Protein AF-A0A8G2BML1-F1 (afdb_monomer_lite)

Structure (mmCIF, N/CA/C/O backbone):
data_AF-A0A8G2BML1-F1
#
_entry.id   AF-A0A8G2BML1-F1
#
loop_
_atom_site.group_PDB
_atom_site.id
_atom_site.type_symbol
_atom_site.label_atom_id
_atom_site.label_alt_id
_atom_site.label_comp_id
_atom_site.label_asym_id
_atom_site.label_entity_id
_atom_site.label_seq_id
_atom_site.pdbx_PDB_ins_code
_atom_site.Cartn_x
_atom_site.Cartn_y
_atom_site.Cartn_z
_atom_site.occupancy
_atom_site.B_iso_or_equiv
_atom_site.auth_seq_id
_atom_site.auth_comp_id
_atom_site.auth_asym_id
_atom_site.auth_atom_id
_atom_site.pdbx_PDB_model_num
ATOM 1 N N . MET A 1 1 ? 53.121 -55.461 18.370 1.00 37.75 1 MET A N 1
ATOM 2 C CA . MET A 1 1 ? 52.045 -56.366 18.825 1.00 37.75 1 MET A CA 1
ATOM 3 C C . MET A 1 1 ? 50.730 -55.828 18.287 1.00 37.75 1 MET A C 1
ATOM 5 O O . MET A 1 1 ? 50.460 -54.661 18.508 1.00 37.75 1 MET A O 1
ATOM 9 N N . SER A 1 2 ? 50.037 -56.670 17.513 1.00 30.72 2 SER A N 1
ATOM 10 C CA . SER A 1 2 ? 48.600 -56.685 17.170 1.00 30.72 2 SER A CA 1
ATOM 11 C C . SER A 1 2 ? 47.821 -55.375 16.940 1.00 30.72 2 SER A C 1
ATOM 13 O O . SER A 1 2 ? 47.505 -54.651 17.879 1.00 30.72 2 SER A O 1
ATOM 15 N N . LEU A 1 3 ? 47.354 -55.217 15.695 1.00 29.55 3 LEU A N 1
ATOM 16 C CA . LEU A 1 3 ? 46.034 -54.650 15.362 1.00 29.55 3 LEU A CA 1
ATOM 17 C C . LEU A 1 3 ? 44.901 -55.492 16.000 1.00 29.55 3 LEU A C 1
ATOM 19 O O . LEU A 1 3 ? 45.125 -56.669 16.297 1.00 29.55 3 LEU A O 1
ATOM 23 N N . PRO A 1 4 ? 43.697 -54.917 16.184 1.00 31.94 4 PRO A N 1
ATOM 24 C CA . PRO A 1 4 ? 42.610 -55.125 15.204 1.00 31.94 4 PRO A CA 1
ATOM 25 C C . PRO A 1 4 ? 41.888 -53.798 14.866 1.00 31.94 4 PRO A C 1
ATOM 27 O O . PRO A 1 4 ? 41.634 -52.986 15.746 1.00 31.94 4 PRO A O 1
ATOM 30 N N . GLN A 1 5 ? 41.745 -53.399 13.597 1.00 29.62 5 GLN A N 1
ATOM 31 C CA . GLN A 1 5 ? 40.676 -53.750 12.637 1.00 29.62 5 GLN A CA 1
ATOM 32 C C . GLN A 1 5 ? 39.236 -53.616 13.165 1.00 29.62 5 GLN A C 1
ATOM 34 O O . GLN A 1 5 ? 38.764 -54.508 13.857 1.00 29.62 5 GLN A O 1
ATOM 39 N N . TYR A 1 6 ? 38.533 -52.566 12.713 1.00 26.17 6 TYR A N 1
ATOM 40 C CA . TYR A 1 6 ? 37.239 -52.675 12.024 1.00 26.17 6 TYR A CA 1
ATOM 41 C C . TYR A 1 6 ? 37.121 -51.588 10.939 1.00 26.17 6 TYR A C 1
ATOM 43 O O . TYR A 1 6 ? 37.730 -50.525 11.013 1.00 26.17 6 TYR A O 1
ATOM 51 N N . THR A 1 7 ? 36.410 -51.960 9.885 1.00 27.31 7 THR A N 1
ATOM 52 C CA . THR A 1 7 ? 36.429 -51.484 8.497 1.00 27.31 7 THR A CA 1
ATOM 53 C C . THR A 1 7 ? 35.367 -50.426 8.165 1.00 27.31 7 THR A C 1
ATOM 55 O O . THR A 1 7 ? 34.246 -50.539 8.641 1.00 27.31 7 THR A O 1
ATOM 58 N N . THR A 1 8 ? 35.756 -49.467 7.305 1.00 29.14 8 THR A N 1
ATOM 59 C CA . THR A 1 8 ? 35.038 -48.750 6.205 1.00 29.14 8 THR A CA 1
ATOM 60 C C . THR A 1 8 ? 33.507 -48.553 6.284 1.00 29.14 8 THR A C 1
ATOM 62 O O . THR A 1 8 ? 32.776 -49.520 6.445 1.00 29.14 8 THR A O 1
ATOM 65 N N . PHE A 1 9 ? 32.959 -47.352 6.047 1.00 24.81 9 PHE A N 1
ATOM 66 C CA . PHE A 1 9 ? 32.742 -46.789 4.696 1.00 24.81 9 PHE A CA 1
ATOM 67 C C . PHE A 1 9 ? 32.837 -45.248 4.625 1.00 24.81 9 PHE A C 1
ATOM 69 O O . PHE A 1 9 ? 32.754 -44.537 5.618 1.00 24.81 9 PHE A O 1
ATOM 76 N N . THR A 1 10 ? 33.070 -44.784 3.400 1.00 28.61 10 THR A N 1
ATOM 77 C CA . THR A 1 10 ? 33.497 -43.461 2.927 1.00 28.61 10 THR A CA 1
ATOM 78 C C . THR A 1 10 ? 32.413 -42.373 2.868 1.00 28.61 10 THR A C 1
ATOM 80 O O . THR A 1 10 ? 31.238 -42.656 2.675 1.00 28.61 10 THR A O 1
ATOM 83 N N . HIS A 1 11 ? 32.898 -41.132 2.989 1.00 27.12 11 HIS A N 1
ATOM 84 C CA . HIS A 1 11 ? 32.255 -39.810 3.040 1.00 27.12 11 HIS A CA 1
ATOM 85 C C . HIS A 1 11 ? 31.444 -39.373 1.796 1.00 27.12 11 HIS A C 1
ATOM 87 O O . HIS A 1 11 ? 31.646 -39.916 0.709 1.00 27.12 11 HIS A O 1
ATOM 93 N N . PRO A 1 12 ? 30.646 -38.290 1.930 1.00 27.23 12 PRO A N 1
ATOM 94 C CA . PRO A 1 12 ? 31.147 -36.993 1.452 1.00 27.23 12 PRO A CA 1
ATOM 95 C C . PRO A 1 12 ? 31.195 -35.921 2.559 1.00 27.23 12 PRO A C 1
ATOM 97 O O . PRO A 1 12 ? 30.253 -35.742 3.326 1.00 27.23 12 PRO A O 1
ATOM 100 N N . VAL A 1 13 ? 32.339 -35.229 2.638 1.00 30.14 13 VAL A N 1
ATOM 101 C CA . VAL A 1 13 ? 32.605 -34.108 3.549 1.00 30.14 13 VAL A CA 1
ATOM 102 C C . VAL A 1 13 ? 32.270 -32.805 2.842 1.00 30.14 13 VAL A C 1
ATOM 104 O O . VAL A 1 13 ? 32.858 -32.448 1.827 1.00 30.14 13 VAL A O 1
ATOM 107 N N . MET A 1 14 ? 31.328 -32.125 3.468 1.00 28.30 14 MET A N 1
ATOM 108 C CA . MET A 1 14 ? 31.072 -30.696 3.494 1.00 28.30 14 MET A CA 1
ATOM 109 C C . MET A 1 14 ? 32.292 -29.932 4.049 1.00 28.30 14 MET A C 1
ATOM 111 O O . MET A 1 14 ? 32.727 -30.247 5.153 1.00 28.30 14 MET A O 1
ATOM 115 N N . CYS A 1 15 ? 32.826 -28.938 3.322 1.00 26.39 15 CYS A N 1
ATOM 116 C CA . CYS A 1 15 ? 33.324 -27.682 3.912 1.00 26.39 15 CYS A CA 1
ATOM 117 C C . CYS A 1 15 ? 33.719 -26.617 2.865 1.00 26.39 15 CYS A C 1
ATOM 119 O O . CYS A 1 15 ? 34.609 -26.844 2.051 1.00 26.39 15 CYS A O 1
ATOM 121 N N . CYS A 1 16 ? 33.054 -25.463 2.994 1.00 27.92 16 CYS A N 1
ATOM 122 C CA . CYS A 1 16 ? 33.485 -24.064 2.856 1.00 27.92 16 CYS A CA 1
ATOM 123 C C . CYS A 1 16 ? 34.455 -23.608 1.752 1.00 27.92 16 CYS A C 1
ATOM 125 O O . CYS A 1 16 ? 35.622 -23.991 1.733 1.00 27.92 16 CYS A O 1
ATOM 127 N N . CYS A 1 17 ? 34.044 -22.537 1.056 1.00 25.19 17 CYS A N 1
ATOM 128 C CA . CYS A 1 17 ? 34.901 -21.359 0.929 1.00 25.19 17 CYS A CA 1
ATOM 129 C C . CYS A 1 17 ? 34.103 -20.040 1.038 1.00 25.19 17 CYS A C 1
ATOM 131 O O . CYS A 1 17 ? 33.250 -19.718 0.223 1.00 25.19 17 CYS A O 1
ATOM 133 N N . THR A 1 18 ? 34.431 -19.347 2.120 1.00 28.30 18 THR A N 1
ATOM 134 C CA . THR A 1 18 ? 34.309 -17.954 2.563 1.00 28.30 18 THR A CA 1
ATOM 135 C C . THR A 1 18 ? 34.268 -16.861 1.479 1.00 28.30 18 THR A C 1
ATOM 137 O O . THR A 1 18 ? 35.248 -16.699 0.756 1.00 28.30 18 THR A O 1
ATOM 140 N N . ALA A 1 19 ? 33.210 -16.036 1.483 1.00 27.97 19 ALA A N 1
ATOM 141 C CA . ALA A 1 19 ? 33.232 -14.607 1.125 1.00 27.97 19 ALA A CA 1
ATOM 142 C C . ALA A 1 19 ? 31.918 -13.910 1.556 1.00 27.97 19 ALA A C 1
ATOM 144 O O . ALA A 1 19 ? 31.061 -13.624 0.731 1.00 27.97 19 ALA A O 1
ATOM 145 N N . CYS A 1 20 ? 31.755 -13.628 2.852 1.00 28.16 20 CYS A N 1
ATOM 146 C CA . CYS A 1 20 ? 30.822 -12.595 3.315 1.00 28.16 20 CYS A CA 1
ATOM 147 C C . CYS A 1 20 ? 31.648 -11.577 4.101 1.00 28.16 20 CYS A C 1
ATOM 149 O O . CYS A 1 20 ? 32.191 -11.900 5.158 1.00 28.16 20 CYS A O 1
ATOM 151 N N . GLY A 1 21 ? 31.815 -10.394 3.515 1.00 28.50 21 GLY A N 1
ATOM 152 C CA . GLY A 1 21 ? 32.271 -9.189 4.191 1.00 28.50 21 GLY A CA 1
ATOM 153 C C . GLY A 1 21 ? 31.051 -8.338 4.532 1.00 28.50 21 GLY A C 1
ATOM 154 O O . GLY A 1 21 ? 30.159 -8.189 3.706 1.00 28.50 21 GLY A O 1
ATOM 155 N N . ASP A 1 22 ? 31.042 -7.868 5.772 1.00 37.81 22 ASP A N 1
ATOM 156 C CA . ASP A 1 22 ? 30.085 -7.007 6.466 1.00 37.81 22 ASP A CA 1
ATOM 157 C C . ASP A 1 22 ? 29.188 -6.083 5.614 1.00 37.81 22 ASP A C 1
ATOM 159 O O . ASP A 1 22 ? 29.648 -5.145 4.966 1.00 37.81 22 ASP A O 1
ATOM 163 N N . GLY A 1 23 ? 27.880 -6.303 5.761 1.00 30.20 23 GLY A N 1
ATOM 164 C CA . GLY A 1 23 ? 26.774 -5.416 5.397 1.00 30.20 23 GLY A CA 1
ATOM 165 C C . GLY A 1 23 ? 25.484 -6.061 5.907 1.00 30.20 23 GLY A C 1
ATOM 166 O O . GLY A 1 23 ? 25.019 -7.039 5.335 1.00 30.20 23 GLY A O 1
ATOM 167 N N . GLY A 1 24 ? 25.009 -5.631 7.077 1.00 27.58 24 GLY A N 1
ATOM 168 C CA . GLY A 1 24 ? 24.019 -6.358 7.875 1.00 27.58 24 GLY A CA 1
ATOM 169 C C . GLY A 1 24 ? 22.643 -6.468 7.221 1.00 27.58 24 GLY A C 1
ATOM 170 O O . GLY A 1 24 ? 21.993 -5.457 6.983 1.00 27.58 24 GLY A O 1
ATOM 171 N N . LEU A 1 25 ? 22.182 -7.703 7.033 1.00 29.34 25 LEU A N 1
ATOM 172 C CA . LEU A 1 25 ? 20.759 -8.014 6.927 1.00 29.34 25 LEU A CA 1
ATOM 173 C C . LEU A 1 25 ? 20.182 -8.051 8.343 1.00 29.34 25 LEU A C 1
ATOM 175 O O . LEU A 1 25 ? 20.788 -8.625 9.256 1.00 29.34 25 LEU A O 1
ATOM 179 N N . THR A 1 26 ? 19.043 -7.398 8.546 1.00 37.25 26 THR A N 1
ATOM 180 C CA . THR A 1 26 ? 18.381 -7.371 9.856 1.00 37.25 26 THR A CA 1
ATOM 181 C C . THR A 1 26 ? 17.433 -8.561 9.978 1.00 37.25 26 THR A C 1
ATOM 183 O O . THR A 1 26 ? 17.043 -9.177 8.990 1.00 37.25 26 THR A O 1
ATOM 186 N N . GLN A 1 27 ? 17.027 -8.896 11.203 1.00 36.38 27 GLN A N 1
ATOM 187 C CA . GLN A 1 27 ? 16.071 -9.974 11.501 1.00 36.38 27 GLN A CA 1
ATOM 188 C C . GLN A 1 27 ? 14.715 -9.822 10.758 1.00 36.38 27 GLN A C 1
ATOM 190 O O . GLN A 1 27 ? 13.932 -10.768 10.730 1.00 36.38 27 GLN A O 1
ATOM 195 N N . LEU A 1 28 ? 14.462 -8.667 10.126 1.00 36.69 28 LEU A N 1
ATOM 196 C CA . LEU A 1 28 ? 13.303 -8.368 9.281 1.00 36.69 28 LEU A CA 1
ATOM 197 C C . LEU A 1 28 ? 13.301 -9.144 7.943 1.00 36.69 28 LEU A C 1
ATOM 199 O O . LEU A 1 28 ? 12.233 -9.441 7.412 1.00 36.69 28 LEU A O 1
ATOM 203 N N . ASP A 1 29 ? 14.472 -9.536 7.427 1.00 37.41 29 ASP A N 1
ATOM 204 C CA . ASP A 1 29 ? 14.605 -10.151 6.094 1.00 37.41 29 ASP A CA 1
ATOM 205 C C . ASP A 1 29 ? 14.256 -11.652 6.070 1.00 37.41 29 ASP A C 1
ATOM 207 O O . ASP A 1 29 ? 13.947 -12.219 5.022 1.00 37.41 29 ASP A O 1
ATOM 211 N N . LEU A 1 30 ? 14.239 -12.316 7.231 1.00 35.53 30 LEU A N 1
ATOM 212 C CA . LEU A 1 30 ? 14.006 -13.765 7.323 1.00 35.53 30 LEU A CA 1
ATOM 213 C C . LEU A 1 30 ? 12.522 -14.172 7.292 1.00 35.53 30 LEU A C 1
ATOM 215 O O . LEU A 1 30 ? 12.233 -15.356 7.131 1.00 35.53 30 LEU A O 1
ATOM 219 N N . ASN A 1 31 ? 11.586 -13.220 7.370 1.00 39.03 31 ASN A N 1
ATOM 220 C CA . ASN A 1 31 ? 10.145 -13.493 7.269 1.00 39.03 31 ASN A CA 1
ATOM 221 C C . ASN A 1 31 ? 9.571 -13.303 5.848 1.00 39.03 31 ASN A C 1
ATOM 223 O O . ASN A 1 31 ? 8.375 -13.493 5.650 1.00 39.03 31 ASN A O 1
ATOM 227 N N . ARG A 1 32 ? 10.391 -12.969 4.839 1.00 41.69 32 ARG A N 1
ATOM 228 C CA . ARG A 1 32 ? 9.936 -12.746 3.448 1.00 41.69 32 ARG A CA 1
ATOM 229 C C . ARG A 1 32 ? 9.926 -13.991 2.542 1.00 41.69 32 ARG A C 1
ATOM 231 O O . ARG A 1 32 ? 9.750 -13.854 1.337 1.00 41.69 32 ARG A O 1
ATOM 238 N N . LEU A 1 33 ? 10.082 -15.206 3.081 1.00 32.41 33 LEU A N 1
ATOM 239 C CA . LEU A 1 33 ? 10.218 -16.437 2.275 1.00 32.41 33 LEU A CA 1
ATOM 240 C C . LEU A 1 33 ? 9.100 -17.484 2.420 1.00 32.41 33 LEU A C 1
ATOM 242 O O . LEU A 1 33 ? 9.248 -18.596 1.919 1.00 32.41 33 LEU A O 1
ATOM 246 N N . GLU A 1 34 ? 7.949 -17.139 2.998 1.00 38.28 34 GLU A N 1
ATOM 247 C CA . GLU A 1 34 ? 6.758 -17.998 2.930 1.00 38.28 34 GLU A CA 1
ATOM 248 C C . GLU A 1 34 ? 5.521 -17.209 2.493 1.00 38.28 34 GLU A C 1
ATOM 250 O O . GLU A 1 34 ? 4.716 -16.804 3.320 1.00 38.28 34 GLU A O 1
ATOM 255 N N . LEU A 1 35 ? 5.342 -17.017 1.182 1.00 37.44 35 LEU A N 1
ATOM 256 C CA . LEU A 1 35 ? 4.017 -16.745 0.610 1.00 37.44 35 LEU A CA 1
ATOM 257 C C . LEU A 1 35 ? 3.945 -17.204 -0.859 1.00 37.44 35 LEU A C 1
ATOM 259 O O . LEU A 1 35 ? 3.807 -16.419 -1.791 1.00 37.44 35 LEU A O 1
ATOM 263 N N . ILE A 1 36 ? 4.053 -18.517 -1.077 1.00 31.00 36 ILE A N 1
ATOM 264 C CA . ILE A 1 36 ? 3.609 -19.148 -2.328 1.00 31.00 36 ILE A CA 1
ATOM 265 C C . ILE A 1 36 ? 2.238 -19.753 -2.030 1.00 31.00 36 ILE A C 1
ATOM 267 O O . ILE A 1 36 ? 2.125 -20.600 -1.148 1.00 31.00 36 ILE A O 1
ATOM 271 N N . GLY A 1 37 ? 1.209 -19.282 -2.738 1.00 34.00 37 GLY A N 1
ATOM 272 C CA . GLY A 1 37 ? -0.210 -19.566 -2.507 1.00 34.00 37 GLY A CA 1
ATOM 273 C C . GLY A 1 37 ? -0.571 -21.032 -2.251 1.00 34.00 37 GLY A C 1
ATOM 274 O O . GLY A 1 37 ? -0.914 -21.782 -3.166 1.00 34.00 37 GLY A O 1
ATOM 275 N N . VAL A 1 38 ? -0.601 -21.407 -0.975 1.00 26.30 38 VAL A N 1
ATOM 276 C CA . VAL A 1 38 ? -1.205 -22.639 -0.471 1.00 26.30 38 VAL A CA 1
ATOM 277 C C . VAL A 1 38 ? -2.184 -22.243 0.629 1.00 26.30 38 VAL A C 1
ATOM 279 O O . VAL A 1 38 ? -1.843 -21.470 1.520 1.00 26.30 38 VAL A O 1
ATOM 282 N N . ALA A 1 39 ? -3.415 -22.756 0.548 1.00 28.12 39 ALA A N 1
ATOM 283 C CA . ALA A 1 39 ? -4.439 -22.584 1.577 1.00 28.12 39 ALA A CA 1
ATOM 284 C C . ALA A 1 39 ? -3.867 -22.879 2.981 1.00 28.12 39 ALA A C 1
ATOM 286 O O . ALA A 1 39 ? -3.092 -23.834 3.116 1.00 28.12 39 ALA A O 1
ATOM 287 N N . PRO A 1 40 ? -4.236 -22.107 4.021 1.00 34.06 40 PRO A N 1
ATOM 288 C CA . PRO A 1 40 ? -3.538 -22.155 5.297 1.00 34.06 40 PRO A CA 1
ATOM 289 C C . PRO A 1 40 ? -3.631 -23.549 5.924 1.00 34.06 40 PRO A C 1
ATOM 291 O O . PRO A 1 40 ? -4.712 -24.105 6.143 1.00 34.06 40 PRO A O 1
ATOM 294 N N . ALA A 1 41 ? -2.462 -24.133 6.186 1.00 30.22 41 ALA A N 1
ATOM 295 C CA . ALA A 1 41 ? -2.332 -25.399 6.881 1.00 30.22 41 ALA A CA 1
ATOM 296 C C . ALA A 1 41 ? -2.713 -25.242 8.363 1.00 30.22 41 ALA A C 1
ATOM 298 O O . ALA A 1 41 ? -2.423 -24.245 9.018 1.00 30.22 41 ALA A O 1
ATOM 299 N N . LYS A 1 42 ? -3.349 -26.285 8.897 1.00 34.25 42 LYS A N 1
ATOM 300 C CA . LYS A 1 42 ? -4.094 -26.343 10.164 1.00 34.25 42 LYS A CA 1
ATOM 301 C C . LYS A 1 42 ? -3.253 -26.295 11.459 1.00 34.25 42 LYS A C 1
ATOM 303 O O . LYS A 1 42 ? -3.677 -26.889 12.438 1.00 34.25 42 LYS A O 1
ATOM 308 N N . ASN A 1 43 ? -2.066 -25.684 11.470 1.00 34.22 43 ASN A N 1
ATOM 309 C CA . ASN A 1 43 ? -1.201 -25.541 12.658 1.00 34.22 43 ASN A CA 1
ATOM 310 C C . ASN A 1 43 ? -0.102 -24.482 12.412 1.00 34.22 43 ASN A C 1
ATOM 312 O O . ASN A 1 43 ? 1.075 -24.829 12.317 1.00 34.22 43 ASN A O 1
ATOM 316 N N . MET A 1 44 ? -0.459 -23.200 12.295 1.00 37.69 44 MET A N 1
ATOM 317 C CA . MET A 1 44 ? 0.526 -22.117 12.421 1.00 37.69 44 MET A CA 1
ATOM 318 C C . MET A 1 44 ? 0.460 -21.561 13.841 1.00 37.69 44 MET A C 1
ATOM 320 O O . MET A 1 44 ? -0.608 -21.183 14.315 1.00 37.69 44 MET A O 1
ATOM 324 N N . THR A 1 45 ? 1.599 -21.519 14.529 1.00 56.91 45 THR A N 1
ATOM 325 C CA . THR A 1 45 ? 1.776 -20.599 15.656 1.00 56.91 45 THR A CA 1
ATOM 326 C C . THR A 1 45 ? 1.525 -19.188 15.136 1.00 56.91 45 THR A C 1
ATOM 328 O O . THR A 1 45 ? 2.083 -18.830 14.098 1.00 56.91 45 THR A O 1
ATOM 331 N N . ALA A 1 46 ? 0.680 -18.413 15.816 1.00 69.38 46 ALA A N 1
ATOM 332 C CA . ALA A 1 46 ? 0.428 -17.028 15.442 1.00 69.38 46 ALA A CA 1
ATOM 333 C C . ALA A 1 46 ? 1.751 -16.250 15.312 1.00 69.38 46 ALA A C 1
ATOM 335 O O . ALA A 1 46 ? 2.702 -16.501 16.059 1.00 69.38 46 ALA A O 1
ATOM 336 N N . ALA A 1 47 ? 1.820 -15.310 14.364 1.00 87.75 47 ALA A N 1
ATOM 337 C CA . ALA A 1 47 ? 2.965 -14.409 14.247 1.00 87.75 47 ALA A CA 1
ATOM 338 C C . ALA A 1 47 ? 3.217 -13.680 15.583 1.00 87.75 47 ALA A C 1
ATOM 340 O O . ALA A 1 47 ? 2.297 -13.529 16.393 1.00 87.75 47 ALA A O 1
ATOM 341 N N . TYR A 1 48 ? 4.451 -13.228 15.840 1.00 93.19 48 TYR A N 1
ATOM 342 C CA . TYR A 1 48 ? 4.788 -12.624 17.139 1.00 93.19 48 TYR A CA 1
ATOM 343 C C . TYR A 1 48 ? 3.923 -11.392 17.441 1.00 93.19 48 TYR A C 1
ATOM 345 O O . TYR A 1 48 ? 3.461 -11.255 18.568 1.00 93.19 48 TYR A O 1
ATOM 353 N N . TYR A 1 49 ? 3.652 -10.553 16.434 1.00 93.69 49 TYR A N 1
ATOM 354 C CA . TYR A 1 49 ? 2.827 -9.355 16.584 1.00 93.69 49 TYR A CA 1
ATOM 355 C C . TYR A 1 49 ? 1.363 -9.699 16.860 1.00 93.69 49 TYR A C 1
ATOM 357 O O . TYR A 1 49 ? 0.743 -9.055 17.689 1.00 93.69 49 TYR A O 1
ATOM 365 N N . VAL A 1 50 ? 0.828 -10.775 16.270 1.00 96.56 50 VAL A N 1
ATOM 366 C CA . VAL A 1 50 ? -0.505 -11.283 16.635 1.00 96.56 50 VAL A CA 1
ATOM 367 C C . VAL A 1 50 ? -0.493 -11.765 18.080 1.00 96.56 50 VAL A C 1
ATOM 369 O O . VAL A 1 50 ? -1.323 -11.355 18.877 1.00 96.56 50 VAL A O 1
ATOM 372 N N . SER A 1 51 ? 0.482 -12.600 18.442 1.00 94.69 51 SER A N 1
ATOM 373 C CA . SER A 1 51 ? 0.590 -13.158 19.794 1.00 94.69 51 SER A CA 1
ATOM 374 C C . SER A 1 51 ? 0.747 -12.072 20.862 1.00 94.69 51 SER A C 1
ATOM 376 O O . SER A 1 51 ? 0.260 -12.240 21.974 1.00 94.69 51 SER A O 1
ATOM 378 N N . ALA A 1 52 ? 1.404 -10.956 20.533 1.00 96.31 52 ALA A N 1
ATOM 379 C CA . ALA A 1 52 ? 1.587 -9.829 21.440 1.00 96.31 52 ALA A CA 1
ATOM 380 C C . ALA A 1 52 ? 0.279 -9.090 21.765 1.00 96.31 52 ALA A C 1
ATOM 382 O O . ALA A 1 52 ? 0.208 -8.443 22.804 1.00 96.31 52 ALA A O 1
ATOM 383 N N . LEU A 1 53 ? -0.757 -9.228 20.934 1.00 96.75 53 LEU A N 1
ATOM 384 C CA . LEU A 1 53 ? -2.077 -8.636 21.159 1.00 96.75 53 LEU A CA 1
ATOM 385 C C . LEU A 1 53 ? -3.115 -9.633 21.695 1.00 96.75 53 LEU A C 1
ATOM 387 O O . LEU A 1 53 ? -4.256 -9.243 21.914 1.00 96.75 53 LEU A O 1
ATOM 391 N N . LEU A 1 54 ? -2.775 -10.905 21.927 1.00 95.06 54 LEU A N 1
ATOM 392 C CA . LEU A 1 54 ? -3.736 -11.910 22.403 1.00 95.06 54 LEU A CA 1
ATOM 393 C C . LEU A 1 54 ? -3.484 -12.303 23.861 1.00 95.06 54 LEU A C 1
ATOM 395 O O . LEU A 1 54 ? -2.344 -12.539 24.256 1.00 95.06 54 LEU A O 1
ATOM 399 N N . PHE A 1 55 ? -4.558 -12.428 24.642 1.00 91.81 55 PHE A N 1
ATOM 400 C CA . PHE A 1 55 ? -4.513 -13.020 25.985 1.00 91.81 55 PHE A CA 1
ATOM 401 C C . PHE A 1 55 ? -4.133 -14.506 25.951 1.00 91.81 55 PHE A C 1
ATOM 403 O O . PHE A 1 55 ? -4.365 -15.211 24.955 1.00 91.81 55 PHE A O 1
ATOM 410 N N . GLU A 1 56 ? -3.632 -15.012 27.081 1.00 86.75 56 GLU A N 1
ATOM 411 C CA . GLU A 1 56 ? -3.464 -16.447 27.288 1.00 86.75 56 GLU A CA 1
ATOM 412 C C . GLU A 1 56 ? -4.802 -17.180 27.062 1.00 86.75 56 GLU A C 1
ATOM 414 O O . GLU A 1 56 ? -5.873 -16.735 27.476 1.00 86.75 56 GLU A O 1
ATOM 419 N N . ASN A 1 57 ? -4.757 -18.326 26.377 1.00 87.44 57 ASN A N 1
ATOM 420 C CA . ASN A 1 57 ? -5.924 -19.114 25.943 1.00 87.44 57 ASN A CA 1
ATOM 421 C C . ASN A 1 57 ? -6.839 -18.450 24.899 1.00 87.44 57 ASN A C 1
ATOM 423 O O . ASN A 1 57 ? -7.781 -19.104 24.453 1.00 87.44 57 ASN A O 1
ATOM 427 N N . THR A 1 58 ? -6.546 -17.220 24.464 1.00 91.19 58 THR A N 1
ATOM 428 C CA . THR A 1 58 ? -7.163 -16.585 23.287 1.00 91.19 58 THR A CA 1
ATOM 429 C C . THR A 1 58 ? -8.705 -16.581 23.338 1.00 91.19 58 THR A C 1
ATOM 431 O O . THR A 1 58 ? -9.366 -17.167 22.474 1.00 91.19 58 THR A O 1
ATOM 434 N N . PRO A 1 59 ? -9.312 -15.968 24.370 1.00 92.69 59 PRO A N 1
ATOM 435 C CA . PRO A 1 59 ? -10.761 -15.903 24.492 1.00 92.69 59 PRO A CA 1
ATOM 436 C C . PRO A 1 59 ? -11.364 -15.068 23.353 1.00 92.69 59 PRO A C 1
ATOM 438 O O . PRO A 1 59 ? -10.819 -14.037 22.963 1.00 92.69 59 PRO A O 1
ATOM 441 N N . LYS A 1 60 ? -12.511 -15.511 22.829 1.00 94.56 60 LYS A N 1
ATOM 442 C CA . LYS A 1 60 ? -13.276 -14.813 21.788 1.00 94.56 60 LYS A CA 1
ATOM 443 C C . LYS A 1 60 ? -14.769 -15.058 21.947 1.00 94.56 60 LYS A C 1
ATOM 445 O O . LYS A 1 60 ? -15.178 -16.073 22.514 1.00 94.56 60 LYS A O 1
ATOM 450 N N . TRP A 1 61 ? -15.577 -14.182 21.362 1.00 96.19 61 TRP A N 1
ATOM 451 C CA . TRP A 1 61 ? -17.009 -14.424 21.203 1.00 96.19 61 TRP A CA 1
ATOM 452 C C . TRP A 1 61 ? -17.305 -15.482 20.129 1.00 96.19 61 TRP A C 1
ATOM 454 O O . TRP A 1 61 ? -16.515 -15.725 19.208 1.00 96.19 61 TRP A O 1
ATOM 464 N N . GLY A 1 62 ? -18.484 -16.098 20.217 1.00 94.62 62 GLY A N 1
ATOM 465 C CA . GLY A 1 62 ? -18.948 -17.098 19.255 1.00 94.62 62 GLY A CA 1
ATOM 466 C C . GLY A 1 62 ? -18.271 -18.463 19.419 1.00 94.62 62 GLY A C 1
ATOM 467 O O . GLY A 1 62 ? -18.055 -18.943 20.531 1.00 94.62 62 GLY A O 1
ATOM 468 N N . ALA A 1 63 ? -17.986 -19.139 18.303 1.00 93.88 63 ALA A N 1
ATOM 469 C CA . ALA A 1 63 ? -17.331 -20.444 18.341 1.00 93.88 63 ALA A CA 1
ATOM 470 C C . ALA A 1 63 ? -15.884 -20.324 18.853 1.00 93.88 63 ALA A C 1
ATOM 472 O O . ALA A 1 63 ? -15.161 -19.410 18.469 1.00 93.88 63 ALA A O 1
ATOM 473 N N . ALA A 1 64 ? -15.446 -21.279 19.678 1.00 90.75 64 ALA A N 1
ATOM 474 C CA . ALA A 1 64 ? -14.110 -21.268 20.285 1.00 90.75 64 ALA A CA 1
ATOM 475 C C . ALA A 1 64 ? -12.955 -21.448 19.276 1.00 90.75 64 ALA A C 1
ATOM 477 O O . ALA A 1 64 ? -11.796 -21.247 19.622 1.00 90.75 64 ALA A O 1
ATOM 478 N N . GLU A 1 65 ? -13.248 -21.865 18.043 1.00 93.56 65 GLU A N 1
ATOM 479 C CA . GLU A 1 65 ? -12.245 -22.011 16.987 1.00 93.56 65 GLU A CA 1
ATOM 480 C C . GLU A 1 65 ? -11.834 -20.629 16.455 1.00 93.56 65 GLU A C 1
ATOM 482 O O . GLU A 1 65 ? -12.677 -19.836 16.032 1.00 93.56 65 GLU A O 1
ATOM 487 N N . VAL A 1 66 ? -10.534 -20.335 16.475 1.00 94.50 66 VAL A N 1
ATOM 488 C CA . VAL A 1 66 ? -9.974 -19.114 15.875 1.00 94.50 66 VAL A CA 1
ATOM 489 C C . VAL A 1 66 ? -10.195 -19.099 14.358 1.00 94.50 66 VAL A C 1
ATOM 491 O O . VAL A 1 66 ? -10.321 -20.146 13.723 1.00 94.50 66 VAL A O 1
ATOM 494 N N . GLY A 1 67 ? -10.281 -17.912 13.768 1.00 94.44 67 GLY A N 1
ATOM 495 C CA . GLY A 1 67 ? -10.605 -17.713 12.356 1.00 94.44 67 GLY A CA 1
ATOM 496 C C . GLY A 1 67 ? -12.090 -17.896 12.023 1.00 94.44 67 GLY A C 1
ATOM 497 O O . GLY A 1 67 ? -12.466 -17.793 10.855 1.00 94.44 67 GLY A O 1
ATOM 498 N N . THR A 1 68 ? -12.941 -18.170 13.021 1.00 96.19 68 THR A N 1
ATOM 499 C CA . THR A 1 68 ? -14.394 -18.280 12.838 1.00 96.19 68 THR A CA 1
ATOM 500 C C . THR A 1 68 ? -15.106 -17.016 13.304 1.00 96.19 68 THR A C 1
ATOM 502 O O . THR A 1 68 ? -14.880 -16.529 14.417 1.00 96.19 68 THR A O 1
ATOM 505 N N . GLY A 1 69 ? -15.991 -16.505 12.447 1.00 96.50 69 GLY A N 1
ATOM 506 C CA . GLY A 1 69 ? -16.735 -15.276 12.707 1.00 96.50 69 GLY A CA 1
ATOM 507 C C . GLY A 1 69 ? -17.661 -15.361 13.920 1.00 96.50 69 GLY A C 1
ATOM 508 O O . GLY A 1 69 ? -17.948 -16.443 14.442 1.00 96.50 69 GLY A O 1
ATOM 509 N N . ALA A 1 70 ? -18.138 -14.200 14.362 1.00 97.88 70 ALA A N 1
ATOM 510 C CA . ALA A 1 70 ? -19.039 -14.080 15.503 1.00 97.88 70 ALA A CA 1
ATOM 511 C C . ALA A 1 70 ? -20.173 -13.082 15.231 1.00 97.88 70 ALA A C 1
ATOM 513 O O . ALA A 1 70 ? -19.967 -12.024 14.639 1.00 97.88 70 ALA A O 1
ATOM 514 N N . GLU A 1 71 ? -21.368 -13.419 15.712 1.00 98.12 71 GLU A N 1
ATOM 515 C CA . GLU A 1 71 ? -22.456 -12.462 15.911 1.00 98.12 71 GLU A CA 1
ATOM 516 C C . GLU A 1 71 ? -22.379 -11.993 17.365 1.00 98.12 71 GLU A C 1
ATOM 518 O O . GLU A 1 71 ? -22.430 -12.820 18.276 1.00 98.12 71 GLU A O 1
ATOM 523 N N . ILE A 1 72 ? -22.208 -10.690 17.572 1.00 98.12 72 ILE A N 1
ATOM 524 C CA . ILE A 1 72 ? -22.025 -10.078 18.889 1.00 98.12 72 ILE A CA 1
ATOM 525 C C . ILE A 1 72 ? -23.160 -9.083 19.102 1.00 98.12 72 ILE A C 1
ATOM 527 O O . ILE A 1 72 ? -23.322 -8.124 18.341 1.00 98.12 72 ILE A O 1
ATOM 531 N N . ASN A 1 73 ? -23.963 -9.305 20.136 1.00 98.12 73 ASN A N 1
ATOM 532 C CA . ASN A 1 73 ? -24.995 -8.358 20.520 1.00 98.12 73 ASN A CA 1
ATOM 533 C C . ASN A 1 73 ? -24.394 -7.289 21.424 1.00 98.12 73 ASN A C 1
ATOM 535 O O . ASN A 1 73 ? -23.679 -7.608 22.373 1.00 98.12 73 ASN A O 1
ATOM 539 N N . PHE A 1 74 ? -24.739 -6.029 21.174 1.00 98.44 74 PHE A N 1
ATOM 540 C CA . PHE A 1 74 ? -24.358 -4.936 22.056 1.00 98.44 74 PHE A CA 1
ATOM 541 C C . PHE A 1 74 ? -25.559 -4.121 22.525 1.00 98.44 74 PHE A C 1
ATOM 543 O O . PHE A 1 74 ? -26.596 -4.061 21.859 1.00 98.44 74 PHE A O 1
ATOM 550 N N . SER A 1 75 ? -25.423 -3.467 23.674 1.00 98.31 75 SER A N 1
ATOM 551 C CA . SER A 1 75 ? -26.441 -2.565 24.213 1.00 98.31 75 SER A CA 1
ATOM 552 C C . SER A 1 75 ? -25.832 -1.355 24.910 1.00 98.31 75 SER A C 1
ATOM 554 O O . SER A 1 75 ? -24.683 -1.354 25.346 1.00 98.31 75 SER A O 1
ATOM 556 N N . PHE A 1 76 ? -26.634 -0.299 25.034 1.00 98.50 76 PHE A N 1
ATOM 557 C CA . PHE A 1 76 ? -26.288 0.879 25.823 1.00 98.50 76 PHE A CA 1
ATOM 558 C C . PHE A 1 76 ? -26.966 0.795 27.185 1.00 98.50 76 PHE A C 1
ATOM 560 O O . PHE A 1 76 ? -28.193 0.705 27.265 1.00 98.50 76 PHE A O 1
ATOM 567 N N . MET A 1 77 ? -26.171 0.841 28.250 1.00 97.31 77 MET A N 1
ATOM 568 C CA . MET A 1 77 ? -26.668 0.786 29.615 1.00 97.31 77 MET A CA 1
ATOM 569 C C . MET A 1 77 ? -27.476 2.050 29.935 1.00 97.31 77 MET A C 1
ATOM 571 O O . MET A 1 77 ? -26.975 3.170 29.837 1.00 97.31 77 MET A O 1
ATOM 575 N N . GLU A 1 78 ? -28.723 1.875 30.375 1.00 95.88 78 GLU A N 1
ATOM 576 C CA . GLU A 1 78 ? -29.552 2.974 30.904 1.00 95.88 78 GLU A CA 1
ATOM 577 C C . GLU A 1 78 ? -29.447 3.085 32.442 1.00 95.88 78 GLU A C 1
ATOM 579 O O . GLU A 1 78 ? -29.846 4.083 33.044 1.00 95.88 78 GLU A O 1
ATOM 584 N N . SER A 1 79 ? -28.881 2.064 33.089 1.00 94.56 79 SER A N 1
ATOM 585 C CA . SER A 1 79 ? -28.570 2.007 34.520 1.00 94.56 79 SER A CA 1
ATOM 586 C C . SER A 1 79 ? -27.408 1.036 34.770 1.00 94.56 79 SER A C 1
ATOM 588 O O . SER A 1 79 ? -27.250 0.107 33.974 1.00 94.56 79 SER A O 1
ATOM 590 N N . PRO A 1 80 ? -26.645 1.169 35.873 1.00 92.25 80 PRO A N 1
ATOM 591 C CA . PRO A 1 80 ? -25.550 0.245 36.161 1.00 92.25 80 PRO A CA 1
ATOM 592 C C . PRO A 1 80 ? -26.043 -1.208 36.312 1.00 92.25 80 PRO A C 1
ATOM 594 O O . PRO A 1 80 ? -27.100 -1.407 36.924 1.00 92.25 80 PRO A O 1
ATOM 597 N N . PRO A 1 81 ? -25.279 -2.216 35.842 1.00 87.69 81 PRO A N 1
ATOM 598 C CA . PRO A 1 81 ? -25.575 -3.630 36.067 1.00 87.69 81 PRO A CA 1
ATOM 599 C C . PRO A 1 81 ? -25.756 -3.985 37.547 1.00 87.69 81 PRO A C 1
ATOM 601 O O . PRO A 1 81 ? -25.221 -3.322 38.437 1.00 87.69 81 PRO A O 1
ATOM 604 N N . ASP A 1 82 ? -26.427 -5.100 37.839 1.00 87.94 82 ASP A N 1
ATOM 605 C CA . ASP A 1 82 ? -26.546 -5.596 39.220 1.00 87.94 82 ASP A CA 1
ATOM 606 C C . ASP A 1 82 ? -25.182 -5.998 39.807 1.00 87.94 82 ASP A C 1
ATOM 608 O O . ASP A 1 82 ? -24.916 -5.756 40.985 1.00 87.94 82 ASP A O 1
ATOM 612 N N . TYR A 1 83 ? -24.300 -6.554 38.974 1.00 90.62 83 TYR A N 1
ATOM 613 C CA . TYR A 1 83 ? -22.943 -6.970 39.342 1.00 90.62 83 TYR A CA 1
ATOM 614 C C . TYR A 1 83 ? -21.919 -5.823 39.324 1.00 90.62 83 TYR A C 1
ATOM 616 O O . TYR A 1 83 ? -20.770 -6.043 39.698 1.00 90.62 83 TYR A O 1
ATOM 624 N N . ALA A 1 84 ? -22.324 -4.613 38.918 1.00 91.44 84 ALA A N 1
ATOM 625 C CA . ALA A 1 84 ? -21.436 -3.461 38.807 1.00 91.44 84 ALA A CA 1
ATOM 626 C C . ALA A 1 84 ? -20.776 -3.130 40.153 1.00 91.44 84 ALA A C 1
ATOM 628 O O . ALA A 1 84 ? -21.456 -3.033 41.188 1.00 91.44 84 ALA A O 1
ATOM 629 N N . SER A 1 85 ? -19.460 -2.942 40.112 1.00 92.94 85 SER A N 1
ATOM 630 C CA . SER A 1 85 ? -18.626 -2.535 41.235 1.00 92.94 85 SER A CA 1
ATOM 631 C C . SER A 1 85 ? -18.945 -1.106 41.694 1.00 92.94 85 SER A C 1
ATOM 633 O O . SER A 1 85 ? -19.698 -0.369 41.056 1.00 92.94 85 SER A O 1
ATOM 635 N N . GLU A 1 86 ? -18.375 -0.685 42.825 1.00 94.31 86 GLU A N 1
ATOM 636 C CA . GLU A 1 86 ? -18.530 0.702 43.290 1.00 94.31 86 GLU A CA 1
ATOM 637 C C . GLU A 1 86 ? -17.922 1.705 42.296 1.00 94.31 86 GLU A C 1
ATOM 639 O O . GLU A 1 86 ? -18.479 2.784 42.105 1.00 94.31 86 GLU A O 1
ATOM 644 N N . ALA A 1 87 ? -16.824 1.331 41.627 1.00 92.75 87 ALA A N 1
ATOM 645 C CA . ALA A 1 87 ? -16.190 2.155 40.601 1.00 92.75 87 ALA A CA 1
ATOM 646 C C . ALA A 1 87 ? -17.102 2.316 39.373 1.00 92.75 87 ALA A C 1
ATOM 648 O O . ALA A 1 87 ? -17.354 3.437 38.939 1.00 92.75 87 ALA A O 1
ATOM 649 N N . ASP A 1 88 ? -17.704 1.225 38.890 1.00 94.38 88 ASP A N 1
ATOM 650 C CA . ASP A 1 88 ? -18.651 1.255 37.761 1.00 94.38 88 ASP A CA 1
ATOM 651 C C . ASP A 1 88 ? -19.873 2.142 38.047 1.00 94.38 88 ASP A C 1
ATOM 653 O O . ASP A 1 88 ? -20.433 2.788 37.162 1.00 94.38 88 ASP A O 1
ATOM 657 N N . ARG A 1 89 ? -20.312 2.181 39.311 1.00 96.12 89 ARG A N 1
ATOM 658 C CA . ARG A 1 89 ? -21.473 2.969 39.750 1.00 96.12 89 ARG A CA 1
ATOM 659 C C . ARG A 1 89 ? -21.151 4.444 39.969 1.00 96.12 89 ARG A C 1
ATOM 661 O O . ARG A 1 89 ? -22.078 5.262 39.993 1.00 96.12 89 ARG A O 1
ATOM 668 N N . LEU A 1 90 ? -19.882 4.796 40.170 1.00 96.81 90 LEU A N 1
ATOM 669 C CA . LEU A 1 90 ? -19.475 6.139 40.560 1.00 96.81 90 LEU A CA 1
ATOM 670 C C . LEU A 1 90 ? -19.801 7.146 39.457 1.00 96.81 90 LEU A C 1
ATOM 672 O O . LEU A 1 90 ? -19.205 7.143 38.390 1.00 96.81 90 LEU A O 1
ATOM 676 N N . GLY A 1 91 ? -20.763 8.036 39.709 1.00 96.25 91 GLY A N 1
ATOM 677 C CA . GLY A 1 91 ? -21.146 9.050 38.723 1.00 96.25 91 GLY A CA 1
ATOM 678 C C . GLY A 1 91 ? -21.673 8.463 37.409 1.00 96.25 91 GLY A C 1
ATOM 679 O O . GLY A 1 91 ? -21.549 9.119 36.378 1.00 96.25 91 GLY A O 1
ATOM 680 N N . PHE A 1 92 ? -22.233 7.246 37.439 1.00 97.88 92 PHE A N 1
ATOM 681 C CA . PHE A 1 92 ? -22.735 6.579 36.242 1.00 97.88 92 PHE A CA 1
ATOM 682 C C . PHE A 1 92 ? -23.725 7.455 35.465 1.00 97.88 92 PHE A C 1
ATOM 684 O O . PHE A 1 92 ? -24.639 8.058 36.042 1.00 97.88 92 PHE A O 1
ATOM 691 N N . ALA A 1 93 ? -23.587 7.450 34.144 1.00 97.31 93 ALA A N 1
ATOM 692 C CA . ALA A 1 93 ? -24.516 8.058 33.213 1.00 97.31 93 ALA A CA 1
ATOM 693 C C . ALA A 1 93 ? -24.685 7.173 31.964 1.00 97.31 93 ALA A C 1
ATOM 695 O O . ALA A 1 93 ? -23.709 6.588 31.489 1.00 97.31 93 ALA A O 1
ATOM 696 N N . PRO A 1 94 ? -25.894 7.110 31.378 1.00 98.00 94 PRO A N 1
ATOM 697 C CA . PRO A 1 94 ? -26.066 6.555 30.041 1.00 98.00 94 PRO A CA 1
ATOM 698 C C . PRO A 1 94 ? -25.237 7.335 29.017 1.00 98.00 94 PRO A C 1
ATOM 700 O O . PRO A 1 94 ? -25.139 8.563 29.107 1.00 98.00 94 PRO A O 1
ATOM 703 N N . LEU A 1 95 ? -24.714 6.646 27.998 1.00 98.19 95 LEU A N 1
ATOM 704 C CA . LEU A 1 95 ? -24.007 7.312 26.903 1.00 98.19 95 LEU A CA 1
ATOM 705 C C . LEU A 1 95 ? -24.911 8.325 26.193 1.00 98.19 95 LEU A C 1
ATOM 707 O O . LEU A 1 95 ? -26.080 8.045 25.887 1.00 98.19 95 LEU A O 1
ATOM 711 N N . THR A 1 96 ? -24.343 9.493 25.892 1.00 97.69 96 THR A N 1
ATOM 712 C CA . THR A 1 96 ? -25.007 10.547 25.118 1.00 97.69 96 THR A CA 1
ATOM 713 C C . THR A 1 96 ? -25.277 10.092 23.684 1.00 97.69 96 THR A C 1
ATOM 715 O O . THR A 1 96 ? -24.650 9.165 23.176 1.00 97.69 96 THR A O 1
ATOM 718 N N . ALA A 1 97 ? -26.187 10.773 22.981 1.00 98.00 97 ALA A N 1
ATOM 719 C CA . ALA A 1 97 ? -26.482 10.446 21.584 1.00 98.00 97 ALA A CA 1
ATOM 720 C C . ALA A 1 97 ? -25.234 10.496 20.682 1.00 98.00 97 ALA A C 1
ATOM 722 O O . ALA A 1 97 ? -25.090 9.639 19.818 1.00 98.00 97 ALA A O 1
ATOM 723 N N . ALA A 1 98 ? -24.328 11.455 20.906 1.00 97.88 98 ALA A N 1
ATOM 724 C CA . ALA A 1 98 ? -23.082 11.566 20.149 1.00 97.88 98 ALA A CA 1
ATOM 725 C C . ALA A 1 98 ? -22.136 10.387 20.433 1.00 97.88 98 ALA A C 1
ATOM 727 O O . ALA A 1 98 ? -21.634 9.771 19.499 1.00 97.88 98 ALA A O 1
ATOM 728 N N . GLN A 1 99 ? -21.974 10.001 21.703 1.00 98.25 99 GLN A N 1
ATOM 729 C CA . GLN A 1 99 ? -21.162 8.837 22.081 1.00 98.25 99 GLN A CA 1
ATOM 730 C C . GLN A 1 99 ? -21.724 7.535 21.496 1.00 98.25 99 GLN A C 1
ATOM 732 O O . GLN A 1 99 ? -20.971 6.718 20.982 1.00 98.25 99 GLN A O 1
ATOM 737 N N . ARG A 1 100 ? -23.053 7.351 21.494 1.00 98.50 100 ARG A N 1
ATOM 738 C CA . ARG A 1 100 ? -23.687 6.175 20.867 1.00 98.50 100 ARG A CA 1
ATOM 739 C C . ARG A 1 100 ? -23.440 6.104 19.357 1.00 98.50 100 ARG A C 1
ATOM 741 O O . ARG A 1 100 ? -23.399 5.004 18.815 1.00 98.50 100 ARG A O 1
ATOM 748 N N . ILE A 1 101 ? -23.320 7.248 18.677 1.00 98.50 101 ILE A N 1
ATOM 749 C CA . ILE A 1 101 ? -22.963 7.302 17.250 1.00 98.50 101 ILE A CA 1
ATOM 750 C C . ILE A 1 101 ? -21.501 6.883 17.070 1.00 98.50 101 ILE A C 1
ATOM 752 O O . ILE A 1 101 ? -21.250 5.958 16.304 1.00 98.50 101 ILE A O 1
ATOM 756 N N . ALA A 1 102 ? -20.581 7.476 17.834 1.00 98.44 102 ALA A N 1
ATOM 757 C CA . ALA A 1 102 ? -19.154 7.151 17.774 1.00 98.44 102 ALA A CA 1
ATOM 758 C C . ALA A 1 102 ? -18.869 5.668 18.068 1.00 98.44 102 ALA A C 1
ATOM 760 O O . ALA A 1 102 ? -18.103 5.032 17.356 1.00 98.44 102 ALA A O 1
ATOM 761 N N . VAL A 1 103 ? -19.559 5.070 19.047 1.00 98.75 103 VAL A N 1
ATOM 762 C CA . VAL A 1 103 ? -19.473 3.625 19.335 1.00 98.75 103 VAL A CA 1
ATOM 763 C C . VAL A 1 103 ? -19.865 2.775 18.127 1.00 98.75 103 VAL A C 1
ATOM 765 O O . VAL A 1 103 ? -19.193 1.798 17.811 1.00 98.75 103 VAL A O 1
ATOM 768 N N . LYS A 1 104 ? -20.952 3.127 17.432 1.00 98.69 104 LYS A N 1
ATOM 769 C CA . LYS A 1 104 ? -21.405 2.381 16.246 1.00 98.69 104 LYS A CA 1
ATOM 770 C C . LYS A 1 104 ? -20.438 2.521 15.076 1.00 98.69 104 LYS A C 1
ATOM 772 O O . LYS A 1 104 ? -20.278 1.579 14.304 1.00 98.69 104 LYS A O 1
ATOM 777 N N . GLU A 1 105 ? -19.811 3.682 14.947 1.00 98.50 105 GLU A N 1
ATOM 778 C CA . GLU A 1 105 ? -18.760 3.925 13.964 1.00 98.50 105 GLU A CA 1
ATOM 779 C C . GLU A 1 105 ? -17.503 3.104 14.292 1.00 98.50 105 GLU A C 1
ATOM 781 O O . GLU A 1 105 ? -17.048 2.350 13.440 1.00 98.50 105 GLU A O 1
ATOM 786 N N . ALA A 1 106 ? -17.048 3.080 15.548 1.00 98.56 106 ALA A N 1
ATOM 787 C CA . ALA A 1 106 ? -15.938 2.228 15.983 1.00 98.56 106 ALA A CA 1
ATOM 788 C C . ALA A 1 106 ? -16.224 0.720 15.807 1.00 98.56 106 ALA A C 1
ATOM 790 O O . ALA A 1 106 ? -15.357 -0.032 15.364 1.00 98.56 106 ALA A O 1
ATOM 791 N N . PHE A 1 107 ? -17.454 0.255 16.067 1.00 98.81 107 PHE A N 1
ATOM 792 C CA . PHE A 1 107 ? -17.862 -1.114 15.716 1.00 98.81 107 PHE A CA 1
ATOM 793 C C . PHE A 1 107 ? -17.792 -1.379 14.207 1.00 98.81 107 PHE A C 1
ATOM 795 O O . PHE A 1 107 ? -17.461 -2.491 13.795 1.00 98.81 107 PHE A O 1
ATOM 802 N N . SER A 1 108 ? -18.100 -0.374 13.383 1.00 98.31 108 SER A N 1
ATOM 803 C CA . SER A 1 108 ? -18.025 -0.496 11.925 1.00 98.31 108 SER A CA 1
ATOM 804 C C . SER A 1 108 ? -16.579 -0.629 11.448 1.00 98.31 108 SER A C 1
ATOM 806 O O . SER A 1 108 ? -16.331 -1.439 10.562 1.00 98.31 108 SER A O 1
ATOM 808 N N . GLU A 1 109 ? -15.623 0.065 12.073 1.00 98.00 109 GLU A N 1
ATOM 809 C CA . GLU A 1 109 ? -14.189 -0.086 11.780 1.00 98.00 109 GLU A CA 1
ATOM 810 C C . GLU A 1 109 ? -13.679 -1.508 12.088 1.00 98.00 109 GLU A C 1
ATOM 812 O O . GLU A 1 109 ? -12.982 -2.116 11.277 1.00 98.00 109 GLU A O 1
ATOM 817 N N . TRP A 1 110 ? -14.088 -2.107 13.214 1.00 98.69 110 TRP A N 1
ATOM 818 C CA . TRP A 1 110 ? -13.741 -3.503 13.529 1.00 98.69 110 TRP A CA 1
ATOM 819 C C . TRP A 1 110 ? -14.422 -4.518 12.593 1.00 98.69 110 TRP A C 1
ATOM 821 O O . TRP A 1 110 ? -13.791 -5.480 12.149 1.00 98.69 110 TRP A O 1
ATOM 831 N N . ALA A 1 111 ? -15.699 -4.309 12.260 1.00 98.38 111 ALA A N 1
ATOM 832 C CA . ALA A 1 111 ? -16.437 -5.166 11.326 1.00 98.38 111 ALA A CA 1
ATOM 833 C C . ALA A 1 111 ? -15.957 -5.021 9.869 1.00 98.38 111 ALA A C 1
ATOM 835 O O . ALA A 1 111 ? -16.112 -5.941 9.061 1.00 98.38 111 ALA A O 1
ATOM 836 N N . LEU A 1 112 ? -15.347 -3.885 9.516 1.00 97.88 112 LEU A N 1
ATOM 837 C CA . LEU A 1 112 ? -14.725 -3.687 8.210 1.00 97.88 112 LEU A CA 1
ATOM 838 C C . LEU A 1 112 ? -13.588 -4.691 7.996 1.00 97.88 112 LEU A C 1
ATOM 840 O O . LEU A 1 112 ? -13.437 -5.203 6.894 1.00 97.88 112 LEU A O 1
ATOM 844 N N . VAL A 1 113 ? -12.821 -5.012 9.039 1.00 98.38 113 VAL A N 1
ATOM 845 C CA . VAL A 1 113 ? -11.576 -5.784 8.903 1.00 98.38 113 VAL A CA 1
ATOM 846 C C . VAL A 1 113 ? -11.705 -7.266 9.268 1.00 98.38 113 VAL A C 1
ATOM 848 O O . VAL A 1 113 ? -10.872 -8.069 8.845 1.00 98.38 113 VAL A O 1
ATOM 851 N N . ALA A 1 114 ? -12.751 -7.673 9.995 1.00 98.19 114 ALA A N 1
ATOM 852 C CA . ALA A 1 114 ? -12.977 -9.062 10.409 1.00 98.19 114 ALA A CA 1
ATOM 853 C C . ALA A 1 114 ? -14.443 -9.505 10.293 1.00 98.19 114 ALA A C 1
ATOM 855 O O . ALA A 1 114 ? -15.353 -8.685 10.240 1.00 98.19 114 ALA A O 1
ATOM 856 N N . ASN A 1 115 ? -14.685 -10.822 10.284 1.00 97.88 115 ASN A N 1
ATOM 857 C CA . ASN A 1 115 ? -16.028 -11.415 10.210 1.00 97.88 115 ASN A CA 1
ATOM 858 C C . ASN A 1 115 ? -16.777 -11.322 11.548 1.00 97.88 115 ASN A C 1
ATOM 860 O O . ASN A 1 115 ? -17.136 -12.330 12.163 1.00 97.88 115 ASN A O 1
ATOM 864 N N . ILE A 1 116 ? -17.018 -10.098 11.998 1.00 98.38 116 ILE A N 1
ATOM 865 C CA . ILE A 1 116 ? -17.787 -9.791 13.196 1.00 98.38 116 ILE A CA 1
ATOM 866 C C . ILE A 1 116 ? -19.042 -9.038 12.772 1.00 98.38 116 ILE A C 1
ATOM 868 O O . ILE A 1 116 ? -18.976 -8.064 12.028 1.00 98.38 116 ILE A O 1
ATOM 872 N N . THR A 1 117 ? -20.200 -9.485 13.248 1.00 98.38 117 THR A N 1
ATOM 873 C CA . THR A 1 117 ? -21.466 -8.769 13.064 1.00 98.38 117 THR A CA 1
ATOM 874 C C . THR A 1 117 ? -21.930 -8.219 14.402 1.00 98.38 117 THR A C 1
ATOM 876 O O . THR A 1 117 ? -22.324 -8.987 15.278 1.00 98.38 117 THR A O 1
ATOM 879 N N . PHE A 1 118 ? -21.916 -6.895 14.548 1.00 98.69 118 PHE A N 1
ATOM 880 C CA . PHE A 1 118 ? -22.429 -6.214 15.735 1.00 98.69 118 PHE A CA 1
ATOM 881 C C . PHE A 1 118 ? -23.916 -5.886 15.577 1.00 98.69 118 PHE A C 1
ATOM 883 O O . PHE A 1 118 ? -24.314 -5.225 14.617 1.00 98.69 118 PHE A O 1
ATOM 890 N N . THR A 1 119 ? -24.742 -6.321 16.530 1.00 98.50 119 THR A N 1
ATOM 891 C CA . THR A 1 119 ? -26.193 -6.072 16.522 1.00 98.50 119 THR A CA 1
ATOM 892 C C . THR A 1 119 ? -26.626 -5.342 17.787 1.00 98.50 119 THR A C 1
ATOM 894 O O . THR A 1 119 ? -26.474 -5.862 18.888 1.00 98.50 119 THR A O 1
ATOM 897 N N . GLU A 1 120 ? -27.205 -4.147 17.639 1.00 98.50 120 GLU A N 1
ATOM 898 C CA . GLU A 1 120 ? -27.780 -3.423 18.778 1.00 98.50 120 GLU A CA 1
ATOM 899 C C . GLU A 1 120 ? -29.055 -4.124 19.265 1.00 98.50 120 GLU A C 1
ATOM 901 O O . GLU A 1 120 ? -29.993 -4.347 18.492 1.00 98.50 120 GLU A O 1
ATOM 906 N N . VAL A 1 121 ? -29.118 -4.421 20.561 1.00 98.00 121 VAL A N 1
ATOM 907 C CA . VAL A 1 121 ? -30.281 -5.013 21.232 1.00 98.00 121 VAL A CA 1
ATOM 908 C C . VAL A 1 121 ? -30.696 -4.188 22.455 1.00 98.00 121 VAL A C 1
ATOM 910 O O . VAL A 1 121 ? -30.025 -3.245 22.868 1.00 98.00 121 VAL A O 1
ATOM 913 N N . SER A 1 122 ? -31.846 -4.523 23.046 1.00 96.12 122 SER A N 1
ATOM 914 C CA . SER A 1 122 ? -32.265 -3.911 24.315 1.00 96.12 122 SER A CA 1
ATOM 915 C C . SER A 1 122 ? -31.362 -4.362 25.464 1.00 96.12 122 SER A C 1
ATOM 917 O O . SER A 1 122 ? -31.083 -5.553 25.578 1.00 96.12 122 SER A O 1
ATOM 919 N N . ASP A 1 123 ? -30.971 -3.427 26.334 1.00 94.62 123 ASP A N 1
ATOM 920 C CA . ASP A 1 123 ? -30.040 -3.698 27.435 1.00 94.62 123 ASP A CA 1
ATOM 921 C C . ASP A 1 123 ? -30.580 -4.727 28.434 1.00 94.62 123 ASP A C 1
ATOM 923 O O . ASP A 1 123 ? -31.692 -4.596 28.957 1.00 94.62 123 ASP A O 1
ATOM 927 N N . GLN A 1 124 ? -29.773 -5.760 28.679 1.00 89.81 124 GLN A N 1
ATOM 928 C CA . GLN A 1 124 ? -29.971 -6.810 29.676 1.00 89.81 124 GLN A CA 1
ATOM 929 C C . GLN A 1 124 ? -28.592 -7.308 30.132 1.00 89.81 124 GLN A C 1
ATOM 931 O O . GLN A 1 124 ? -27.643 -7.289 29.356 1.00 89.81 124 GLN A O 1
ATOM 936 N N . ASN A 1 125 ? -28.486 -7.842 31.352 1.00 84.88 125 ASN A N 1
ATOM 937 C CA . ASN A 1 125 ? -27.221 -8.368 31.899 1.00 84.88 125 ASN A CA 1
ATOM 938 C C . ASN A 1 125 ? -26.621 -9.563 31.118 1.00 8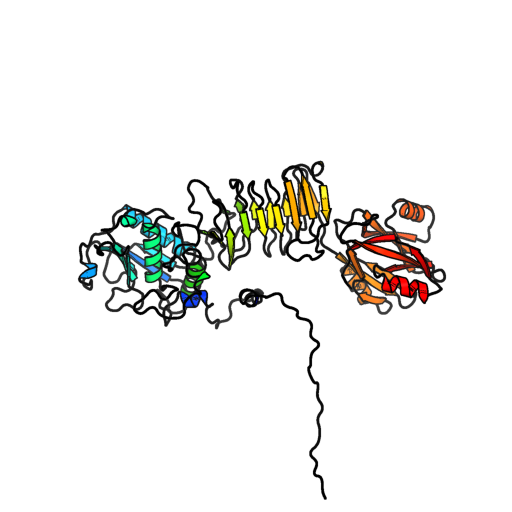4.88 125 ASN A C 1
ATOM 940 O O . ASN A 1 125 ? -25.576 -10.060 31.507 1.00 84.88 125 ASN A O 1
ATOM 944 N N . SER A 1 126 ? -27.299 -10.081 30.089 1.00 86.38 126 SER A N 1
ATOM 945 C CA . SER A 1 126 ? -26.833 -11.200 29.256 1.00 86.38 126 SER A CA 1
ATOM 946 C C . SER A 1 126 ? -26.371 -10.780 27.858 1.00 86.38 126 SER A C 1
ATOM 948 O O . SER A 1 126 ? -26.172 -11.652 27.019 1.00 86.38 126 SER A O 1
ATOM 950 N N . VAL A 1 127 ? -26.341 -9.479 27.562 1.00 93.75 127 VAL A N 1
ATOM 951 C CA . VAL A 1 127 ? -25.834 -8.955 26.286 1.00 93.75 127 VAL A CA 1
ATOM 952 C C . VAL A 1 127 ? -24.308 -9.061 26.279 1.00 93.75 127 VAL A C 1
ATOM 954 O O . VAL A 1 127 ? -23.699 -8.852 27.322 1.00 93.75 127 VAL A O 1
ATOM 957 N N . ASP A 1 128 ? -23.716 -9.397 25.129 1.00 95.00 128 ASP A N 1
ATOM 958 C CA . ASP A 1 128 ? -22.285 -9.714 25.020 1.00 95.00 128 ASP A CA 1
ATOM 959 C C . ASP A 1 128 ? -21.393 -8.496 25.318 1.00 95.00 128 ASP A C 1
ATOM 961 O O . ASP A 1 128 ? -20.427 -8.604 26.060 1.00 95.00 128 ASP A O 1
ATOM 965 N N . ILE A 1 129 ? -21.722 -7.324 24.761 1.00 97.38 129 ILE A N 1
ATOM 966 C CA . ILE A 1 129 ? -21.000 -6.067 25.019 1.00 97.38 129 ILE A CA 1
ATOM 967 C C . ILE A 1 129 ? -21.986 -5.004 25.488 1.00 97.38 129 ILE A C 1
ATOM 969 O O . ILE A 1 129 ? -22.948 -4.677 24.792 1.00 97.38 129 ILE A O 1
ATOM 973 N N . ARG A 1 130 ? -21.742 -4.397 26.646 1.00 97.38 130 ARG A N 1
ATOM 974 C CA . ARG A 1 130 ? -22.604 -3.330 27.164 1.00 97.38 130 ARG A CA 1
ATOM 975 C C . ARG A 1 130 ? -21.792 -2.080 27.420 1.00 97.38 130 ARG A C 1
ATOM 977 O O . ARG A 1 130 ? -20.710 -2.153 27.984 1.00 97.38 130 ARG A O 1
ATOM 984 N N . LEU A 1 131 ? -22.323 -0.924 27.036 1.00 98.06 131 LEU A N 1
ATOM 985 C CA . LEU A 1 131 ? -21.588 0.335 27.135 1.00 98.06 131 LEU A CA 1
ATOM 986 C C . LEU A 1 131 ? -22.293 1.346 28.036 1.00 98.06 131 LEU A C 1
ATOM 988 O O . LEU A 1 131 ? -23.475 1.648 27.845 1.00 98.06 131 LEU A O 1
ATOM 992 N N . GLY A 1 132 ? -21.545 1.906 28.980 1.00 97.62 132 GLY A N 1
ATOM 993 C CA . GLY A 1 132 ? -21.965 2.992 29.858 1.00 97.62 132 GLY A CA 1
ATOM 994 C C . GLY A 1 132 ? -20.877 4.051 30.012 1.00 97.62 132 GLY A C 1
ATOM 995 O O . GLY A 1 132 ? -19.809 3.962 29.409 1.00 97.62 132 GLY A O 1
ATOM 996 N N . ALA A 1 133 ? -21.152 5.066 30.826 1.00 97.56 133 ALA A N 1
ATOM 997 C CA . ALA A 1 133 ? -20.138 6.015 31.259 1.00 97.56 133 ALA A CA 1
ATOM 998 C C . ALA A 1 133 ? -20.157 6.189 32.774 1.00 97.56 133 ALA A C 1
ATOM 1000 O O . ALA A 1 133 ? -21.212 6.091 33.401 1.00 97.56 133 ALA A O 1
ATOM 1001 N N . ASN A 1 134 ? -19.004 6.485 33.358 1.00 97.00 134 ASN A N 1
ATOM 1002 C CA . ASN A 1 134 ? -18.846 6.753 34.784 1.00 97.00 134 ASN A CA 1
ATOM 1003 C C . ASN A 1 134 ? -17.759 7.809 35.022 1.00 97.00 134 ASN A C 1
ATOM 1005 O O . ASN A 1 134 ? -17.064 8.235 34.101 1.00 97.00 134 ASN A O 1
ATOM 1009 N N . ASN A 1 135 ? -17.665 8.275 36.262 1.00 96.06 135 ASN A N 1
ATOM 1010 C CA . ASN A 1 135 ? -16.610 9.182 36.690 1.00 96.06 135 ASN A CA 1
ATOM 1011 C C . ASN A 1 135 ? -15.376 8.357 37.070 1.00 96.06 135 ASN A C 1
ATOM 1013 O O . ASN A 1 135 ? -15.473 7.501 37.951 1.00 96.06 135 ASN A O 1
ATOM 1017 N N . GLN A 1 136 ? -14.240 8.631 36.430 1.00 94.38 136 GLN A N 1
ATOM 1018 C CA . GLN A 1 136 ? -13.013 7.843 36.590 1.00 94.38 136 GLN A CA 1
ATOM 1019 C C . GLN A 1 136 ? -11.862 8.638 37.232 1.00 94.38 136 GLN A C 1
ATOM 1021 O O . GLN A 1 136 ? -10.709 8.210 37.234 1.00 94.38 136 GLN A O 1
ATOM 1026 N N . GLY A 1 137 ? -12.167 9.797 37.823 1.00 89.44 137 GLY A N 1
ATOM 1027 C CA . GLY A 1 137 ? -11.215 10.614 38.575 1.00 89.44 137 GLY A CA 1
ATOM 1028 C C . GLY A 1 137 ? -10.310 11.499 37.715 1.00 89.44 137 GLY A C 1
ATOM 1029 O O . GLY A 1 137 ? -9.404 12.123 38.262 1.00 89.44 137 GLY A O 1
ATOM 1030 N N . GLY A 1 138 ? -10.560 11.584 36.406 1.00 83.75 138 GLY A N 1
ATOM 1031 C CA . GLY A 1 138 ? -9.827 12.433 35.463 1.00 83.75 138 GLY A CA 1
ATOM 1032 C C . GLY A 1 138 ? -8.496 11.877 34.933 1.00 83.75 138 GLY A C 1
ATOM 1033 O O . GLY A 1 138 ? -7.906 12.506 34.059 1.00 83.75 138 GLY A O 1
ATOM 1034 N N . ASP A 1 139 ? -8.037 10.724 35.429 1.00 79.50 139 ASP A N 1
ATOM 1035 C CA . ASP A 1 139 ? -6.737 10.124 35.068 1.00 79.50 139 ASP A CA 1
ATOM 1036 C C . ASP A 1 139 ? -6.848 8.992 34.024 1.00 79.50 139 ASP A C 1
ATOM 1038 O O . ASP A 1 139 ? -5.838 8.498 33.529 1.00 79.50 139 ASP A O 1
ATOM 1042 N N . THR A 1 140 ? -8.068 8.566 33.690 1.00 86.31 140 THR A N 1
ATOM 1043 C CA . THR A 1 140 ? -8.370 7.488 32.733 1.00 86.31 140 THR A CA 1
ATOM 1044 C C . THR A 1 140 ? -9.472 7.945 31.779 1.00 86.31 140 THR A C 1
ATOM 1046 O O . THR A 1 140 ? -10.345 8.728 32.159 1.00 86.31 140 THR A O 1
ATOM 1049 N N . ALA A 1 141 ? -9.392 7.523 30.516 1.00 90.81 141 ALA A N 1
ATOM 1050 C CA . ALA A 1 141 ? -10.351 7.911 29.476 1.00 90.81 141 ALA A CA 1
ATOM 1051 C C . ALA A 1 141 ? -11.459 6.861 29.269 1.00 90.81 141 ALA A C 1
ATOM 1053 O O . ALA A 1 141 ? -12.548 7.186 28.787 1.00 90.81 141 ALA A O 1
ATOM 1054 N N . GLY A 1 142 ? -11.199 5.618 29.665 1.00 94.56 142 GLY A N 1
ATOM 1055 C CA . GLY A 1 142 ? -12.115 4.495 29.578 1.00 94.56 142 GLY A CA 1
ATOM 1056 C C . GLY A 1 142 ? -11.480 3.231 30.148 1.00 94.56 142 GLY A C 1
ATOM 1057 O O . GLY A 1 142 ? -10.296 3.220 30.489 1.00 94.56 142 GLY A O 1
ATOM 1058 N N . TYR A 1 143 ? -12.299 2.194 30.296 1.00 94.69 143 TYR A N 1
ATOM 1059 C CA . TYR A 1 143 ? -11.837 0.827 30.509 1.00 94.69 143 TYR A CA 1
ATOM 1060 C C . TYR A 1 143 ? -12.881 -0.179 30.022 1.00 94.69 143 TYR A C 1
ATOM 1062 O O . TYR A 1 143 ? -14.091 0.088 30.018 1.00 94.69 143 TYR A O 1
ATOM 1070 N N . ALA A 1 144 ? -12.402 -1.370 29.685 1.00 94.75 144 ALA A N 1
ATOM 1071 C CA . ALA A 1 144 ? -13.202 -2.519 29.316 1.00 94.75 144 ALA A CA 1
ATOM 1072 C C . ALA A 1 144 ? -12.873 -3.724 30.194 1.00 94.75 144 ALA A C 1
ATOM 1074 O O . ALA A 1 144 ? -11.727 -3.987 30.568 1.00 94.75 144 ALA A O 1
ATOM 1075 N N . TYR A 1 145 ? -13.897 -4.515 30.472 1.00 93.25 145 TYR A N 1
ATOM 1076 C CA . TYR A 1 145 ? -13.732 -5.830 31.059 1.00 93.25 145 TYR A CA 1
ATOM 1077 C C . TYR A 1 145 ? -13.387 -6.838 29.963 1.00 93.25 145 TYR A C 1
ATOM 1079 O O . TYR A 1 145 ? -14.198 -7.129 29.082 1.00 93.25 145 TYR A O 1
ATOM 1087 N N . SER A 1 146 ? -12.184 -7.408 30.038 1.00 85.19 146 SER A N 1
ATOM 1088 C CA . SER A 1 146 ? -11.743 -8.450 29.110 1.00 85.19 146 SER A CA 1
ATOM 1089 C C . SER A 1 146 ? -12.672 -9.671 29.137 1.00 85.19 146 SER A C 1
ATOM 1091 O O . SER A 1 146 ? -13.418 -9.922 30.093 1.00 85.19 146 SER A O 1
ATOM 1093 N N . LEU A 1 147 ? -12.564 -10.510 28.109 1.00 87.94 147 LEU A N 1
ATOM 1094 C CA . LEU A 1 147 ? -13.311 -11.769 28.006 1.00 87.94 147 LEU A CA 1
ATOM 1095 C C . LEU A 1 147 ? -12.910 -12.831 29.039 1.00 87.94 147 LEU A C 1
ATOM 1097 O O . LEU A 1 147 ? -13.549 -13.877 29.122 1.00 87.94 147 LEU A O 1
ATOM 1101 N N . THR A 1 148 ? -11.867 -12.572 29.827 1.00 76.50 148 THR A N 1
ATOM 1102 C CA . THR A 1 148 ? -11.458 -13.419 30.955 1.00 76.50 148 THR A CA 1
ATOM 1103 C C . THR A 1 148 ? -12.077 -12.983 32.284 1.00 76.50 148 THR A C 1
ATOM 1105 O O . THR A 1 148 ? -11.873 -13.656 33.291 1.00 76.50 148 THR A O 1
ATOM 1108 N N . SER A 1 149 ? -12.822 -11.873 32.315 1.00 74.81 149 SER A N 1
ATOM 1109 C CA . SER A 1 149 ? -13.438 -11.367 33.543 1.00 74.81 149 SER A CA 1
ATOM 1110 C C . SER A 1 149 ? -14.634 -12.214 34.001 1.00 74.81 149 SER A C 1
ATOM 1112 O O . SER A 1 149 ? -15.446 -12.671 33.198 1.00 74.81 149 SER A O 1
ATOM 1114 N N . ASP A 1 150 ? -14.750 -12.406 35.317 1.00 67.12 150 ASP A N 1
ATOM 1115 C CA . ASP A 1 150 ? -15.801 -13.207 35.953 1.00 67.12 150 ASP A CA 1
ATOM 1116 C C . ASP A 1 150 ? -17.033 -12.364 36.346 1.00 67.12 150 ASP A C 1
ATOM 1118 O O . ASP A 1 150 ? -16.958 -11.151 36.513 1.00 67.12 150 ASP A O 1
ATOM 1122 N N . ASN A 1 151 ? -18.160 -13.034 36.628 1.00 68.69 151 ASN A N 1
ATOM 1123 C CA . ASN A 1 151 ? -19.420 -12.469 37.160 1.00 68.69 151 ASN A CA 1
ATOM 1124 C C . ASN A 1 151 ? -20.342 -11.745 36.162 1.00 68.69 151 ASN A C 1
ATOM 1126 O O . ASN A 1 151 ? -21.279 -11.069 36.586 1.00 68.69 151 ASN A O 1
ATOM 1130 N N . GLY A 1 152 ? -20.149 -11.958 34.859 1.00 78.50 152 GLY A N 1
ATOM 1131 C CA . GLY A 1 152 ? -21.046 -11.448 33.816 1.00 78.50 152 GLY A CA 1
ATOM 1132 C C . GLY A 1 152 ? -20.723 -10.039 33.325 1.00 78.50 152 GLY A C 1
ATOM 1133 O O . GLY A 1 152 ? -21.504 -9.508 32.551 1.00 78.50 152 GLY A O 1
ATOM 1134 N N . SER A 1 153 ? -19.595 -9.458 33.746 1.00 88.06 153 SER A N 1
ATOM 1135 C CA . SER A 1 153 ? -19.084 -8.178 33.238 1.00 88.06 153 SER A CA 1
ATOM 1136 C C . SER A 1 153 ? -18.268 -8.311 31.952 1.00 88.06 153 SER A C 1
ATOM 1138 O O . SER A 1 153 ? -17.814 -7.300 31.438 1.00 88.06 153 SER A O 1
ATOM 1140 N N . SER A 1 154 ? -18.006 -9.525 31.458 1.00 90.88 154 SER A N 1
ATOM 1141 C CA . SER A 1 154 ? -17.178 -9.746 30.268 1.00 90.88 154 SER A CA 1
ATOM 1142 C C . SER A 1 154 ? -17.710 -8.946 29.084 1.00 90.88 154 SER A C 1
ATOM 1144 O O . SER A 1 154 ? -18.866 -9.111 28.718 1.00 90.88 154 SER A O 1
ATOM 1146 N N . GLY A 1 155 ? -16.867 -8.097 28.497 1.00 93.25 155 GLY A N 1
ATOM 1147 C CA . GLY A 1 155 ? -17.249 -7.217 27.396 1.00 93.25 155 GLY A CA 1
ATOM 1148 C C . GLY A 1 155 ? -17.907 -5.897 27.811 1.00 93.25 155 GLY A C 1
ATOM 1149 O O . GLY A 1 155 ? -18.162 -5.075 26.936 1.00 93.25 155 GLY A O 1
ATOM 1150 N N . ASP A 1 156 ? -18.169 -5.643 29.098 1.00 96.25 156 ASP A N 1
ATOM 1151 C CA . ASP A 1 156 ? -18.679 -4.342 29.544 1.00 96.25 156 ASP A CA 1
ATOM 1152 C C . ASP A 1 156 ? -17.610 -3.252 29.369 1.00 96.25 156 ASP A C 1
ATOM 1154 O O . ASP A 1 156 ? -16.446 -3.437 29.730 1.00 96.25 156 ASP A O 1
ATOM 1158 N N . ILE A 1 157 ? -18.025 -2.097 28.849 1.00 97.19 157 ILE A N 1
ATOM 1159 C CA . ILE A 1 157 ? -17.179 -0.932 28.576 1.00 97.19 157 ILE A CA 1
ATOM 1160 C C . ILE A 1 157 ? -17.730 0.282 29.325 1.00 97.19 157 ILE A C 1
ATOM 1162 O O . ILE A 1 157 ? -18.918 0.610 29.224 1.00 97.19 157 ILE A O 1
ATOM 1166 N N . PHE A 1 158 ? -16.845 0.996 30.015 1.00 97.19 158 PHE A N 1
ATOM 1167 C CA . PHE A 1 158 ? -17.149 2.259 30.676 1.00 97.19 158 PHE A CA 1
ATOM 1168 C C . PHE A 1 158 ? -16.246 3.369 30.140 1.00 97.19 158 PHE A C 1
ATOM 1170 O O . PHE A 1 158 ? -15.032 3.347 30.327 1.00 97.19 158 PHE A O 1
ATOM 1177 N N . ILE A 1 159 ? -16.852 4.368 29.498 1.00 97.25 159 ILE A N 1
ATOM 1178 C CA . ILE A 1 159 ? -16.154 5.572 29.029 1.00 97.25 159 ILE A CA 1
ATOM 1179 C C . ILE A 1 159 ? -16.177 6.636 30.130 1.00 97.25 159 ILE A C 1
ATOM 1181 O O . ILE A 1 159 ? -17.210 6.848 30.773 1.00 97.25 159 ILE A O 1
ATOM 1185 N N . ALA A 1 160 ? -15.064 7.335 30.341 1.00 96.25 160 ALA A N 1
ATOM 1186 C CA . ALA A 1 160 ? -15.006 8.398 31.335 1.00 96.25 160 ALA A CA 1
ATOM 1187 C C . ALA A 1 160 ? -15.943 9.562 30.959 1.00 96.25 160 ALA A C 1
ATOM 1189 O O . ALA A 1 160 ? -16.047 9.956 29.796 1.00 96.25 160 ALA A O 1
ATOM 1190 N N . ASN A 1 161 ? -16.640 10.133 31.945 1.00 94.69 161 ASN A N 1
ATOM 1191 C CA . ASN A 1 161 ? -17.533 11.287 31.758 1.00 94.69 161 ASN A CA 1
ATOM 1192 C C . ASN A 1 161 ? -17.032 12.583 32.411 1.00 94.69 161 ASN A C 1
ATOM 1194 O O . ASN A 1 161 ? -17.742 13.591 32.425 1.00 94.69 161 ASN A O 1
ATOM 1198 N N . ASP A 1 162 ? -15.811 12.556 32.933 1.00 93.50 162 ASP A N 1
ATOM 1199 C CA . ASP A 1 162 ? -15.167 13.626 33.687 1.00 93.50 162 ASP A CA 1
ATOM 1200 C C . ASP A 1 162 ? -13.843 14.105 33.064 1.00 93.50 162 ASP A C 1
ATOM 1202 O O . ASP A 1 162 ? -13.055 14.782 33.724 1.00 93.50 162 ASP A O 1
ATOM 1206 N N . VAL A 1 163 ? -13.636 13.811 31.776 1.00 92.81 163 VAL A N 1
ATOM 1207 C CA . VAL A 1 163 ? -12.475 14.219 30.964 1.00 92.81 163 VAL A CA 1
ATOM 1208 C C . VAL A 1 163 ? -12.909 14.908 29.667 1.00 92.81 163 VAL A C 1
ATOM 1210 O O . VAL A 1 163 ? -13.992 14.647 29.139 1.00 92.81 163 VAL A O 1
ATOM 1213 N N . ASP A 1 164 ? -12.055 15.776 29.118 1.00 91.25 164 ASP A N 1
ATOM 1214 C CA . ASP A 1 164 ? -12.353 16.511 27.877 1.00 91.25 164 ASP A CA 1
ATOM 1215 C C . ASP A 1 164 ? -12.488 15.578 26.657 1.00 91.25 164 ASP A C 1
ATOM 1217 O O . ASP A 1 164 ? -13.310 15.836 25.771 1.00 91.25 164 ASP A O 1
ATOM 1221 N N . SER A 1 165 ? -11.733 14.471 26.632 1.00 91.56 165 SER A N 1
ATOM 1222 C CA . SER A 1 165 ? -11.772 13.463 25.561 1.00 91.56 165 SER A CA 1
ATOM 1223 C C . SER A 1 165 ? -13.143 12.800 25.413 1.00 91.56 165 SER A C 1
ATOM 1225 O O . SER A 1 165 ? -13.497 12.384 24.316 1.00 91.56 165 SER A O 1
ATOM 1227 N N . ALA A 1 166 ? -13.990 12.813 26.449 1.00 91.38 166 ALA A N 1
ATOM 1228 C CA . ALA A 1 166 ? -15.340 12.243 26.414 1.00 91.38 166 ALA A CA 1
ATOM 1229 C C . ALA A 1 166 ? -16.256 12.849 25.327 1.00 91.38 166 ALA A C 1
ATOM 1231 O O . ALA A 1 166 ? -17.299 12.271 25.005 1.00 91.38 166 ALA A O 1
ATOM 1232 N N . ASN A 1 167 ? -15.884 14.018 24.787 1.00 93.12 167 ASN A N 1
ATOM 1233 C CA . ASN A 1 167 ? -16.601 14.734 23.729 1.00 93.12 167 ASN A CA 1
ATOM 1234 C C . ASN A 1 167 ? -15.809 14.852 22.410 1.00 93.12 167 ASN A C 1
ATOM 1236 O O . ASN A 1 167 ? -16.280 15.513 21.486 1.00 93.12 167 ASN A O 1
ATOM 1240 N N . GLN A 1 168 ? -14.633 14.231 22.323 1.00 94.94 168 GLN A N 1
ATOM 1241 C CA . GLN A 1 168 ? -13.762 14.201 21.147 1.00 94.94 168 GLN A CA 1
ATOM 1242 C C . GLN A 1 168 ? -14.023 12.915 20.354 1.00 94.94 168 GLN A C 1
ATOM 1244 O O . GLN A 1 168 ? -13.365 11.900 20.562 1.00 94.94 168 GLN A O 1
ATOM 1249 N N . LEU A 1 169 ? -15.085 12.923 19.554 1.00 95.62 169 LEU A N 1
ATOM 1250 C CA . LEU A 1 169 ? -15.774 11.720 19.085 1.00 95.62 169 LEU A CA 1
ATOM 1251 C C . LEU A 1 169 ? -15.626 11.447 17.584 1.00 95.62 169 LEU A C 1
ATOM 1253 O O . LEU A 1 169 ? -16.237 10.495 17.104 1.00 95.62 169 LEU A O 1
ATOM 1257 N N . ASN A 1 170 ? -14.869 12.260 16.846 1.00 92.75 170 ASN A N 1
ATOM 1258 C CA . ASN A 1 170 ? -14.600 11.985 15.433 1.00 92.75 170 ASN A CA 1
ATOM 1259 C C . ASN A 1 170 ? -13.395 11.033 15.284 1.00 92.75 170 ASN A C 1
ATOM 1261 O O . ASN A 1 170 ? -12.498 11.072 16.130 1.00 92.75 170 ASN A O 1
ATOM 1265 N N . PRO A 1 171 ? -13.316 10.225 14.209 1.00 91.06 171 PRO A N 1
ATOM 1266 C CA . PRO A 1 171 ? -12.102 9.477 13.883 1.00 91.06 171 PRO A CA 1
ATOM 1267 C C . PRO A 1 171 ? -10.866 10.388 13.852 1.00 91.06 171 PRO A C 1
ATOM 1269 O O . PRO A 1 171 ? -10.908 11.464 13.254 1.00 91.06 171 PRO A O 1
ATOM 1272 N N . GLY A 1 172 ? -9.782 9.964 14.506 1.00 89.75 172 GLY A N 1
ATOM 1273 C CA . GLY A 1 172 ? -8.571 10.778 14.685 1.00 89.75 172 GLY A CA 1
ATOM 1274 C C . GLY A 1 172 ? -8.594 11.680 15.926 1.00 89.75 172 GLY A C 1
ATOM 1275 O O . GLY A 1 172 ? -7.668 12.453 16.158 1.00 89.75 172 GLY A O 1
ATOM 1276 N N . GLU A 1 173 ? -9.641 11.602 16.751 1.00 91.81 173 GLU A N 1
ATOM 1277 C CA . GLU A 1 173 ? -9.707 12.293 18.037 1.00 91.81 173 GLU A CA 1
ATOM 1278 C C . GLU A 1 173 ? -9.630 11.311 19.223 1.00 91.81 173 GLU A C 1
ATOM 1280 O O . GLU A 1 173 ? -10.042 10.152 19.137 1.00 91.81 173 GLU A O 1
ATOM 1285 N N . SER A 1 174 ? -9.128 11.787 20.369 1.00 93.44 174 SER A N 1
ATOM 1286 C CA . SER A 1 174 ? -8.749 10.920 21.501 1.00 93.44 174 SER A CA 1
ATOM 1287 C C . SER A 1 174 ? -9.907 10.122 22.114 1.00 93.44 174 SER A C 1
ATOM 1289 O O . SER A 1 174 ? -9.719 8.986 22.551 1.00 93.44 174 SER A O 1
ATOM 1291 N N . GLY A 1 175 ? -11.124 10.673 22.130 1.00 95.75 175 GLY A N 1
ATOM 1292 C CA . GLY A 1 175 ? -12.302 9.967 22.636 1.00 95.75 175 GLY A CA 1
ATOM 1293 C C . GLY A 1 175 ? -12.754 8.840 21.714 1.00 95.75 175 GLY A C 1
ATOM 1294 O O . GLY A 1 175 ? -13.123 7.771 22.197 1.00 95.75 175 GLY A O 1
ATOM 1295 N N . PHE A 1 176 ? -12.684 9.042 20.395 1.00 96.62 176 PHE A N 1
ATOM 1296 C CA . PHE A 1 176 ? -12.947 7.986 19.419 1.00 96.62 176 PHE A CA 1
ATOM 1297 C C . PHE A 1 176 ? -11.895 6.877 19.505 1.00 96.62 176 PHE A C 1
ATOM 1299 O O . PHE A 1 176 ? -12.261 5.708 19.593 1.00 96.62 176 PHE A O 1
ATOM 1306 N N . SER A 1 177 ? -10.610 7.246 19.560 1.00 96.12 177 SER A N 1
ATOM 1307 C CA . SER A 1 177 ? -9.485 6.318 19.762 1.00 96.12 177 SER A CA 1
ATOM 1308 C C . SER A 1 177 ? -9.661 5.481 21.036 1.00 96.12 177 SER A C 1
ATOM 1310 O O . SER A 1 177 ? -9.555 4.257 20.989 1.00 96.12 177 SER A O 1
ATOM 1312 N N . THR A 1 178 ? -10.088 6.103 22.144 1.00 97.44 178 THR A N 1
ATOM 1313 C CA . THR A 1 178 ? -10.425 5.391 23.391 1.00 97.44 178 THR A CA 1
ATOM 1314 C C . THR A 1 178 ? -11.566 4.392 23.184 1.00 97.44 178 THR A C 1
ATOM 1316 O O . THR A 1 178 ? -11.447 3.231 23.554 1.00 97.44 178 THR A O 1
ATOM 1319 N N . ILE A 1 179 ? -12.677 4.800 22.560 1.00 98.50 179 ILE A N 1
ATOM 1320 C CA . ILE A 1 179 ? -13.803 3.890 22.286 1.00 98.50 179 ILE A CA 1
ATOM 1321 C C . ILE A 1 179 ? -13.347 2.703 21.424 1.00 98.50 179 ILE A C 1
ATOM 1323 O O . ILE A 1 179 ? -13.716 1.560 21.698 1.00 98.50 179 ILE A O 1
ATOM 1327 N N . LEU A 1 180 ? -12.540 2.965 20.395 1.00 98.38 180 LEU A N 1
ATOM 1328 C CA . LEU A 1 180 ? -11.998 1.948 19.502 1.00 98.38 180 LEU A CA 1
ATOM 1329 C C . LEU A 1 180 ? -11.096 0.952 20.254 1.00 98.38 180 LEU A C 1
ATOM 1331 O O . LEU A 1 180 ? -11.242 -0.258 20.057 1.00 98.38 180 LEU A O 1
ATOM 1335 N N . HIS A 1 181 ? -10.233 1.461 21.139 1.00 98.25 181 HIS A N 1
ATOM 1336 C CA . HIS A 1 181 ? -9.355 0.697 22.028 1.00 98.25 181 HIS A CA 1
ATOM 1337 C C . HIS A 1 181 ? -10.146 -0.211 22.979 1.00 98.25 181 HIS A C 1
ATOM 1339 O O . HIS A 1 181 ? -9.914 -1.419 23.028 1.00 98.25 181 HIS A O 1
ATOM 1345 N N . GLU A 1 182 ? -11.138 0.338 23.686 1.00 98.06 182 GLU A N 1
ATOM 1346 C CA . GLU A 1 182 ? -11.942 -0.435 24.638 1.00 98.06 182 GLU A CA 1
ATOM 1347 C C . GLU A 1 182 ? -12.773 -1.525 23.951 1.00 98.06 182 GLU A C 1
ATOM 1349 O O . GLU A 1 182 ? -12.930 -2.629 24.479 1.00 98.06 182 GLU A O 1
ATOM 1354 N N . ILE A 1 183 ? -13.263 -1.263 22.734 1.00 98.69 183 ILE A N 1
ATOM 1355 C CA . ILE A 1 183 ? -13.895 -2.307 21.922 1.00 98.69 183 ILE A CA 1
ATOM 1356 C C . ILE A 1 183 ? -12.883 -3.410 21.591 1.00 98.69 183 ILE A C 1
ATOM 1358 O O . ILE A 1 183 ? -13.249 -4.581 21.670 1.00 98.69 183 ILE A O 1
ATOM 1362 N N . GLY A 1 184 ? -11.623 -3.067 21.294 1.00 98.25 184 GLY A N 1
ATOM 1363 C CA . GLY A 1 184 ? -10.528 -4.022 21.094 1.00 98.25 184 GLY A CA 1
ATOM 1364 C C . GLY A 1 184 ? -10.374 -5.001 22.265 1.00 98.25 184 GLY A C 1
ATOM 1365 O O . GLY A 1 184 ? -10.334 -6.218 22.060 1.00 98.25 184 GLY A O 1
ATOM 1366 N N . HIS A 1 185 ? -10.403 -4.505 23.502 1.00 97.12 185 HIS A N 1
ATOM 1367 C CA . HIS A 1 185 ? -10.437 -5.351 24.700 1.00 97.12 185 HIS A CA 1
ATOM 1368 C C . HIS A 1 185 ? -11.695 -6.219 24.795 1.00 97.12 185 HIS A C 1
ATOM 1370 O O . HIS A 1 185 ? -11.598 -7.429 25.032 1.00 97.12 185 HIS A O 1
ATOM 1376 N N . ALA A 1 186 ? -12.872 -5.631 24.567 1.00 97.12 186 ALA A N 1
ATOM 1377 C CA . ALA A 1 186 ? -14.154 -6.333 24.626 1.00 97.12 186 ALA A CA 1
ATOM 1378 C C . ALA A 1 186 ? -14.312 -7.422 23.549 1.00 97.12 186 ALA A C 1
ATOM 1380 O O . ALA A 1 186 ? -15.179 -8.288 23.672 1.00 97.12 186 ALA A O 1
ATOM 1381 N N . ILE A 1 187 ? -13.475 -7.416 22.507 1.00 97.44 187 ILE A N 1
ATOM 1382 C CA . ILE A 1 187 ? -13.423 -8.462 21.475 1.00 97.44 187 ILE A CA 1
ATOM 1383 C C . ILE A 1 187 ? -12.178 -9.356 21.571 1.00 97.44 187 ILE A C 1
ATOM 1385 O O . ILE A 1 187 ? -12.028 -10.255 20.743 1.00 97.44 187 ILE A O 1
ATOM 1389 N N . GLY A 1 188 ? -11.344 -9.196 22.603 1.00 95.62 188 GLY A N 1
ATOM 1390 C CA . GLY A 1 188 ? -10.311 -10.169 22.977 1.00 95.62 188 GLY A CA 1
ATOM 1391 C C . GLY A 1 188 ? -8.859 -9.748 22.742 1.00 95.62 188 GLY A C 1
ATOM 1392 O O . GLY A 1 188 ? -7.976 -10.602 22.843 1.00 95.62 188 GLY A O 1
ATOM 1393 N N . LEU A 1 189 ? -8.589 -8.473 22.447 1.00 96.88 189 LEU A N 1
ATOM 1394 C CA . LEU A 1 189 ? -7.223 -7.957 22.337 1.00 96.88 189 LEU A CA 1
ATOM 1395 C C . LEU A 1 189 ? -6.698 -7.477 23.694 1.00 96.88 189 LEU A C 1
ATOM 1397 O O . LEU A 1 189 ? -7.443 -6.919 24.495 1.00 96.88 189 LEU A O 1
ATOM 1401 N N . LYS A 1 190 ? -5.408 -7.674 23.958 1.00 95.44 190 LYS A N 1
ATOM 1402 C CA . LYS A 1 190 ? -4.698 -7.117 25.118 1.00 95.44 190 LYS A CA 1
ATOM 1403 C C . LYS A 1 190 ? -3.739 -6.013 24.688 1.00 95.44 190 LYS A C 1
ATOM 1405 O O . LYS A 1 190 ? -3.426 -5.876 23.505 1.00 95.44 190 LYS A O 1
ATOM 1410 N N . HIS A 1 191 ? -3.223 -5.276 25.665 1.00 96.06 191 HIS A N 1
ATOM 1411 C CA . HIS A 1 191 ? -2.123 -4.348 25.437 1.00 96.06 191 HIS A CA 1
ATOM 1412 C C . HIS A 1 191 ? -0.871 -5.075 24.904 1.00 96.06 191 HIS A C 1
ATOM 1414 O O . HIS A 1 191 ? -0.569 -6.204 25.323 1.00 96.06 191 HIS A O 1
ATOM 1420 N N . PRO A 1 192 ? -0.128 -4.449 23.974 1.00 96.31 192 PRO A N 1
ATOM 1421 C CA . PRO A 1 192 ? 1.041 -5.046 23.343 1.00 96.31 192 PRO A CA 1
ATOM 1422 C C . PRO A 1 192 ? 2.326 -4.880 24.161 1.00 96.31 192 PRO A C 1
ATOM 1424 O O . PRO A 1 192 ? 3.319 -5.536 23.850 1.00 96.31 192 PRO A O 1
ATOM 1427 N N . GLY A 1 193 ? 2.335 -4.004 25.167 1.00 94.25 193 GLY A N 1
ATOM 1428 C CA . GLY A 1 193 ? 3.498 -3.665 25.982 1.00 94.25 193 GLY A CA 1
ATOM 1429 C C . GLY A 1 193 ? 3.334 -4.048 27.451 1.00 94.25 193 GLY A C 1
ATOM 1430 O O . GLY A 1 193 ? 2.288 -4.526 27.879 1.00 94.25 193 GLY A O 1
ATOM 1431 N N . ASN A 1 194 ? 4.402 -3.836 28.222 1.00 91.38 194 ASN A N 1
ATOM 1432 C CA . ASN A 1 194 ? 4.375 -3.930 29.680 1.00 91.38 194 ASN A CA 1
ATOM 1433 C C . ASN A 1 194 ? 4.206 -2.523 30.256 1.00 91.38 194 ASN A C 1
ATOM 1435 O O . ASN A 1 194 ? 5.190 -1.785 30.376 1.00 91.38 194 ASN A O 1
ATOM 1439 N N . TYR A 1 195 ? 2.973 -2.157 30.583 1.00 89.94 195 TYR A N 1
ATOM 1440 C CA . TYR A 1 195 ? 2.625 -0.842 31.116 1.00 89.94 195 TYR A CA 1
ATOM 1441 C C . TYR A 1 195 ? 2.316 -0.883 32.610 1.00 89.94 195 TYR A C 1
ATOM 1443 O O . TYR A 1 195 ? 2.340 0.159 33.269 1.00 89.94 195 TYR A O 1
ATOM 1451 N N . GLY A 1 196 ? 2.076 -2.067 33.172 1.00 83.00 196 GLY A N 1
ATOM 1452 C CA . GLY A 1 196 ? 1.862 -2.227 34.600 1.00 83.00 196 GLY A CA 1
ATOM 1453 C C . GLY A 1 196 ? 1.121 -3.503 34.981 1.00 83.00 196 GLY A C 1
ATOM 1454 O O . GLY A 1 196 ? 1.320 -4.568 34.407 1.00 83.00 196 GLY A O 1
ATOM 1455 N N . ASP A 1 197 ? 0.346 -3.400 36.060 1.00 62.12 197 ASP A N 1
ATOM 1456 C CA . ASP A 1 197 ? -0.263 -4.496 36.817 1.00 62.12 197 ASP A CA 1
ATOM 1457 C C . ASP A 1 197 ? -0.896 -5.615 35.966 1.00 62.12 197 ASP A C 1
ATOM 1459 O O . ASP A 1 197 ? -2.017 -5.496 35.485 1.00 62.12 197 ASP A O 1
ATOM 1463 N N . GLY A 1 198 ? -0.233 -6.774 35.908 1.00 68.69 198 GLY A N 1
ATOM 1464 C CA . GLY A 1 198 ? -0.833 -8.007 35.388 1.00 68.69 198 GLY A CA 1
ATOM 1465 C C . GLY A 1 198 ? -0.774 -8.188 33.870 1.00 68.69 198 GLY A C 1
ATOM 1466 O O . GLY A 1 198 ? -1.348 -9.163 33.391 1.00 68.69 198 GLY A O 1
ATOM 1467 N N . ASP A 1 199 ? -0.055 -7.327 33.139 1.00 82.81 199 ASP A N 1
ATOM 1468 C CA . ASP A 1 199 ? 0.118 -7.463 31.689 1.00 82.81 199 ASP A CA 1
ATOM 1469 C C . ASP A 1 199 ? 0.775 -8.803 31.312 1.00 82.81 199 ASP A C 1
ATOM 1471 O O . ASP A 1 199 ? 1.837 -9.191 31.816 1.00 82.81 199 ASP A O 1
ATOM 1475 N N . GLU A 1 200 ? 0.134 -9.524 30.394 1.00 86.19 200 GLU A N 1
ATOM 1476 C CA . GLU A 1 200 ? 0.546 -10.862 29.975 1.00 86.19 200 GLU A CA 1
ATOM 1477 C C . GLU A 1 200 ? 1.548 -10.800 28.813 1.00 86.19 200 GLU A C 1
ATOM 1479 O O . GLU A 1 200 ? 1.329 -10.117 27.814 1.00 86.19 200 GLU A O 1
ATOM 1484 N N . THR A 1 201 ? 2.641 -11.564 28.897 1.00 88.88 201 THR A N 1
ATOM 1485 C CA . THR A 1 201 ? 3.572 -11.773 27.771 1.00 88.88 201 THR A CA 1
ATOM 1486 C C . THR A 1 201 ? 2.947 -12.673 26.691 1.00 88.88 201 THR A C 1
ATOM 1488 O O . THR A 1 201 ? 2.173 -13.560 27.055 1.00 88.88 201 THR A O 1
ATOM 1491 N N . PRO A 1 202 ? 3.361 -12.589 25.408 1.00 93.75 202 PRO A N 1
ATOM 1492 C CA . PRO A 1 202 ? 4.477 -11.800 24.869 1.00 93.75 202 PRO A CA 1
ATOM 1493 C C . PRO A 1 202 ? 4.128 -10.327 24.605 1.00 93.75 202 PRO A C 1
ATOM 1495 O O . PRO A 1 202 ? 2.957 -9.959 24.566 1.00 93.75 202 PRO A O 1
ATOM 1498 N N . PHE A 1 203 ? 5.168 -9.508 24.414 1.00 95.00 203 PHE A N 1
ATOM 1499 C CA . PHE A 1 203 ? 5.072 -8.076 24.107 1.00 95.00 203 PHE A CA 1
ATOM 1500 C C . PHE A 1 203 ? 5.723 -7.746 22.760 1.00 95.00 203 PHE A C 1
ATOM 1502 O O . PHE A 1 203 ? 6.600 -8.484 22.297 1.00 95.00 203 PHE A O 1
ATOM 1509 N N . LEU A 1 204 ? 5.316 -6.629 22.157 1.00 95.00 204 LEU A N 1
ATOM 1510 C CA . LEU A 1 204 ? 5.974 -6.062 20.984 1.00 95.00 204 LEU A CA 1
ATOM 1511 C C . LEU A 1 204 ? 7.360 -5.489 21.340 1.00 95.00 204 LEU A C 1
ATOM 1513 O O . LEU A 1 204 ? 7.595 -5.074 22.479 1.00 95.00 204 LEU A O 1
ATOM 1517 N N . PRO A 1 205 ? 8.295 -5.436 20.373 1.00 94.19 205 PRO A N 1
ATOM 1518 C CA . PRO A 1 205 ? 9.482 -4.595 20.488 1.00 94.19 205 PRO A CA 1
ATOM 1519 C C . PRO A 1 205 ? 9.103 -3.122 20.695 1.00 94.19 205 PRO A C 1
ATOM 1521 O O . PRO A 1 205 ? 8.146 -2.644 20.096 1.00 94.19 205 PRO A O 1
ATOM 1524 N N . GLU A 1 206 ? 9.904 -2.373 21.460 1.00 91.19 206 GLU A N 1
ATOM 1525 C CA . GLU A 1 206 ? 9.657 -0.947 21.756 1.00 91.19 206 GLU A CA 1
ATOM 1526 C C . GLU A 1 206 ? 9.478 -0.090 20.490 1.00 91.19 206 GLU A C 1
ATOM 1528 O O . GLU A 1 206 ? 8.652 0.812 20.460 1.00 91.19 206 GLU A O 1
ATOM 1533 N N . SER A 1 207 ? 10.206 -0.399 19.413 1.00 89.88 207 SER A N 1
ATOM 1534 C CA . SER A 1 207 ? 10.099 0.314 18.132 1.00 89.88 207 SER A CA 1
ATOM 1535 C C . SER A 1 207 ? 8.780 0.090 17.392 1.00 89.88 207 SER A C 1
ATOM 1537 O O . SER A 1 207 ? 8.479 0.822 16.455 1.00 89.88 207 SER A O 1
ATOM 1539 N N . GLU A 1 208 ? 8.037 -0.949 17.760 1.00 92.94 208 GLU A N 1
ATOM 1540 C CA . GLU A 1 208 ? 6.767 -1.331 17.145 1.00 92.94 208 GLU A CA 1
ATOM 1541 C C . GLU A 1 208 ? 5.587 -1.120 18.089 1.00 92.94 208 GLU A C 1
ATOM 1543 O O . GLU A 1 208 ? 4.450 -1.208 17.649 1.00 92.94 208 GLU A O 1
ATOM 1548 N N . ASP A 1 209 ? 5.830 -0.847 19.367 1.00 95.31 209 ASP A N 1
ATOM 1549 C CA . ASP A 1 209 ? 4.791 -0.575 20.345 1.00 95.31 209 ASP A CA 1
ATOM 1550 C C . ASP A 1 209 ? 4.381 0.904 20.282 1.00 95.31 209 ASP A C 1
ATOM 1552 O O . ASP A 1 209 ? 4.881 1.725 21.051 1.00 95.31 209 ASP A O 1
ATOM 1556 N N . SER A 1 210 ? 3.512 1.251 19.329 1.00 94.56 210 SER A N 1
ATOM 1557 C CA . SER A 1 210 ? 2.917 2.587 19.219 1.00 94.56 210 SER A CA 1
ATOM 1558 C C . SER A 1 210 ? 1.621 2.581 18.409 1.00 94.56 210 SER A C 1
ATOM 1560 O O . SER A 1 210 ? 1.324 1.627 17.687 1.00 94.56 210 SER A O 1
ATOM 1562 N N . PHE A 1 211 ? 0.910 3.707 18.422 1.00 93.75 211 PHE A N 1
ATOM 1563 C CA . PHE A 1 211 ? -0.234 3.977 17.548 1.00 93.75 211 PHE A CA 1
ATOM 1564 C C . PHE A 1 211 ? 0.055 3.864 16.039 1.00 93.75 211 PHE A C 1
ATOM 1566 O O . PHE A 1 211 ? -0.882 3.840 15.245 1.00 93.75 211 PHE A O 1
ATOM 1573 N N . ALA A 1 212 ? 1.322 3.747 15.621 1.00 91.38 212 ALA A N 1
ATOM 1574 C CA . ALA A 1 212 ? 1.670 3.419 14.237 1.00 91.38 212 ALA A CA 1
ATOM 1575 C C . ALA A 1 212 ? 1.223 2.008 13.823 1.00 91.38 212 ALA A C 1
ATOM 1577 O O . ALA A 1 212 ? 0.925 1.764 12.657 1.00 91.38 212 ALA A O 1
ATOM 1578 N N . THR A 1 213 ? 1.201 1.064 14.764 1.00 94.62 213 THR A N 1
ATOM 1579 C CA . THR A 1 213 ? 0.995 -0.364 14.482 1.00 94.62 213 THR A CA 1
ATOM 1580 C C . THR A 1 213 ? -0.288 -0.905 15.104 1.00 94.62 213 THR A C 1
ATOM 1582 O O . THR A 1 213 ? -0.896 -1.814 14.530 1.00 94.62 213 THR A O 1
ATOM 1585 N N . THR A 1 214 ? -0.698 -0.370 16.260 1.00 97.19 214 THR A N 1
ATOM 1586 C CA . THR A 1 214 ? -1.859 -0.842 17.020 1.00 97.19 214 THR A CA 1
ATOM 1587 C C . THR A 1 214 ? -2.491 0.262 17.870 1.00 97.19 214 THR A C 1
ATOM 1589 O O . THR A 1 214 ? -1.801 0.994 18.579 1.00 97.19 214 THR A O 1
ATOM 1592 N N . VAL A 1 215 ? -3.825 0.339 17.853 1.00 97.19 215 VAL A N 1
ATOM 1593 C CA . VAL A 1 215 ? -4.619 1.176 18.765 1.00 97.19 215 VAL A CA 1
ATOM 1594 C C . VAL A 1 215 ? -4.509 0.696 20.213 1.00 97.19 215 VAL A C 1
ATOM 1596 O O . VAL A 1 215 ? -4.743 1.473 21.129 1.00 97.19 215 VAL A O 1
ATOM 1599 N N . MET A 1 216 ? -4.099 -0.556 20.443 1.00 97.50 216 MET A N 1
ATOM 1600 C CA . MET A 1 216 ? -3.933 -1.125 21.782 1.00 97.50 216 MET A CA 1
ATOM 1601 C C . MET A 1 216 ? -2.671 -0.626 22.502 1.00 97.50 216 MET A C 1
ATOM 1603 O O . MET A 1 216 ? -2.480 -0.943 23.672 1.00 97.50 216 MET A O 1
ATOM 1607 N N . SER A 1 217 ? -1.788 0.122 21.835 1.00 96.25 217 SER A N 1
ATOM 1608 C CA . SER A 1 217 ? -0.611 0.717 22.478 1.00 96.25 217 SER A CA 1
ATOM 1609 C C . SER A 1 217 ? -0.986 1.900 23.379 1.00 96.25 217 SER A C 1
ATOM 1611 O O . SER A 1 217 ? -2.026 2.522 23.199 1.00 96.25 217 SER A O 1
ATOM 1613 N N . TYR A 1 218 ? -0.112 2.261 24.318 1.00 94.00 218 TYR A N 1
ATOM 1614 C CA . TYR A 1 218 ? -0.168 3.550 25.029 1.00 94.00 218 TYR A CA 1
ATOM 1615 C C . TYR A 1 218 ? 0.824 4.588 24.500 1.00 94.00 218 TYR A C 1
ATOM 1617 O O . TYR A 1 218 ? 0.854 5.725 24.977 1.00 94.00 218 TYR A O 1
ATOM 1625 N N . ASN A 1 219 ? 1.653 4.222 23.525 1.00 94.06 219 ASN A N 1
ATOM 1626 C CA . ASN A 1 219 ? 2.662 5.121 22.990 1.00 94.06 219 ASN A CA 1
ATOM 1627 C C . ASN A 1 219 ? 2.142 5.804 21.723 1.00 94.06 219 ASN A C 1
ATOM 1629 O O . ASN A 1 219 ? 1.735 5.151 20.760 1.00 94.06 219 ASN A O 1
ATOM 1633 N N . ALA A 1 220 ? 2.223 7.133 21.697 1.00 92.12 220 ALA A N 1
ATOM 1634 C CA . ALA A 1 220 ? 1.923 7.908 20.500 1.00 92.12 220 ALA A CA 1
ATOM 1635 C C . ALA A 1 220 ? 2.845 7.521 19.333 1.00 92.12 220 ALA A C 1
ATOM 1637 O O . ALA A 1 220 ? 3.997 7.115 19.526 1.00 92.12 220 ALA A O 1
ATOM 1638 N N . HIS A 1 221 ? 2.351 7.700 18.110 1.00 89.19 221 HIS A N 1
ATOM 1639 C CA . HIS A 1 221 ? 3.160 7.522 16.912 1.00 89.19 221 HIS A CA 1
ATOM 1640 C C . HIS A 1 221 ? 4.380 8.470 16.943 1.00 89.19 221 HIS A C 1
ATOM 1642 O O . HIS A 1 221 ? 4.224 9.679 17.137 1.00 89.19 221 HIS A O 1
ATOM 1648 N N . PRO A 1 222 ? 5.610 7.996 16.671 1.00 84.06 222 PRO A N 1
ATOM 1649 C CA . PRO A 1 222 ? 6.778 8.871 16.594 1.00 84.06 222 PRO A CA 1
ATOM 1650 C C . PRO A 1 222 ? 6.590 10.024 15.593 1.00 84.06 222 PRO A C 1
ATOM 1652 O O . PRO A 1 222 ? 6.420 9.802 14.399 1.00 84.06 222 PRO A O 1
ATOM 1655 N N . GLY A 1 223 ? 6.637 11.271 16.065 1.00 83.25 223 GLY A N 1
ATOM 1656 C CA . GLY A 1 223 ? 6.548 12.461 15.207 1.00 83.25 223 GLY A CA 1
ATOM 1657 C C . GLY A 1 223 ? 5.157 13.092 15.075 1.00 83.25 223 GLY A C 1
ATOM 1658 O O . GLY A 1 223 ? 5.064 14.170 14.492 1.00 83.25 223 GLY A O 1
ATOM 1659 N N . THR A 1 224 ? 4.106 12.506 15.660 1.00 85.00 224 THR A N 1
ATOM 1660 C CA . THR A 1 224 ? 2.775 13.131 15.739 1.00 85.00 224 THR A CA 1
ATOM 1661 C C . THR A 1 224 ? 2.058 12.794 17.052 1.00 85.00 224 THR A C 1
ATOM 1663 O O . THR A 1 224 ? 2.365 11.803 17.700 1.00 85.00 224 THR A O 1
ATOM 1666 N N . ASN A 1 225 ? 1.094 13.633 17.439 1.00 84.62 225 ASN A N 1
ATOM 1667 C CA . ASN A 1 225 ? 0.138 13.344 18.519 1.00 84.62 225 ASN A CA 1
ATOM 1668 C C . ASN A 1 225 ? -1.251 12.986 17.962 1.00 84.62 225 ASN A C 1
ATOM 1670 O O . ASN A 1 225 ? -2.249 13.111 18.664 1.00 84.62 225 ASN A O 1
ATOM 1674 N N . SER A 1 226 ? -1.304 12.646 16.676 1.00 86.00 226 SER A N 1
ATOM 1675 C CA . SER A 1 226 ? -2.470 12.088 16.005 1.00 86.00 226 SER A CA 1
ATOM 1676 C C . SER A 1 226 ? -2.961 10.829 16.705 1.00 86.00 226 SER A C 1
ATOM 1678 O O . SER A 1 226 ? -2.160 10.030 17.197 1.00 86.00 226 SER A O 1
ATOM 1680 N N . GLU A 1 227 ? -4.273 10.647 16.709 1.00 91.25 227 GLU A N 1
ATOM 1681 C CA . GLU A 1 227 ? -4.923 9.507 17.342 1.00 91.25 227 GLU A CA 1
ATOM 1682 C C . GLU A 1 227 ? -5.352 8.508 16.261 1.00 91.25 227 GLU A C 1
ATOM 1684 O O . GLU A 1 227 ? -5.709 8.913 15.157 1.00 91.25 227 GLU A O 1
ATOM 1689 N N . PRO A 1 228 ? -5.333 7.192 16.520 1.00 92.62 228 PRO A N 1
ATOM 1690 C CA . PRO A 1 228 ? -5.801 6.210 15.549 1.00 92.62 228 PRO A CA 1
ATOM 1691 C C . PRO A 1 228 ? -7.263 6.457 15.126 1.00 92.62 228 PRO A C 1
ATOM 1693 O O . PRO A 1 228 ? -8.166 6.401 15.965 1.00 92.62 228 PRO A O 1
ATOM 1696 N N . PRO A 1 229 ? -7.549 6.674 13.827 1.00 92.81 229 PRO A N 1
ATOM 1697 C CA . PRO A 1 229 ? -8.923 6.764 13.335 1.00 92.81 229 PRO A CA 1
ATOM 1698 C C . PRO A 1 229 ? -9.564 5.387 13.098 1.00 92.81 229 PRO A C 1
ATOM 1700 O O . PRO A 1 229 ? -10.747 5.317 12.789 1.00 92.81 229 PRO A O 1
ATOM 1703 N N . GLY A 1 230 ? -8.797 4.301 13.214 1.00 95.56 230 GLY A N 1
ATOM 1704 C CA . GLY A 1 230 ? -9.226 2.928 12.960 1.00 95.56 230 GLY A CA 1
ATOM 1705 C C . GLY A 1 230 ? -8.156 1.914 13.395 1.00 95.56 230 GLY A C 1
ATOM 1706 O O . GLY A 1 230 ? -7.076 2.327 13.830 1.00 95.56 230 GLY A O 1
ATOM 1707 N N . PRO A 1 231 ? -8.438 0.600 13.303 1.00 97.69 231 PRO A N 1
ATOM 1708 C CA . PRO A 1 231 ? -7.497 -0.454 13.668 1.00 97.69 231 PRO A CA 1
ATOM 1709 C C . PRO A 1 231 ? -6.163 -0.333 12.917 1.00 97.69 231 PRO A C 1
ATOM 1711 O O . PRO A 1 231 ? -6.125 -0.141 11.699 1.00 97.69 231 PRO A O 1
ATOM 1714 N N . GLY A 1 232 ? -5.059 -0.473 13.645 1.00 96.94 232 GLY A N 1
ATOM 1715 C CA . GLY A 1 232 ? -3.713 -0.564 13.093 1.00 96.94 232 GLY A CA 1
ATOM 1716 C C . GLY A 1 232 ? -3.446 -1.913 12.422 1.00 96.94 232 GLY A C 1
ATOM 1717 O O . GLY A 1 232 ? -4.213 -2.871 12.544 1.00 96.94 232 GLY A O 1
ATOM 1718 N N . ILE A 1 233 ? -2.321 -2.030 11.718 1.00 97.31 233 ILE A N 1
ATOM 1719 C CA . ILE A 1 233 ? -1.957 -3.260 11.002 1.00 97.31 233 ILE A CA 1
ATOM 1720 C C . ILE A 1 233 ? -1.914 -4.506 11.904 1.00 97.31 233 ILE A C 1
ATOM 1722 O O . ILE A 1 233 ? -2.327 -5.589 11.477 1.00 97.31 233 ILE A O 1
ATOM 1726 N N . TYR A 1 234 ? -1.445 -4.378 13.147 1.00 98.12 234 TYR A N 1
ATOM 1727 C CA . TYR A 1 234 ? -1.362 -5.511 14.073 1.00 98.12 234 TYR A CA 1
ATOM 1728 C C . TYR A 1 234 ? -2.704 -5.825 14.727 1.00 98.12 234 TYR A C 1
ATOM 1730 O O . TYR A 1 234 ? -2.994 -7.000 14.957 1.00 98.12 234 TYR A O 1
ATOM 1738 N N . ASP A 1 235 ? -3.555 -4.815 14.916 1.00 98.69 235 ASP A N 1
ATOM 1739 C CA . ASP A 1 235 ? -4.946 -5.014 15.324 1.00 98.69 235 ASP A CA 1
ATOM 1740 C C . ASP A 1 235 ? -5.699 -5.830 14.281 1.00 98.69 235 ASP A C 1
ATOM 1742 O O . ASP A 1 235 ? -6.339 -6.825 14.616 1.00 98.69 235 ASP A O 1
ATOM 1746 N N . ILE A 1 236 ? -5.566 -5.452 13.004 1.00 98.62 236 ILE A N 1
ATOM 1747 C CA . ILE A 1 236 ? -6.178 -6.153 11.873 1.00 98.62 236 ILE A CA 1
ATOM 1748 C C . ILE A 1 236 ? -5.685 -7.599 11.830 1.00 98.62 236 ILE A C 1
ATOM 1750 O O . ILE A 1 236 ? -6.491 -8.524 11.764 1.00 98.62 236 ILE A O 1
ATOM 1754 N N . ALA A 1 237 ? -4.376 -7.832 11.919 1.00 98.06 237 ALA A N 1
ATOM 1755 C CA . ALA A 1 237 ? -3.847 -9.192 11.912 1.00 98.06 237 ALA A CA 1
ATOM 1756 C C . ALA A 1 237 ? -4.378 -10.033 13.090 1.00 98.06 237 ALA A C 1
ATOM 1758 O O . ALA A 1 237 ? -4.762 -11.190 12.901 1.00 98.06 237 ALA A O 1
ATOM 1759 N N . ALA A 1 238 ? -4.433 -9.461 14.297 1.00 98.31 238 ALA A N 1
ATOM 1760 C CA . ALA A 1 238 ? -4.891 -10.162 15.491 1.00 98.31 238 ALA A CA 1
ATOM 1761 C C . ALA A 1 238 ? -6.397 -10.446 15.464 1.00 98.31 238 ALA A C 1
ATOM 1763 O O . ALA A 1 238 ? -6.828 -11.564 15.755 1.00 98.31 238 ALA A O 1
ATOM 1764 N N . ILE A 1 239 ? -7.208 -9.477 15.044 1.00 98.44 239 ILE A N 1
ATOM 1765 C CA . ILE A 1 239 ? -8.658 -9.646 14.995 1.00 98.44 239 ILE A CA 1
ATOM 1766 C C . ILE A 1 239 ? -9.088 -10.585 13.864 1.00 98.44 239 ILE A C 1
ATOM 1768 O O . ILE A 1 239 ? -10.015 -11.376 14.039 1.00 98.44 239 ILE A O 1
ATOM 1772 N N . GLN A 1 240 ? -8.364 -10.597 12.741 1.00 98.19 240 GLN A N 1
ATOM 1773 C CA . GLN A 1 240 ? -8.552 -11.590 11.683 1.00 98.19 240 GLN A CA 1
ATOM 1774 C C . GLN A 1 240 ? -8.100 -12.985 12.111 1.00 98.19 240 GLN A C 1
ATOM 1776 O O . GLN A 1 240 ? -8.727 -13.969 11.720 1.00 98.19 240 GLN A O 1
ATOM 1781 N N . TYR A 1 241 ? -7.058 -13.097 12.939 1.00 97.44 241 TYR A N 1
ATOM 1782 C CA . TYR A 1 241 ? -6.702 -14.374 13.550 1.00 97.44 241 TYR A CA 1
ATOM 1783 C C . TYR A 1 241 ? -7.836 -14.885 14.446 1.00 97.44 241 TYR A C 1
ATOM 1785 O O . TYR A 1 241 ? -8.210 -16.050 14.348 1.00 97.44 241 TYR A O 1
ATOM 1793 N N . LEU A 1 242 ? -8.439 -14.020 15.269 1.00 97.31 242 LEU A N 1
ATOM 1794 C CA . LEU A 1 242 ? -9.560 -14.398 16.128 1.00 97.31 242 LEU A CA 1
ATOM 1795 C C . LEU A 1 242 ? -10.809 -14.767 15.325 1.00 97.31 242 LEU A C 1
ATOM 1797 O O . LEU A 1 242 ? -11.314 -15.876 15.474 1.00 97.31 242 LEU A O 1
ATOM 1801 N N . TYR A 1 243 ? -11.298 -13.875 14.468 1.00 98.31 243 TYR A N 1
ATOM 1802 C CA . TYR A 1 243 ? -12.645 -13.963 13.891 1.00 98.31 243 TYR A CA 1
ATOM 1803 C C . TYR A 1 243 ? -12.670 -14.276 12.390 1.00 98.31 243 TYR A C 1
ATOM 1805 O O . TYR A 1 243 ? -13.737 -14.478 11.817 1.00 98.31 243 TYR A O 1
ATOM 1813 N N . GLY A 1 244 ? -11.513 -14.368 11.739 1.00 97.19 244 GLY A N 1
ATOM 1814 C CA . GLY A 1 244 ? -11.403 -14.501 10.289 1.00 97.19 244 GLY A CA 1
ATOM 1815 C C . GLY A 1 244 ? -11.523 -13.151 9.581 1.00 97.19 244 GLY A C 1
ATOM 1816 O O . GLY A 1 244 ? -12.215 -12.245 10.042 1.00 97.19 244 GLY A O 1
ATOM 1817 N N . ALA A 1 245 ? -10.845 -13.019 8.442 1.00 97.19 245 ALA A N 1
ATOM 1818 C CA . ALA A 1 245 ? -10.847 -11.801 7.636 1.00 97.19 245 ALA A CA 1
ATOM 1819 C C . ALA A 1 245 ? -12.196 -11.543 6.956 1.00 97.19 245 ALA A C 1
ATOM 1821 O O . ALA A 1 245 ? -12.794 -12.472 6.403 1.00 97.19 245 ALA A O 1
ATOM 1822 N N . ASN A 1 246 ? -12.644 -10.284 6.961 1.00 96.75 246 ASN A N 1
ATOM 1823 C CA . ASN A 1 246 ? -13.784 -9.862 6.152 1.00 96.75 246 ASN A CA 1
ATOM 1824 C C . ASN A 1 246 ? -13.362 -9.814 4.684 1.00 96.75 246 ASN A C 1
ATOM 1826 O O . ASN A 1 246 ? -12.669 -8.902 4.275 1.00 96.75 246 ASN A O 1
ATOM 1830 N N . THR A 1 247 ? -13.814 -10.764 3.870 1.00 94.88 247 THR A N 1
ATOM 1831 C CA . THR A 1 247 ? -13.432 -10.874 2.450 1.00 94.88 247 THR A CA 1
ATOM 1832 C C . THR A 1 247 ? -14.264 -10.001 1.505 1.00 94.88 247 THR A C 1
ATOM 1834 O O . THR A 1 247 ? -14.307 -10.268 0.307 1.00 94.88 247 THR A O 1
ATOM 1837 N N . THR A 1 248 ? -15.024 -9.044 2.037 1.00 93.75 248 THR A N 1
ATOM 1838 C CA . THR A 1 248 ? -15.951 -8.201 1.262 1.00 93.75 248 THR A CA 1
ATOM 1839 C C . THR A 1 248 ? -15.824 -6.714 1.581 1.00 93.75 248 THR A C 1
ATOM 1841 O O . THR A 1 248 ? -16.712 -5.933 1.240 1.00 93.75 248 THR A O 1
ATOM 1844 N N . ALA A 1 249 ? -14.746 -6.312 2.254 1.00 92.44 249 ALA A N 1
ATOM 1845 C CA . ALA A 1 249 ? -14.459 -4.918 2.546 1.00 92.44 249 ALA A CA 1
ATOM 1846 C C . ALA A 1 249 ? -13.955 -4.206 1.288 1.00 92.44 249 ALA A C 1
ATOM 1848 O O . ALA A 1 249 ? -12.959 -4.623 0.705 1.00 92.44 249 ALA A O 1
ATOM 1849 N N . ASN A 1 250 ? -14.639 -3.133 0.887 1.00 92.25 250 ASN A N 1
ATOM 1850 C CA . ASN A 1 250 ? -14.228 -2.277 -0.230 1.00 92.25 250 ASN A CA 1
ATOM 1851 C C . ASN A 1 250 ? -13.980 -3.005 -1.578 1.00 92.25 250 ASN A C 1
ATOM 1853 O O . ASN A 1 250 ? -13.045 -2.663 -2.267 1.00 92.25 250 ASN A O 1
ATOM 1857 N N . PRO A 1 251 ? -14.826 -3.948 -2.036 1.00 92.12 251 PRO A N 1
ATOM 1858 C CA . PRO A 1 251 ? -14.495 -4.878 -3.130 1.00 92.12 251 PRO A CA 1
ATOM 1859 C C . PRO A 1 251 ? -14.528 -4.253 -4.547 1.00 92.12 251 PRO A C 1
ATOM 1861 O O . PRO A 1 251 ? -14.713 -4.965 -5.540 1.00 92.12 251 PRO A O 1
ATOM 1864 N N . GLY A 1 252 ? -14.539 -2.923 -4.641 1.00 95.44 252 GLY A N 1
ATOM 1865 C CA . GLY A 1 252 ? -14.642 -2.168 -5.885 1.00 95.44 252 GLY A CA 1
ATOM 1866 C C . GLY A 1 252 ? -13.307 -1.536 -6.252 1.00 95.44 252 GLY A C 1
ATOM 1867 O O . GLY A 1 252 ? -12.298 -1.809 -5.640 1.00 95.44 252 GLY A O 1
ATOM 1868 N N . ASN A 1 253 ? -13.297 -0.668 -7.263 1.00 97.44 253 ASN A N 1
ATOM 1869 C CA . ASN A 1 253 ? -12.104 0.127 -7.542 1.00 97.44 253 ASN A CA 1
ATOM 1870 C C . ASN A 1 253 ? -12.111 1.343 -6.623 1.00 97.44 253 ASN A C 1
ATOM 1872 O O . ASN A 1 253 ? -12.938 2.250 -6.795 1.00 97.44 253 ASN A O 1
ATOM 1876 N N . ASN A 1 254 ? -11.198 1.353 -5.665 1.00 97.06 254 ASN A N 1
ATOM 1877 C CA . ASN A 1 254 ? -11.161 2.323 -4.594 1.00 97.06 254 ASN A CA 1
ATOM 1878 C C . ASN A 1 254 ? -10.047 3.354 -4.816 1.00 97.06 254 ASN A C 1
ATOM 1880 O O . ASN A 1 254 ? -9.022 3.106 -5.448 1.00 97.06 254 ASN A O 1
ATOM 1884 N N . THR A 1 255 ? -10.261 4.572 -4.320 1.00 96.44 255 THR A N 1
ATOM 1885 C CA . THR A 1 255 ? -9.237 5.622 -4.320 1.00 96.44 255 THR A CA 1
ATOM 1886 C C . THR A 1 255 ? -9.042 6.114 -2.899 1.00 96.44 255 THR A C 1
ATOM 1888 O O . THR A 1 255 ? -9.979 6.611 -2.271 1.00 96.44 255 THR A O 1
ATOM 1891 N N . TYR A 1 256 ? -7.819 5.972 -2.408 1.00 94.44 256 TYR A N 1
ATOM 1892 C CA . TYR A 1 256 ? -7.377 6.418 -1.099 1.00 94.44 256 TYR A CA 1
ATOM 1893 C C . TYR A 1 256 ? -6.689 7.767 -1.246 1.00 94.44 256 TYR A C 1
ATOM 1895 O O . TYR A 1 256 ? -5.622 7.872 -1.846 1.00 94.44 256 TYR A O 1
ATOM 1903 N N . TYR A 1 257 ? -7.336 8.794 -0.711 1.00 89.38 257 TYR A N 1
ATOM 1904 C CA . TYR A 1 257 ? -6.875 10.175 -0.739 1.00 89.38 257 TYR A CA 1
ATOM 1905 C C . TYR A 1 257 ? -6.441 10.612 0.663 1.00 89.38 257 TYR A C 1
ATOM 1907 O O . TYR A 1 257 ? -7.009 10.131 1.644 1.00 89.38 257 TYR A O 1
ATOM 1915 N N . PHE A 1 258 ? -5.472 11.529 0.738 1.00 86.25 258 PHE A N 1
ATOM 1916 C CA . PHE A 1 258 ? -4.917 12.046 1.994 1.00 86.25 258 PHE A CA 1
ATOM 1917 C C . PHE A 1 258 ? -4.977 13.576 2.009 1.00 86.25 258 PHE A C 1
ATOM 1919 O O . PHE A 1 258 ? -4.146 14.258 1.417 1.00 86.25 258 PHE A O 1
ATOM 1926 N N . ASN A 1 259 ? -5.988 14.162 2.642 1.00 81.31 259 ASN A N 1
ATOM 1927 C CA . ASN A 1 259 ? -6.213 15.603 2.671 1.00 81.31 259 ASN A CA 1
ATOM 1928 C C . ASN A 1 259 ? -5.369 16.321 3.735 1.00 81.31 259 ASN A C 1
ATOM 1930 O O . ASN A 1 259 ? -5.639 16.219 4.929 1.00 81.31 259 ASN A O 1
ATOM 1934 N N . ASN A 1 260 ? -4.491 17.225 3.291 1.00 75.44 260 ASN A N 1
ATOM 1935 C CA . ASN A 1 260 ? -3.616 18.020 4.165 1.00 75.44 260 ASN A CA 1
ATOM 1936 C C . ASN A 1 260 ? -4.299 18.913 5.206 1.00 75.44 260 ASN A C 1
ATOM 1938 O O . ASN A 1 260 ? -3.628 19.462 6.079 1.00 75.44 260 ASN A O 1
ATOM 1942 N N . THR A 1 261 ? -5.609 19.111 5.096 1.00 70.31 261 THR A N 1
ATOM 1943 C CA . THR A 1 261 ? -6.370 20.002 5.980 1.00 70.31 261 THR A CA 1
ATOM 1944 C C . THR A 1 261 ? -7.340 19.291 6.911 1.00 70.31 261 THR A C 1
ATOM 1946 O O . THR A 1 261 ? -7.763 19.905 7.890 1.00 70.31 261 THR A O 1
ATOM 1949 N N . THR A 1 262 ? -7.726 18.052 6.606 1.00 65.19 262 THR A N 1
ATOM 1950 C CA . THR A 1 262 ? -8.794 17.348 7.335 1.00 65.19 262 THR A CA 1
ATOM 1951 C C . THR A 1 262 ? -8.436 15.941 7.748 1.00 65.19 262 THR A C 1
ATOM 1953 O O . THR A 1 262 ? -9.100 15.421 8.637 1.00 65.19 262 THR A O 1
ATOM 1956 N N . ASP A 1 263 ? -7.456 15.318 7.100 1.00 64.94 263 ASP A N 1
ATOM 1957 C CA . ASP A 1 263 ? -7.179 13.920 7.364 1.00 64.94 263 ASP A CA 1
ATOM 1958 C C . ASP A 1 263 ? -6.198 13.819 8.510 1.00 64.94 263 ASP A C 1
ATOM 1960 O O . ASP A 1 263 ? -5.186 14.529 8.561 1.00 64.94 263 ASP A O 1
ATOM 1964 N N . ASP A 1 264 ? -6.514 12.906 9.422 1.00 63.47 264 ASP A N 1
ATOM 1965 C CA . ASP A 1 264 ? -5.489 12.395 10.291 1.00 63.47 264 ASP A CA 1
ATOM 1966 C C . ASP A 1 264 ? -4.606 11.464 9.459 1.00 63.47 264 ASP A C 1
ATOM 1968 O O . ASP A 1 264 ? -5.076 10.533 8.804 1.00 63.47 264 ASP A O 1
ATOM 1972 N N . PHE A 1 265 ? -3.318 11.772 9.406 1.00 69.69 265 PHE A N 1
ATOM 1973 C CA . PHE A 1 265 ? -2.387 11.130 8.484 1.00 69.69 265 PHE A CA 1
ATOM 1974 C C . PHE A 1 265 ? -2.056 9.689 8.881 1.00 69.69 265 PHE A C 1
ATOM 1976 O O . PHE A 1 265 ? -1.336 9.011 8.152 1.00 69.69 265 PHE A O 1
ATOM 1983 N N . MET A 1 266 ? -2.575 9.223 10.017 1.00 85.12 266 MET A N 1
ATOM 1984 C CA . MET A 1 266 ? -2.428 7.858 10.495 1.00 85.12 266 MET A CA 1
ATOM 1985 C C . MET A 1 266 ? -3.551 6.963 9.987 1.00 85.12 266 MET A C 1
ATOM 1987 O O . MET A 1 266 ? -4.705 7.147 10.361 1.00 85.12 266 MET A O 1
ATOM 1991 N N . ARG A 1 267 ? -3.237 5.959 9.160 1.00 88.88 267 ARG A N 1
ATOM 1992 C CA . ARG A 1 267 ? -4.251 5.012 8.672 1.00 88.88 267 ARG A CA 1
ATOM 1993 C C . ARG A 1 267 ? -3.662 3.675 8.252 1.00 88.88 267 ARG A C 1
ATOM 1995 O O . ARG A 1 267 ? -2.620 3.633 7.605 1.00 88.88 267 ARG A O 1
ATOM 2002 N N . THR A 1 268 ? -4.399 2.594 8.510 1.00 95.06 268 THR A N 1
ATOM 2003 C CA . THR A 1 268 ? -4.173 1.313 7.831 1.00 95.06 268 THR A CA 1
ATOM 2004 C C . THR A 1 268 ? -5.242 1.085 6.766 1.00 95.06 268 THR A C 1
ATOM 2006 O O . THR A 1 268 ? -6.436 1.156 7.047 1.00 95.06 268 THR A O 1
ATOM 2009 N N . ILE A 1 269 ? -4.818 0.825 5.531 1.00 96.12 269 ILE A N 1
ATOM 2010 C CA . ILE A 1 269 ? -5.695 0.497 4.410 1.00 96.12 269 ILE A CA 1
ATOM 2011 C C . ILE A 1 269 ? -6.034 -0.995 4.463 1.00 96.12 269 ILE A C 1
ATOM 2013 O O . ILE A 1 269 ? -5.140 -1.848 4.464 1.00 96.12 269 ILE A O 1
ATOM 2017 N N . TYR A 1 270 ? -7.335 -1.293 4.477 1.00 97.31 270 TYR A N 1
ATOM 2018 C CA . TYR A 1 270 ? -7.877 -2.631 4.279 1.00 97.31 270 TYR A CA 1
ATOM 2019 C C . TYR A 1 270 ? -8.819 -2.653 3.073 1.00 97.31 270 TYR A C 1
ATOM 2021 O O . TYR A 1 270 ? -9.836 -1.953 3.052 1.00 97.31 270 TYR A O 1
ATOM 2029 N N . ASP A 1 271 ? -8.460 -3.465 2.084 1.00 96.75 271 ASP A N 1
ATOM 2030 C CA . ASP A 1 271 ? -9.219 -3.699 0.858 1.00 96.75 271 ASP A CA 1
ATOM 2031 C C . ASP A 1 271 ? -9.203 -5.197 0.523 1.00 96.75 271 ASP A C 1
ATOM 2033 O O . ASP A 1 271 ? -8.281 -5.921 0.905 1.00 96.75 271 ASP A O 1
ATOM 2037 N N . THR A 1 272 ? -10.240 -5.687 -0.147 1.00 94.44 272 THR A N 1
ATOM 2038 C CA . THR A 1 272 ? -10.402 -7.108 -0.482 1.00 94.44 272 THR A CA 1
ATOM 2039 C C . THR A 1 272 ? -10.474 -7.384 -1.973 1.00 94.44 272 THR A C 1
ATOM 2041 O O . THR A 1 272 ? -10.552 -8.552 -2.368 1.00 94.44 272 THR A O 1
ATOM 2044 N N . GLY A 1 273 ? -10.404 -6.353 -2.806 1.00 92.44 273 GLY A N 1
ATOM 2045 C CA . GLY A 1 273 ? -10.210 -6.515 -4.230 1.00 92.44 273 GLY A CA 1
ATOM 2046 C C . GLY A 1 273 ? -10.767 -5.351 -5.014 1.00 92.44 273 GLY A C 1
ATOM 2047 O O . GLY A 1 273 ? -11.658 -4.649 -4.568 1.00 92.44 273 GLY A O 1
ATOM 2048 N N . GLY A 1 274 ? -10.300 -5.232 -6.244 1.00 95.69 274 GLY A N 1
ATOM 2049 C CA . GLY A 1 274 ? -10.531 -4.024 -6.998 1.00 95.69 274 GLY A CA 1
ATOM 2050 C C . GLY A 1 274 ? -9.373 -3.762 -7.925 1.00 95.69 274 GLY A C 1
ATOM 2051 O O . GLY A 1 274 ? -8.616 -4.660 -8.293 1.00 95.69 274 GLY A O 1
ATOM 2052 N N . THR A 1 275 ? -9.272 -2.513 -8.339 1.00 96.44 275 THR A N 1
ATOM 2053 C CA . THR A 1 275 ? -8.043 -1.970 -8.898 1.00 96.44 275 THR A CA 1
ATOM 2054 C C . THR A 1 275 ? -7.908 -0.592 -8.291 1.00 96.44 275 THR A C 1
ATOM 2056 O O . THR A 1 275 ? -8.605 0.343 -8.702 1.00 96.44 275 THR A O 1
ATOM 2059 N N . ASP A 1 276 ? -7.054 -0.504 -7.285 1.00 98.00 276 ASP A N 1
ATOM 2060 C CA . ASP A 1 276 ? -7.103 0.561 -6.298 1.00 98.00 276 ASP A CA 1
ATOM 2061 C C . ASP A 1 276 ? -5.994 1.577 -6.517 1.00 98.00 276 ASP A C 1
ATOM 2063 O O . ASP A 1 276 ? -4.984 1.304 -7.168 1.00 98.00 276 ASP A O 1
ATOM 2067 N N . VAL A 1 277 ? -6.207 2.793 -6.023 1.00 97.81 277 VAL A N 1
ATOM 2068 C CA . VAL A 1 277 ? -5.298 3.920 -6.235 1.00 97.81 277 VAL A CA 1
ATOM 2069 C C . VAL A 1 277 ? -4.997 4.594 -4.905 1.00 97.81 277 VAL A C 1
ATOM 2071 O O . VAL A 1 277 ? -5.917 5.040 -4.223 1.00 97.81 277 VAL A O 1
ATOM 2074 N N . ILE A 1 278 ? -3.718 4.745 -4.567 1.00 97.06 278 ILE A N 1
ATOM 2075 C CA . ILE A 1 278 ? -3.271 5.778 -3.626 1.00 97.06 278 ILE A CA 1
ATOM 2076 C C . ILE A 1 278 ? -3.090 7.079 -4.418 1.00 97.06 278 ILE A C 1
ATOM 2078 O O . ILE A 1 278 ? -2.222 7.162 -5.284 1.00 97.06 278 ILE A O 1
ATOM 2082 N N . ASP A 1 279 ? -3.930 8.082 -4.159 1.00 96.44 279 ASP A N 1
ATOM 2083 C CA . ASP A 1 279 ? -3.896 9.378 -4.845 1.00 96.44 279 ASP A CA 1
ATOM 2084 C C . ASP A 1 279 ? -3.328 10.461 -3.923 1.00 96.44 279 ASP A C 1
ATOM 2086 O O . ASP A 1 279 ? -3.986 10.937 -2.994 1.00 96.44 279 ASP A O 1
ATOM 2090 N N . LEU A 1 280 ? -2.084 10.840 -4.209 1.00 95.44 280 LEU A N 1
ATOM 2091 C CA . LEU A 1 280 ? -1.296 11.864 -3.532 1.00 95.44 280 LEU A CA 1
ATOM 2092 C C . LEU A 1 280 ? -1.139 13.120 -4.389 1.00 95.44 280 LEU A C 1
ATOM 2094 O O . LEU A 1 280 ? -0.288 13.953 -4.095 1.00 95.44 280 LEU A O 1
ATOM 2098 N N . SER A 1 281 ? -1.960 13.310 -5.424 1.00 94.75 281 SER A N 1
ATOM 2099 C CA . SER A 1 281 ? -1.842 14.459 -6.335 1.00 94.75 281 SER A CA 1
ATOM 2100 C C . SER A 1 281 ? -1.964 15.827 -5.645 1.00 94.75 281 SER A C 1
ATOM 2102 O O . SER A 1 281 ? -1.617 16.859 -6.224 1.00 94.75 281 SER A O 1
ATOM 2104 N N . ASN A 1 282 ? -2.458 15.858 -4.405 1.00 92.44 282 ASN A N 1
ATOM 2105 C CA . ASN A 1 282 ? -2.539 17.043 -3.558 1.00 92.44 282 ASN A CA 1
ATOM 2106 C C . ASN A 1 282 ? -1.326 17.245 -2.627 1.00 92.44 282 ASN A C 1
ATOM 2108 O O . ASN A 1 282 ? -1.256 18.273 -1.945 1.00 92.44 282 ASN A O 1
ATOM 2112 N N . GLN A 1 283 ? -0.413 16.279 -2.554 1.00 92.56 283 GLN A N 1
ATOM 2113 C CA . GLN A 1 283 ? 0.789 16.345 -1.733 1.00 92.56 283 GLN A CA 1
ATOM 2114 C C . GLN A 1 283 ? 1.838 17.226 -2.404 1.00 92.56 283 GLN A C 1
ATOM 2116 O O . GLN A 1 283 ? 2.066 17.155 -3.609 1.00 92.56 283 GLN A O 1
ATOM 2121 N N . THR A 1 284 ? 2.479 18.084 -1.611 1.00 92.56 284 THR A N 1
ATOM 2122 C CA . THR A 1 284 ? 3.518 19.013 -2.091 1.00 92.56 284 THR A CA 1
ATOM 2123 C C . THR A 1 284 ? 4.883 18.767 -1.457 1.00 92.56 284 THR A C 1
ATOM 2125 O O . THR A 1 284 ? 5.819 19.523 -1.706 1.00 92.56 284 THR A O 1
ATOM 2128 N N . THR A 1 285 ? 4.974 17.784 -0.568 1.00 92.50 285 THR A N 1
ATOM 2129 C CA . THR A 1 285 ? 6.207 17.342 0.086 1.00 92.50 285 THR A CA 1
ATOM 2130 C C . THR A 1 285 ? 6.552 15.952 -0.410 1.00 92.50 285 THR A C 1
ATOM 2132 O O . THR A 1 285 ? 5.639 15.188 -0.714 1.00 92.50 285 THR A O 1
ATOM 2135 N N . ASP A 1 286 ? 7.843 15.639 -0.409 1.00 95.19 286 ASP A N 1
ATOM 2136 C CA . ASP A 1 286 ? 8.381 14.314 -0.707 1.00 95.19 286 ASP A CA 1
ATOM 2137 C C . ASP A 1 286 ? 7.618 13.233 0.080 1.00 95.19 286 ASP A C 1
ATOM 2139 O O . ASP A 1 286 ? 7.447 13.337 1.302 1.00 95.19 286 ASP A O 1
ATOM 2143 N N . SER A 1 287 ? 7.139 12.219 -0.633 1.00 95.25 287 SER A N 1
ATOM 2144 C CA . SER A 1 287 ? 6.427 11.068 -0.085 1.00 95.25 287 SER A CA 1
ATOM 2145 C C . SER A 1 287 ? 7.230 9.793 -0.310 1.00 95.25 287 SER A C 1
ATOM 2147 O O . SER A 1 287 ? 7.899 9.637 -1.324 1.00 95.25 287 SER A O 1
ATOM 2149 N N . ILE A 1 288 ? 7.138 8.850 0.625 1.00 96.56 288 ILE A N 1
ATOM 2150 C CA . ILE A 1 288 ? 7.640 7.487 0.432 1.00 96.56 288 ILE A CA 1
ATOM 2151 C C . ILE A 1 288 ? 6.432 6.564 0.371 1.00 96.56 288 ILE A C 1
ATOM 2153 O O . ILE A 1 288 ? 5.733 6.411 1.373 1.00 96.56 288 ILE A O 1
ATOM 2157 N N . VAL A 1 289 ? 6.190 5.940 -0.776 1.00 97.00 289 VAL A N 1
ATOM 2158 C CA . VAL A 1 289 ? 5.015 5.103 -1.026 1.00 97.00 289 VAL A CA 1
ATOM 2159 C C . VAL A 1 289 ? 5.437 3.675 -1.315 1.00 97.00 289 VAL A C 1
ATOM 2161 O O . VAL A 1 289 ? 6.265 3.412 -2.184 1.00 97.00 289 VAL A O 1
ATOM 2164 N N . ARG A 1 290 ? 4.836 2.731 -0.594 1.00 95.31 290 ARG A N 1
ATOM 2165 C CA . ARG A 1 290 ? 5.048 1.297 -0.790 1.00 95.31 290 ARG A CA 1
ATOM 2166 C C . ARG A 1 290 ? 3.702 0.617 -0.979 1.00 95.31 290 ARG A C 1
ATOM 2168 O O . ARG A 1 290 ? 2.859 0.687 -0.091 1.00 95.31 290 ARG A O 1
ATOM 2175 N N . LEU A 1 291 ? 3.506 -0.044 -2.121 1.00 95.81 291 LEU A N 1
ATOM 2176 C CA . LEU A 1 291 ? 2.231 -0.691 -2.469 1.00 95.81 291 LEU A CA 1
ATOM 2177 C C . LEU A 1 291 ? 2.107 -2.133 -1.960 1.00 95.81 291 LEU A C 1
ATOM 21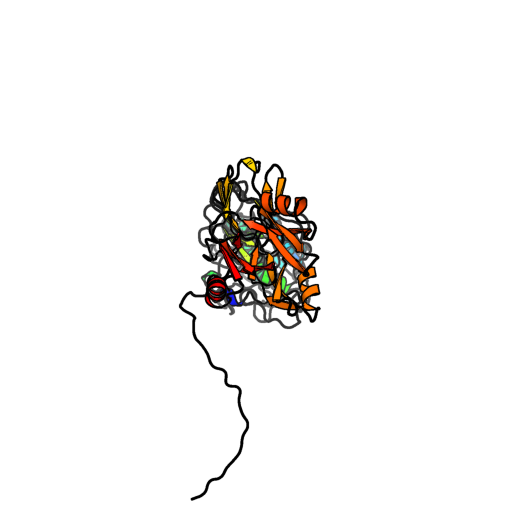79 O O . LEU A 1 291 ? 1.071 -2.775 -2.136 1.00 95.81 291 LEU A O 1
ATOM 2183 N N . SER A 1 292 ? 3.157 -2.680 -1.348 1.00 92.19 292 SER A N 1
ATOM 2184 C CA . SER A 1 292 ? 3.141 -4.043 -0.815 1.00 92.19 292 SER A CA 1
ATOM 2185 C C . SER A 1 292 ? 2.378 -4.122 0.512 1.00 92.19 292 SER A C 1
ATOM 2187 O O . SER A 1 292 ? 2.625 -3.334 1.429 1.00 92.19 292 SER A O 1
ATOM 2189 N N . GLY A 1 293 ? 1.512 -5.127 0.660 1.00 93.62 293 GLY A N 1
ATOM 2190 C CA . GLY A 1 293 ? 0.886 -5.449 1.942 1.00 93.62 293 GLY A CA 1
ATOM 2191 C C . GLY A 1 293 ? 1.923 -5.646 3.051 1.00 93.62 293 GLY A C 1
ATOM 2192 O O . GLY A 1 293 ? 2.981 -6.244 2.847 1.00 93.62 293 GLY A O 1
ATOM 2193 N N . GLY A 1 294 ? 1.641 -5.107 4.235 1.00 93.00 294 GLY A N 1
ATOM 2194 C CA . GLY A 1 294 ? 2.543 -5.160 5.382 1.00 93.00 294 GLY A CA 1
ATOM 2195 C C . GLY A 1 294 ? 3.626 -4.084 5.414 1.00 93.00 294 GLY A C 1
ATOM 2196 O O . GLY A 1 294 ? 4.520 -4.159 6.255 1.00 93.00 294 GLY A O 1
ATOM 2197 N N . THR A 1 295 ? 3.588 -3.106 4.505 1.00 91.75 295 THR A N 1
ATOM 2198 C CA . THR A 1 295 ? 4.600 -2.046 4.435 1.00 91.75 295 THR A CA 1
ATOM 2199 C C . THR A 1 295 ? 4.059 -0.683 4.847 1.00 91.75 295 THR A C 1
ATOM 2201 O O . THR A 1 295 ? 2.869 -0.392 4.713 1.00 91.75 295 THR A O 1
ATOM 2204 N N . PHE A 1 296 ? 4.973 0.142 5.358 1.00 93.88 296 PHE A N 1
ATOM 2205 C CA . PHE A 1 296 ? 4.715 1.506 5.794 1.00 93.88 296 PHE A CA 1
ATOM 2206 C C . PHE A 1 296 ? 5.120 2.510 4.712 1.00 93.88 296 PHE A C 1
ATOM 2208 O O . PHE A 1 296 ? 6.190 2.406 4.096 1.00 93.88 296 PHE A O 1
ATOM 2215 N N . SER A 1 297 ? 4.263 3.504 4.538 1.00 95.12 297 SER A N 1
ATOM 2216 C CA . SER A 1 297 ? 4.440 4.678 3.697 1.00 95.12 297 SER A CA 1
ATOM 2217 C C . SER A 1 297 ? 4.519 5.935 4.569 1.00 95.12 297 SER A C 1
ATOM 2219 O O . SER A 1 297 ? 3.912 6.015 5.641 1.00 95.12 297 SER A O 1
ATOM 2221 N N . SER A 1 298 ? 5.277 6.916 4.095 1.00 94.06 298 SER A N 1
ATOM 2222 C CA . SER A 1 298 ? 5.463 8.231 4.710 1.00 94.06 298 SER A CA 1
ATOM 2223 C C . SER A 1 298 ? 4.807 9.258 3.801 1.00 94.06 298 SER A C 1
ATOM 2225 O O . SER A 1 298 ? 5.338 9.556 2.733 1.00 94.06 298 SER A O 1
ATOM 2227 N N . ILE A 1 299 ? 3.621 9.732 4.171 1.00 91.81 299 ILE A N 1
ATOM 2228 C CA . ILE A 1 299 ? 2.774 10.548 3.293 1.00 91.81 299 ILE A CA 1
ATOM 2229 C C . ILE A 1 299 ? 2.369 11.820 4.025 1.00 91.81 299 ILE A C 1
ATOM 2231 O O . ILE A 1 299 ? 1.704 11.756 5.059 1.00 91.81 299 ILE A O 1
ATOM 2235 N N . GLY A 1 300 ? 2.719 12.964 3.435 1.00 86.00 300 GLY A N 1
ATOM 2236 C CA . GLY A 1 300 ? 2.312 14.289 3.894 1.00 86.00 300 GLY A CA 1
ATOM 2237 C C . GLY A 1 300 ? 2.929 14.737 5.225 1.00 86.00 300 GLY A C 1
ATOM 2238 O O . GLY A 1 300 ? 3.462 13.961 6.015 1.00 86.00 300 GLY A O 1
ATOM 2239 N N . ASN A 1 301 ? 2.880 16.051 5.467 1.00 78.38 301 ASN A N 1
ATOM 2240 C CA . ASN A 1 301 ? 3.261 16.709 6.727 1.00 78.38 301 ASN A CA 1
ATOM 2241 C C . ASN A 1 301 ? 4.647 16.362 7.315 1.00 78.38 301 ASN A C 1
ATOM 2243 O O . ASN A 1 301 ? 4.889 16.613 8.496 1.00 78.38 301 ASN A O 1
ATOM 2247 N N . ASN A 1 302 ? 5.585 15.862 6.501 1.00 80.38 302 ASN A N 1
ATOM 2248 C CA . ASN A 1 302 ? 6.883 15.336 6.952 1.00 80.38 302 ASN A CA 1
ATOM 2249 C C . ASN A 1 302 ? 6.752 14.260 8.047 1.00 80.38 302 ASN A C 1
ATOM 2251 O O . ASN A 1 302 ? 7.621 14.148 8.917 1.00 80.38 302 ASN A O 1
ATOM 2255 N N . LEU A 1 303 ? 5.651 13.508 8.032 1.00 85.06 303 LEU A N 1
ATOM 2256 C CA . LEU A 1 303 ? 5.469 12.347 8.888 1.00 85.06 303 LEU A CA 1
ATOM 2257 C C . LEU A 1 303 ? 6.149 11.134 8.262 1.00 85.06 303 LEU A C 1
ATOM 2259 O O . LEU A 1 303 ? 6.289 11.031 7.045 1.00 85.06 303 LEU A O 1
ATOM 2263 N N . SER A 1 304 ? 6.580 10.220 9.122 1.00 89.94 304 SER A N 1
ATOM 2264 C CA . SER A 1 304 ? 7.219 8.972 8.718 1.00 89.94 304 SER A CA 1
ATOM 2265 C C . SER A 1 304 ? 6.320 7.811 9.093 1.00 89.94 304 SER A C 1
ATOM 2267 O O . SER A 1 304 ? 5.829 7.807 10.210 1.00 89.94 304 SER A O 1
ATOM 2269 N N . ASN A 1 305 ? 6.172 6.802 8.233 1.00 91.56 305 ASN A N 1
ATOM 2270 C CA . ASN A 1 305 ? 5.462 5.551 8.549 1.00 91.56 305 ASN A CA 1
ATOM 2271 C C . ASN A 1 305 ? 4.019 5.732 9.062 1.00 91.56 305 ASN A C 1
ATOM 2273 O O . ASN A 1 305 ? 3.531 4.935 9.858 1.00 91.56 305 ASN A O 1
ATOM 2277 N N . ASN A 1 306 ? 3.329 6.770 8.603 1.00 90.44 306 ASN A N 1
ATOM 2278 C CA . ASN A 1 306 ? 1.987 7.110 9.064 1.00 90.44 306 ASN A CA 1
ATOM 2279 C C . ASN A 1 306 ? 0.878 6.347 8.314 1.00 90.44 306 ASN A C 1
ATOM 2281 O O . ASN A 1 306 ? -0.211 6.159 8.849 1.00 90.44 306 ASN A O 1
ATOM 2285 N N . VAL A 1 307 ? 1.142 5.850 7.103 1.00 93.38 307 VAL A N 1
ATOM 2286 C CA . VAL A 1 307 ? 0.161 5.077 6.323 1.00 93.38 307 VAL A CA 1
ATOM 2287 C C . VAL A 1 307 ? 0.656 3.655 6.132 1.00 93.38 307 VAL A C 1
ATOM 2289 O O . VAL A 1 307 ? 1.796 3.445 5.732 1.00 93.38 307 VAL A O 1
ATOM 2292 N N . THR A 1 308 ? -0.206 2.671 6.364 1.00 95.00 308 THR A N 1
ATOM 2293 C CA . THR A 1 308 ? 0.142 1.251 6.228 1.00 95.00 308 THR A CA 1
ATOM 2294 C C . THR A 1 308 ? -0.869 0.524 5.356 1.00 95.00 308 THR A C 1
ATOM 2296 O O . THR A 1 308 ? -2.048 0.864 5.351 1.00 95.00 308 THR A O 1
ATOM 2299 N N . ILE A 1 309 ? -0.435 -0.511 4.643 1.00 96.19 309 ILE A N 1
ATOM 2300 C CA . ILE A 1 309 ? -1.320 -1.451 3.943 1.00 96.19 309 ILE A CA 1
ATOM 2301 C C . ILE A 1 309 ? -1.366 -2.750 4.752 1.00 96.19 309 ILE A C 1
ATOM 2303 O O . ILE A 1 309 ? -0.313 -3.289 5.096 1.00 96.19 309 ILE A O 1
ATOM 2307 N N . ALA A 1 310 ? -2.550 -3.278 5.072 1.00 96.44 310 ALA A N 1
ATOM 2308 C CA . ALA A 1 310 ? -2.647 -4.535 5.821 1.00 96.44 310 ALA A CA 1
ATOM 2309 C C . ALA A 1 310 ? -2.000 -5.720 5.060 1.00 96.44 310 ALA A C 1
ATOM 2311 O O . ALA A 1 310 ? -1.956 -5.738 3.832 1.00 96.44 310 ALA A O 1
ATOM 2312 N N . PHE A 1 311 ? -1.490 -6.730 5.781 1.00 91.50 311 PHE A N 1
ATOM 2313 C CA . PHE A 1 311 ? -0.597 -7.775 5.234 1.00 91.50 311 PHE A CA 1
ATOM 2314 C C . PHE A 1 311 ? -1.086 -8.505 3.972 1.00 91.50 311 PHE A C 1
ATOM 2316 O O . PHE A 1 311 ? -0.267 -8.866 3.135 1.00 91.50 311 PHE A O 1
ATOM 2323 N N . ASN A 1 312 ? -2.393 -8.727 3.830 1.00 88.12 312 ASN A N 1
ATOM 2324 C CA . ASN A 1 312 ? -2.979 -9.483 2.714 1.00 88.12 312 ASN A CA 1
ATOM 2325 C C . ASN A 1 312 ? -3.775 -8.596 1.744 1.00 88.12 312 ASN A C 1
ATOM 2327 O O . ASN A 1 312 ? -4.690 -9.077 1.079 1.00 88.12 312 ASN A O 1
ATOM 2331 N N . VAL A 1 313 ? -3.452 -7.305 1.699 1.00 94.38 313 VAL A N 1
ATOM 2332 C CA . VAL A 1 313 ? -4.046 -6.334 0.779 1.00 94.38 313 VAL A CA 1
ATOM 2333 C C . VAL A 1 313 ? -3.062 -6.077 -0.355 1.00 94.38 313 VAL A C 1
ATOM 2335 O O . VAL A 1 313 ? -1.859 -5.943 -0.130 1.00 94.38 313 VAL A O 1
ATOM 2338 N N . THR A 1 314 ? -3.581 -6.024 -1.576 1.00 91.06 314 THR A N 1
ATOM 2339 C CA . THR A 1 314 ? -2.834 -5.622 -2.771 1.00 91.06 314 THR A CA 1
ATOM 2340 C C . THR A 1 314 ? -3.424 -4.305 -3.243 1.00 91.06 314 THR A C 1
ATOM 2342 O O . THR A 1 314 ? -4.640 -4.205 -3.323 1.00 91.06 314 THR A O 1
ATOM 2345 N N . LEU A 1 315 ? -2.579 -3.306 -3.493 1.00 95.44 315 LEU A N 1
ATOM 2346 C CA . LEU A 1 315 ? -2.978 -2.064 -4.153 1.00 95.44 315 LEU A CA 1
ATOM 2347 C C . LEU A 1 315 ? -2.227 -1.961 -5.476 1.00 95.44 315 LEU A C 1
ATOM 2349 O O . LEU A 1 315 ? -1.021 -2.206 -5.525 1.00 95.44 315 LEU A O 1
ATOM 2353 N N . GLU A 1 316 ? -2.924 -1.614 -6.550 1.00 97.25 316 GLU A N 1
ATOM 2354 C CA . GLU A 1 316 ? -2.359 -1.683 -7.897 1.00 97.25 316 GLU A CA 1
ATOM 2355 C C . GLU A 1 316 ? -1.719 -0.368 -8.325 1.00 97.25 316 GLU A C 1
ATOM 2357 O O . GLU A 1 316 ? -0.747 -0.382 -9.070 1.00 97.25 316 GLU A O 1
ATOM 2362 N N . ASN A 1 317 ? -2.232 0.781 -7.891 1.00 98.19 317 ASN A N 1
ATOM 2363 C CA . ASN A 1 317 ? -1.855 2.045 -8.512 1.00 98.19 317 ASN A CA 1
ATOM 2364 C C . ASN A 1 317 ? -1.492 3.126 -7.504 1.00 98.19 317 ASN A C 1
ATOM 2366 O O . ASN A 1 317 ? -1.987 3.179 -6.377 1.00 98.19 317 ASN A O 1
ATOM 2370 N N . VAL A 1 318 ? -0.682 4.063 -7.981 1.00 98.44 318 VAL A N 1
ATOM 2371 C CA . VAL A 1 318 ? -0.303 5.261 -7.240 1.00 98.44 318 VAL A CA 1
ATOM 2372 C C . VAL A 1 318 ? -0.196 6.459 -8.170 1.00 98.44 318 VAL A C 1
ATOM 2374 O O . VAL A 1 318 ? 0.290 6.370 -9.302 1.00 98.44 318 VAL A O 1
ATOM 2377 N N . ILE A 1 319 ? -0.668 7.592 -7.668 1.00 98.12 319 ILE A N 1
ATOM 2378 C CA . ILE A 1 319 ? -0.458 8.914 -8.240 1.00 98.12 319 ILE A CA 1
ATOM 2379 C C . ILE A 1 319 ? 0.280 9.718 -7.175 1.00 98.12 319 ILE A C 1
ATOM 2381 O O . ILE A 1 319 ? -0.311 10.028 -6.147 1.00 98.12 319 ILE A O 1
ATOM 2385 N N . GLY A 1 320 ? 1.555 10.017 -7.395 1.00 97.25 320 GLY A N 1
ATOM 2386 C CA . GLY A 1 320 ? 2.351 10.866 -6.519 1.00 97.25 320 GLY A CA 1
ATOM 2387 C C . GLY A 1 320 ? 2.006 12.352 -6.657 1.00 97.25 320 GLY A C 1
ATOM 2388 O O . GLY A 1 320 ? 1.065 12.749 -7.363 1.00 97.25 320 GLY A O 1
ATOM 2389 N N . GLY A 1 321 ? 2.726 13.163 -5.893 1.00 96.12 321 GLY A N 1
ATOM 2390 C CA . GLY A 1 321 ? 2.450 14.574 -5.677 1.00 96.12 321 GLY A CA 1
ATOM 2391 C C . GLY A 1 321 ? 3.308 15.499 -6.533 1.00 96.12 321 GLY A C 1
ATOM 2392 O O . GLY A 1 321 ? 3.569 15.258 -7.709 1.00 96.12 321 GLY A O 1
ATOM 2393 N N . SER A 1 322 ? 3.679 16.639 -5.948 1.00 96.69 322 SER A N 1
ATOM 2394 C CA . SER A 1 322 ? 4.659 17.567 -6.524 1.00 96.69 322 SER A CA 1
ATOM 2395 C C . SER A 1 322 ? 6.010 17.561 -5.791 1.00 96.69 322 SER A C 1
ATOM 2397 O O . SER A 1 322 ? 6.773 18.524 -5.928 1.00 96.69 322 SER A O 1
ATOM 2399 N N . GLY A 1 323 ? 6.214 16.596 -4.890 1.00 96.31 323 GLY A N 1
ATOM 2400 C CA . GLY A 1 323 ? 7.459 16.386 -4.151 1.00 96.31 323 GLY A CA 1
ATOM 2401 C C . GLY A 1 323 ? 8.437 15.532 -4.952 1.00 96.31 323 GLY A C 1
ATOM 2402 O O . GLY A 1 323 ? 8.146 15.152 -6.071 1.00 96.31 323 GLY A O 1
ATOM 2403 N N . ASN A 1 324 ? 9.613 15.252 -4.398 1.00 97.25 324 ASN A N 1
ATOM 2404 C CA . ASN A 1 324 ? 10.489 14.212 -4.942 1.00 97.25 324 ASN A CA 1
ATOM 2405 C C . ASN A 1 324 ? 10.099 12.896 -4.269 1.00 97.25 324 ASN A C 1
ATOM 2407 O O . ASN A 1 324 ? 10.513 12.640 -3.134 1.00 97.25 324 ASN A O 1
ATOM 2411 N N . ASP A 1 325 ? 9.249 12.114 -4.918 1.00 97.31 325 ASP A N 1
ATOM 2412 C CA . ASP A 1 325 ? 8.619 10.957 -4.295 1.00 97.31 325 ASP A CA 1
ATOM 2413 C C . ASP A 1 325 ? 9.451 9.677 -4.506 1.00 97.31 325 ASP A C 1
ATOM 2415 O O . ASP A 1 325 ? 10.053 9.468 -5.556 1.00 97.31 325 ASP A O 1
ATOM 2419 N N . ASP A 1 326 ? 9.494 8.799 -3.503 1.00 96.56 326 ASP A N 1
ATOM 2420 C CA . ASP A 1 326 ? 10.088 7.456 -3.576 1.00 96.56 326 ASP A CA 1
ATOM 2421 C C . ASP A 1 326 ? 8.965 6.417 -3.578 1.00 96.56 326 ASP A C 1
ATOM 2423 O O . ASP A 1 326 ? 8.275 6.222 -2.575 1.00 96.56 326 ASP A O 1
ATOM 2427 N N . ILE A 1 327 ? 8.740 5.783 -4.723 1.00 97.88 327 ILE A N 1
ATOM 2428 C CA . ILE A 1 327 ? 7.581 4.948 -5.004 1.00 97.88 327 ILE A CA 1
ATOM 2429 C C . ILE A 1 327 ? 8.039 3.539 -5.371 1.00 97.88 327 ILE A C 1
ATOM 2431 O O . ILE A 1 327 ? 8.699 3.316 -6.385 1.00 97.88 327 ILE A O 1
ATOM 2435 N N . THR A 1 328 ? 7.621 2.564 -4.568 1.00 94.75 328 THR A N 1
ATOM 2436 C CA . THR A 1 328 ? 7.837 1.136 -4.824 1.00 94.75 328 THR A CA 1
ATOM 2437 C C . THR A 1 328 ? 6.502 0.413 -4.985 1.00 94.75 328 THR A C 1
ATOM 2439 O O . THR A 1 328 ? 5.640 0.468 -4.100 1.00 94.75 328 THR A O 1
ATOM 2442 N N . GLY A 1 329 ? 6.353 -0.295 -6.101 1.00 95.06 329 GLY A N 1
ATOM 2443 C CA . GLY A 1 329 ? 5.230 -1.170 -6.400 1.00 95.06 329 GLY A CA 1
ATOM 2444 C C . GLY A 1 329 ? 5.221 -2.462 -5.576 1.00 95.06 329 GLY A C 1
ATOM 2445 O O . GLY A 1 329 ? 5.683 -2.523 -4.428 1.00 95.06 329 GLY A O 1
ATOM 2446 N N . ASN A 1 330 ? 4.615 -3.506 -6.129 1.00 90.69 330 ASN A N 1
ATOM 2447 C CA . ASN A 1 330 ? 4.497 -4.813 -5.496 1.00 90.69 330 ASN A CA 1
ATOM 2448 C C . ASN A 1 330 ? 4.669 -5.945 -6.523 1.00 90.69 330 ASN A C 1
ATOM 2450 O O . ASN A 1 330 ? 5.510 -5.847 -7.405 1.00 90.69 330 ASN A O 1
ATOM 2454 N N . ALA A 1 331 ? 4.002 -7.084 -6.318 1.00 88.69 331 ALA A N 1
ATOM 2455 C CA . ALA A 1 331 ? 4.095 -8.240 -7.212 1.00 88.69 331 ALA A CA 1
ATOM 2456 C C . ALA A 1 331 ? 2.965 -8.298 -8.260 1.00 88.69 331 ALA A C 1
ATOM 2458 O O . ALA A 1 331 ? 2.903 -9.241 -9.054 1.00 88.69 331 ALA A O 1
ATOM 2459 N N . ALA A 1 332 ? 2.021 -7.357 -8.200 1.00 91.75 332 ALA A N 1
ATOM 2460 C CA . ALA A 1 332 ? 0.961 -7.187 -9.179 1.00 91.75 332 ALA A CA 1
ATOM 2461 C C . ALA A 1 332 ? 1.370 -6.132 -10.212 1.00 91.75 332 ALA A C 1
ATOM 2463 O O . ALA A 1 332 ? 2.240 -5.316 -9.961 1.00 91.75 332 ALA A O 1
ATOM 2464 N N . SER A 1 333 ? 0.694 -6.118 -11.362 1.00 95.12 333 SER A N 1
ATOM 2465 C CA . SER A 1 333 ? 0.872 -5.054 -12.353 1.00 95.12 333 SER A CA 1
ATOM 2466 C C . SER A 1 333 ? 0.488 -3.696 -11.775 1.00 95.12 333 SER A C 1
ATOM 2468 O O . SER A 1 333 ? -0.683 -3.483 -11.447 1.00 95.12 333 SER A O 1
ATOM 2470 N N . ASN A 1 334 ? 1.449 -2.778 -11.713 1.00 97.44 334 ASN A N 1
ATOM 2471 C CA . ASN A 1 334 ? 1.259 -1.455 -11.153 1.00 97.44 334 ASN A CA 1
ATOM 2472 C C . ASN A 1 334 ? 1.162 -0.346 -12.209 1.00 97.44 334 ASN A C 1
ATOM 2474 O O . ASN A 1 334 ? 1.914 -0.306 -13.184 1.00 97.44 334 ASN A O 1
ATOM 2478 N N . TYR A 1 335 ? 0.247 0.605 -11.993 1.00 98.06 335 TYR A N 1
ATOM 2479 C CA . TYR A 1 335 ? 0.201 1.874 -12.728 1.00 98.06 335 TYR A CA 1
ATOM 2480 C C . TYR A 1 335 ? 0.733 2.990 -11.830 1.00 98.06 335 TYR A C 1
ATOM 2482 O O . TYR A 1 335 ? 0.077 3.395 -10.866 1.00 98.06 335 TYR A O 1
ATOM 2490 N N . ILE A 1 336 ? 1.928 3.483 -12.147 1.00 98.62 336 ILE A N 1
ATOM 2491 C CA . ILE A 1 336 ? 2.693 4.385 -11.289 1.00 98.62 336 ILE A CA 1
ATOM 2492 C C . ILE A 1 336 ? 2.899 5.715 -12.000 1.00 98.62 336 ILE A C 1
ATOM 2494 O O . ILE A 1 336 ? 3.595 5.806 -13.011 1.00 98.62 336 ILE A O 1
ATOM 2498 N N . ARG A 1 337 ? 2.314 6.775 -11.449 1.00 98.50 337 ARG A N 1
ATOM 2499 C CA . ARG A 1 337 ? 2.592 8.150 -11.860 1.00 98.50 337 ARG A CA 1
ATOM 2500 C C . ARG A 1 337 ? 3.356 8.850 -10.743 1.00 98.50 337 ARG A C 1
ATOM 2502 O O . ARG A 1 337 ? 2.757 9.066 -9.700 1.00 98.50 337 ARG A O 1
ATOM 2509 N N . GLY A 1 338 ? 4.616 9.220 -10.985 1.00 98.00 338 GLY A N 1
ATOM 2510 C CA . GLY A 1 338 ? 5.443 9.970 -10.025 1.00 98.00 338 GLY A CA 1
ATOM 2511 C C . GLY A 1 338 ? 4.840 11.330 -9.687 1.00 98.00 338 GLY A C 1
ATOM 2512 O O . GLY A 1 338 ? 4.501 11.588 -8.545 1.00 98.00 338 GLY A O 1
ATOM 2513 N N . GLY A 1 339 ? 4.511 12.117 -10.713 1.00 97.75 339 GLY A N 1
ATOM 2514 C CA . GLY A 1 339 ? 3.883 13.420 -10.521 1.00 97.75 339 GLY A CA 1
ATOM 2515 C C . GLY A 1 339 ? 4.763 14.522 -11.082 1.00 97.75 339 GLY A C 1
ATOM 2516 O O . GLY A 1 339 ? 5.195 14.415 -12.224 1.00 97.75 339 GLY A O 1
ATOM 2517 N N . LEU A 1 340 ? 4.921 15.616 -10.341 1.00 97.88 340 LEU A N 1
ATOM 2518 C CA . LEU A 1 340 ? 5.973 16.601 -10.603 1.00 97.88 340 LEU A CA 1
ATOM 2519 C C . LEU A 1 340 ? 7.068 16.409 -9.559 1.00 97.88 340 LEU A C 1
ATOM 2521 O O . LEU A 1 340 ? 6.739 16.143 -8.416 1.00 97.88 340 LEU A O 1
ATOM 2525 N N . GLY A 1 341 ? 8.310 16.735 -9.893 1.00 98.00 341 GLY A N 1
ATOM 2526 C CA . GLY A 1 341 ? 9.441 16.540 -8.989 1.00 98.00 341 GLY A CA 1
ATOM 2527 C C . GLY A 1 341 ? 10.425 15.543 -9.574 1.00 98.00 341 GLY A C 1
ATOM 2528 O O . GLY A 1 341 ? 10.305 15.155 -10.728 1.00 98.00 341 GLY A O 1
ATOM 2529 N N . ASN A 1 342 ? 11.474 15.226 -8.824 1.00 97.94 342 ASN A N 1
ATOM 2530 C CA . ASN A 1 342 ? 12.448 14.224 -9.242 1.00 97.94 342 ASN A CA 1
ATOM 2531 C C . ASN A 1 342 ? 12.141 12.921 -8.512 1.00 97.94 342 ASN A C 1
ATOM 2533 O O . ASN A 1 342 ? 12.612 12.725 -7.389 1.00 97.94 342 ASN A O 1
ATOM 2537 N N . ASP A 1 343 ? 11.355 12.058 -9.139 1.00 98.19 343 ASP A N 1
ATOM 2538 C CA . ASP A 1 343 ? 10.816 10.879 -8.475 1.00 98.19 343 ASP A CA 1
ATOM 2539 C C . ASP A 1 343 ? 11.739 9.668 -8.628 1.00 98.19 343 ASP A C 1
ATOM 2541 O O . ASP A 1 343 ? 12.516 9.541 -9.574 1.00 98.19 343 ASP A O 1
ATOM 2545 N N . THR A 1 344 ? 11.662 8.740 -7.684 1.00 96.06 344 THR A N 1
ATOM 2546 C CA . THR A 1 344 ? 12.266 7.412 -7.779 1.00 96.06 344 THR A CA 1
ATOM 2547 C C . THR A 1 344 ? 11.145 6.387 -7.842 1.00 96.06 344 THR A C 1
ATOM 2549 O O . THR A 1 344 ? 10.323 6.312 -6.939 1.00 96.06 344 THR A O 1
ATOM 2552 N N . ILE A 1 345 ? 11.090 5.611 -8.921 1.00 95.94 345 ILE A N 1
ATOM 2553 C CA . ILE A 1 345 ? 10.008 4.677 -9.227 1.00 95.94 345 ILE A CA 1
ATOM 2554 C C . ILE A 1 345 ? 10.595 3.288 -9.465 1.00 95.94 345 ILE A C 1
ATOM 2556 O O . ILE A 1 345 ? 11.429 3.110 -10.353 1.00 95.94 345 ILE A O 1
ATOM 2560 N N . TYR A 1 346 ? 10.097 2.306 -8.720 1.00 92.56 346 TYR A N 1
ATOM 2561 C CA . TYR A 1 346 ? 10.345 0.883 -8.944 1.00 92.56 346 TYR A CA 1
ATOM 2562 C C . TYR A 1 346 ? 9.016 0.145 -9.039 1.00 92.56 346 TYR A C 1
ATOM 2564 O O . TYR A 1 346 ? 8.234 0.183 -8.089 1.00 92.56 346 TYR A O 1
ATOM 2572 N N . GLY A 1 347 ? 8.738 -0.494 -10.177 1.00 91.56 347 GLY A N 1
ATOM 2573 C CA . GLY A 1 347 ? 7.489 -1.237 -10.378 1.00 91.56 347 GLY A CA 1
ATOM 2574 C C . GLY A 1 347 ? 7.420 -2.538 -9.582 1.00 91.56 347 GLY A C 1
ATOM 2575 O O . GLY A 1 347 ? 6.361 -2.865 -9.057 1.00 91.56 347 GLY A O 1
ATOM 2576 N N . GLY A 1 348 ? 8.553 -3.204 -9.360 1.00 86.12 348 GLY A N 1
ATOM 2577 C CA . GLY A 1 348 ? 8.592 -4.496 -8.692 1.00 86.12 348 GLY A CA 1
ATOM 2578 C C . GLY A 1 348 ? 8.440 -5.650 -9.678 1.00 86.12 348 GLY A C 1
ATOM 2579 O O . GLY A 1 348 ? 9.051 -5.677 -10.744 1.00 86.12 348 GLY A O 1
ATOM 2580 N N . ALA A 1 349 ? 7.680 -6.667 -9.278 1.00 82.81 349 ALA A N 1
ATOM 2581 C CA . ALA A 1 349 ? 7.364 -7.785 -10.154 1.00 82.81 349 ALA A CA 1
ATOM 2582 C C . ALA A 1 349 ? 5.976 -7.574 -10.752 1.00 82.81 349 ALA A C 1
ATOM 2584 O O . ALA A 1 349 ? 5.056 -7.181 -10.050 1.00 82.81 349 ALA A O 1
ATOM 2585 N N . GLY A 1 350 ? 5.779 -7.971 -12.003 1.00 84.31 350 GLY A N 1
ATOM 2586 C CA . GLY A 1 350 ? 4.484 -7.807 -12.642 1.00 84.31 350 GLY A CA 1
ATOM 2587 C C . GLY A 1 350 ? 4.643 -7.311 -14.062 1.00 84.31 350 GLY A C 1
ATOM 2588 O O . GLY A 1 350 ? 5.495 -7.777 -14.810 1.00 84.31 350 GLY A O 1
ATOM 2589 N N . THR A 1 351 ? 3.733 -6.443 -14.476 1.00 88.94 351 THR A N 1
ATOM 2590 C CA . THR A 1 351 ? 3.870 -5.708 -15.733 1.00 88.94 351 THR A CA 1
ATOM 2591 C C . THR A 1 351 ? 3.483 -4.288 -15.419 1.00 88.94 351 THR A C 1
ATOM 2593 O O . THR A 1 351 ? 2.293 -4.000 -15.272 1.00 88.94 351 THR A O 1
ATOM 2596 N N . ASP A 1 352 ? 4.491 -3.443 -15.304 1.00 93.44 352 ASP A N 1
ATOM 2597 C CA . ASP A 1 352 ? 4.394 -2.174 -14.613 1.00 93.44 352 ASP A CA 1
ATOM 2598 C C . ASP A 1 352 ? 4.530 -1.015 -15.595 1.00 93.44 352 ASP A C 1
ATOM 2600 O O . ASP A 1 352 ? 5.272 -1.055 -16.586 1.00 93.44 352 ASP A O 1
ATOM 2604 N N . ILE A 1 353 ? 3.741 0.023 -15.338 1.00 96.06 353 ILE A N 1
ATOM 2605 C CA . ILE A 1 353 ? 3.615 1.191 -16.196 1.00 96.06 353 ILE A CA 1
ATOM 2606 C C . ILE A 1 353 ? 4.064 2.418 -15.414 1.00 96.06 353 ILE A C 1
ATOM 2608 O O . ILE A 1 353 ? 3.360 2.863 -14.510 1.00 96.06 353 ILE A O 1
ATOM 2612 N N . ALA A 1 354 ? 5.187 3.007 -15.819 1.00 97.12 354 ALA A N 1
ATOM 2613 C CA . ALA A 1 354 ? 5.596 4.341 -15.393 1.00 97.12 354 ALA A CA 1
ATOM 2614 C C . ALA A 1 354 ? 4.936 5.397 -16.290 1.00 97.12 354 ALA A C 1
ATOM 2616 O O . ALA A 1 354 ? 4.974 5.306 -17.521 1.00 97.12 354 ALA A O 1
ATOM 2617 N N . VAL A 1 355 ? 4.297 6.393 -15.682 1.00 98.31 355 VAL A N 1
ATOM 2618 C CA . VAL A 1 355 ? 3.380 7.312 -16.365 1.00 98.31 355 VAL A CA 1
ATOM 2619 C C . VAL A 1 355 ? 3.894 8.739 -16.290 1.00 98.31 355 VAL A C 1
ATOM 2621 O O . VAL A 1 355 ? 4.045 9.300 -15.207 1.00 98.31 355 VAL A O 1
ATOM 2624 N N . PHE A 1 356 ? 4.030 9.355 -17.459 1.00 97.44 356 PHE A N 1
ATOM 2625 C CA . PHE A 1 356 ? 4.514 10.715 -17.649 1.00 97.44 356 PHE A CA 1
ATOM 2626 C C . PHE A 1 356 ? 3.426 11.597 -18.271 1.00 97.44 356 PHE A C 1
ATOM 2628 O O . PHE A 1 356 ? 2.663 11.170 -19.145 1.00 97.44 356 PHE A O 1
ATOM 2635 N N . SER A 1 357 ? 3.321 12.845 -17.815 1.00 95.06 357 SER A N 1
ATOM 2636 C CA . SER A 1 357 ? 2.179 13.717 -18.113 1.00 95.06 357 SER A CA 1
ATOM 2637 C C . SER A 1 357 ? 2.178 14.297 -19.534 1.00 95.06 357 SER A C 1
ATOM 2639 O O . SER A 1 357 ? 1.116 14.638 -20.067 1.00 95.06 357 SER A O 1
ATOM 2641 N N . GLY A 1 358 ? 3.352 14.425 -20.156 1.00 90.94 358 GLY A N 1
ATOM 2642 C CA . GLY A 1 358 ? 3.539 15.075 -21.452 1.00 90.94 358 GLY A CA 1
ATOM 2643 C C . GLY A 1 358 ? 3.684 14.115 -22.635 1.00 90.94 358 GLY A C 1
ATOM 2644 O O . GLY A 1 358 ? 3.724 12.899 -22.489 1.00 90.94 358 GLY A O 1
ATOM 2645 N N . SER A 1 359 ? 3.787 14.685 -23.839 1.00 92.88 359 SER A N 1
ATOM 2646 C CA . SER A 1 359 ? 4.126 13.934 -25.060 1.00 92.88 359 SER A CA 1
ATOM 2647 C C . SER A 1 359 ? 5.565 13.422 -25.005 1.00 92.88 359 SER A C 1
ATOM 2649 O O . SER A 1 359 ? 6.456 14.156 -24.572 1.00 92.88 359 SER A O 1
ATOM 2651 N N . GLN A 1 360 ? 5.795 12.213 -25.526 1.00 89.69 360 GLN A N 1
ATOM 2652 C CA . GLN A 1 360 ? 7.098 11.543 -25.576 1.00 89.69 360 GLN A CA 1
ATOM 2653 C C . GLN A 1 360 ? 8.228 12.454 -26.082 1.00 89.69 360 GLN A C 1
ATOM 2655 O O . GLN A 1 360 ? 9.349 12.379 -25.592 1.00 89.69 360 GLN A O 1
ATOM 2660 N N . VAL A 1 361 ? 7.955 13.337 -27.051 1.00 86.00 361 VAL A N 1
ATOM 2661 C CA . VAL A 1 361 ? 8.977 14.206 -27.667 1.00 86.00 361 VAL A CA 1
ATOM 2662 C C . VAL A 1 361 ? 9.614 15.203 -26.688 1.00 86.00 361 VAL A C 1
ATOM 2664 O O . VAL A 1 361 ? 10.661 15.774 -26.990 1.00 86.00 361 VAL A O 1
ATOM 2667 N N . PHE A 1 362 ? 8.985 15.439 -25.535 1.00 88.44 362 PHE A N 1
ATOM 2668 C CA . PHE A 1 362 ? 9.516 16.307 -24.484 1.00 88.44 362 PHE A CA 1
ATOM 2669 C C . PHE A 1 362 ? 10.349 15.565 -23.441 1.00 88.44 362 PHE A C 1
ATOM 2671 O O . PHE A 1 362 ? 10.894 16.218 -22.555 1.00 88.44 362 PHE A O 1
ATOM 2678 N N . TYR A 1 363 ? 10.461 14.242 -23.557 1.00 89.44 363 TYR A N 1
ATOM 2679 C CA . TYR A 1 363 ? 11.233 13.418 -22.643 1.00 89.44 363 TYR A CA 1
ATOM 2680 C C . TYR A 1 363 ? 12.473 12.860 -23.330 1.00 89.44 363 TYR A C 1
ATOM 2682 O O . TYR A 1 363 ? 12.485 12.545 -24.522 1.00 89.44 363 TYR A O 1
ATOM 2690 N N . SER A 1 364 ? 13.525 12.713 -22.540 1.00 84.88 364 SER A N 1
ATOM 2691 C CA . SER A 1 364 ? 14.713 11.940 -22.880 1.00 84.88 364 SER A CA 1
ATOM 2692 C C . SER A 1 364 ? 14.979 10.954 -21.762 1.00 84.88 364 SER A C 1
ATOM 2694 O O . SER A 1 364 ? 14.816 11.315 -20.600 1.00 84.88 364 SER A O 1
ATOM 2696 N N . TRP A 1 365 ? 15.434 9.752 -22.093 1.00 87.31 365 TRP A N 1
ATOM 2697 C CA . TRP A 1 365 ? 15.845 8.787 -21.085 1.00 87.31 365 TRP A CA 1
ATOM 2698 C C . TRP A 1 365 ? 17.162 8.122 -21.452 1.00 87.31 365 TRP A C 1
ATOM 2700 O O . TRP A 1 365 ? 17.437 7.855 -22.623 1.00 87.31 365 TRP A O 1
ATOM 2710 N N . THR A 1 366 ? 17.971 7.866 -20.435 1.00 80.50 366 THR A N 1
ATOM 2711 C CA . THR A 1 366 ? 19.252 7.161 -20.534 1.00 80.50 366 THR A CA 1
ATOM 2712 C C . THR A 1 366 ? 19.274 6.047 -19.507 1.00 80.50 366 THR A C 1
ATOM 2714 O O . THR A 1 366 ? 18.720 6.218 -18.421 1.00 80.50 366 THR A O 1
ATOM 2717 N N . ARG A 1 367 ? 19.917 4.920 -19.821 1.00 76.69 367 ARG A N 1
ATOM 2718 C CA . ARG A 1 367 ? 20.146 3.877 -18.815 1.00 76.69 367 ARG A CA 1
ATOM 2719 C C . ARG A 1 367 ? 20.952 4.453 -17.653 1.00 76.69 367 ARG A C 1
ATOM 2721 O O . ARG A 1 367 ? 21.822 5.299 -17.849 1.00 76.69 367 ARG A O 1
ATOM 2728 N N . THR A 1 368 ? 20.632 4.017 -16.446 1.00 75.38 368 THR A N 1
ATOM 2729 C CA . THR A 1 368 ? 21.348 4.380 -15.227 1.00 75.38 368 THR A CA 1
ATOM 2730 C C . THR A 1 368 ? 21.376 3.184 -14.288 1.00 75.38 368 THR A C 1
ATOM 2732 O O . THR A 1 368 ? 20.555 2.278 -14.403 1.00 75.38 368 THR A O 1
ATOM 2735 N N . LYS A 1 369 ? 22.328 3.166 -13.358 1.00 71.81 369 LYS A N 1
ATOM 2736 C CA . LYS A 1 369 ? 22.368 2.127 -12.326 1.00 71.81 369 LYS A CA 1
ATOM 2737 C C . LYS A 1 369 ? 21.236 2.327 -11.340 1.00 71.81 369 LYS A C 1
ATOM 2739 O O . LYS A 1 369 ? 20.863 3.463 -11.058 1.00 71.81 369 LYS A O 1
ATOM 2744 N N . ASN A 1 370 ? 20.772 1.236 -10.748 1.00 67.81 370 ASN A N 1
ATOM 2745 C CA . ASN A 1 370 ? 19.883 1.304 -9.602 1.00 67.81 370 ASN A CA 1
ATOM 2746 C C . ASN A 1 370 ? 20.613 2.045 -8.450 1.00 67.81 370 ASN A C 1
ATOM 2748 O O . ASN A 1 370 ? 21.617 1.534 -7.948 1.00 67.81 370 ASN A O 1
ATOM 2752 N N . PRO A 1 371 ? 20.184 3.252 -8.024 1.00 64.06 371 PRO A N 1
ATOM 2753 C CA . PRO A 1 371 ? 20.822 3.987 -6.927 1.00 64.06 371 PRO A CA 1
ATOM 2754 C C . PRO A 1 371 ? 20.752 3.282 -5.564 1.00 64.06 371 PRO A C 1
ATOM 2756 O O . PRO A 1 371 ? 21.538 3.625 -4.682 1.00 64.06 371 PRO A O 1
ATOM 2759 N N . ILE A 1 372 ? 19.832 2.328 -5.378 1.00 59.16 372 ILE A N 1
ATOM 2760 C CA . ILE A 1 372 ? 19.641 1.584 -4.127 1.00 59.16 372 ILE A CA 1
ATOM 2761 C C . ILE A 1 372 ? 20.633 0.420 -4.049 1.00 59.16 372 ILE A C 1
ATOM 2763 O O . ILE A 1 372 ? 21.367 0.300 -3.068 1.00 59.16 372 ILE A O 1
ATOM 2767 N N . THR A 1 373 ? 20.679 -0.430 -5.076 1.00 59.75 373 THR A N 1
ATOM 2768 C CA . THR A 1 373 ? 21.531 -1.634 -5.081 1.00 59.75 373 THR A CA 1
ATOM 2769 C C . THR A 1 373 ? 22.928 -1.368 -5.645 1.00 59.75 373 THR A C 1
ATOM 2771 O O . THR A 1 373 ? 23.872 -2.101 -5.359 1.00 59.75 373 THR A O 1
ATOM 2774 N N . GLY A 1 374 ? 23.093 -0.301 -6.432 1.00 54.28 374 GLY A N 1
ATOM 2775 C CA . GLY A 1 374 ? 24.308 -0.026 -7.199 1.00 54.28 374 GLY A CA 1
ATOM 2776 C C . GLY A 1 374 ? 24.519 -0.988 -8.375 1.00 54.28 374 GLY A C 1
ATOM 2777 O O . GLY A 1 374 ? 25.550 -0.899 -9.054 1.00 54.28 374 GLY A O 1
ATOM 2778 N N . GLU A 1 375 ? 23.569 -1.896 -8.612 1.00 54.91 375 GLU A N 1
ATOM 2779 C CA . GLU A 1 375 ? 23.608 -2.873 -9.693 1.00 54.91 375 GLU A CA 1
ATOM 2780 C C . GLU A 1 375 ? 23.191 -2.227 -11.022 1.00 54.91 375 GLU A C 1
ATOM 2782 O O . GLU A 1 375 ? 22.512 -1.198 -11.062 1.00 54.91 375 GLU A O 1
ATOM 2787 N N . SER A 1 376 ? 23.660 -2.801 -12.134 1.00 49.66 376 SER A N 1
ATOM 2788 C CA . SER A 1 376 ? 23.399 -2.270 -13.487 1.00 49.66 376 SER A CA 1
ATOM 2789 C C . SER A 1 376 ? 22.025 -2.677 -14.027 1.00 49.66 376 SER A C 1
ATOM 2791 O O . SER A 1 376 ? 21.813 -2.650 -15.235 1.00 49.66 376 SER A O 1
ATOM 2793 N N . GLU A 1 377 ? 21.107 -3.068 -13.147 1.00 56.62 377 GLU A N 1
ATOM 2794 C CA . GLU A 1 377 ? 19.766 -3.490 -13.527 1.00 56.62 377 GLU A CA 1
ATOM 2795 C C . GLU A 1 377 ? 19.001 -2.307 -14.123 1.00 56.62 377 GLU A C 1
ATOM 2797 O O . GLU A 1 377 ? 18.953 -1.247 -13.505 1.00 56.62 377 GLU A O 1
ATOM 2802 N N . SER A 1 378 ? 18.482 -2.518 -15.340 1.00 66.06 378 SER A N 1
ATOM 2803 C CA . SER A 1 378 ? 17.351 -1.913 -16.078 1.00 66.06 378 SER A CA 1
ATOM 2804 C C . SER A 1 378 ? 16.661 -0.616 -15.594 1.00 66.06 378 SER A C 1
ATOM 2806 O O . SER A 1 378 ? 15.486 -0.409 -15.893 1.00 66.06 378 SER A O 1
ATOM 2808 N N . SER A 1 379 ? 17.356 0.289 -14.913 1.00 81.81 379 SER A N 1
ATOM 2809 C CA . SER A 1 379 ? 16.850 1.601 -14.525 1.00 81.81 379 SER A CA 1
ATOM 2810 C C . SER A 1 379 ? 17.163 2.644 -15.591 1.00 81.81 379 SER A C 1
ATOM 2812 O O . SER A 1 379 ? 18.157 2.581 -16.320 1.00 81.81 379 SER A O 1
ATOM 2814 N N . PHE A 1 380 ? 16.305 3.651 -15.665 1.00 86.06 380 PHE A N 1
ATOM 2815 C CA . PHE A 1 380 ? 16.422 4.776 -16.575 1.00 86.06 380 PHE A CA 1
ATOM 2816 C C . PHE A 1 380 ? 16.374 6.077 -15.792 1.00 86.06 380 PHE A C 1
ATOM 2818 O O . PHE A 1 380 ? 15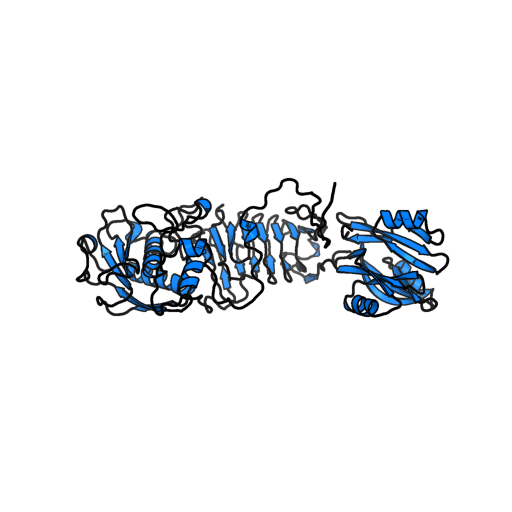.518 6.261 -14.935 1.00 86.06 380 PHE A O 1
ATOM 2825 N N . THR A 1 381 ? 17.257 7.012 -16.122 1.00 90.62 381 THR A N 1
ATOM 2826 C CA . THR A 1 381 ? 17.022 8.417 -15.800 1.00 90.62 381 THR A CA 1
ATOM 2827 C C . THR A 1 381 ? 16.110 8.980 -16.876 1.00 90.62 381 THR A C 1
ATOM 2829 O O . THR A 1 381 ? 16.522 9.030 -18.034 1.00 90.62 381 THR A O 1
ATOM 2832 N N . VAL A 1 382 ? 14.896 9.393 -16.523 1.00 92.75 382 VAL A N 1
ATOM 2833 C CA . VAL A 1 382 ? 13.905 9.972 -17.435 1.00 92.75 382 VAL A CA 1
ATOM 2834 C C . VAL A 1 382 ? 13.770 11.459 -17.121 1.00 92.75 382 VAL A C 1
ATOM 2836 O O . VAL A 1 382 ? 13.358 11.835 -16.037 1.00 92.75 382 VAL A O 1
ATOM 2839 N N . ALA A 1 383 ? 14.143 12.329 -18.056 1.00 94.75 383 ALA A N 1
ATOM 2840 C CA . ALA A 1 383 ? 14.086 13.778 -17.881 1.00 94.75 383 ALA A CA 1
ATOM 2841 C C . ALA A 1 383 ? 13.043 14.399 -18.813 1.00 94.75 383 ALA A C 1
ATOM 2843 O O . ALA A 1 383 ? 13.057 14.128 -20.017 1.00 94.75 383 ALA A O 1
ATOM 2844 N N . GLY A 1 384 ? 12.182 15.270 -18.283 1.00 94.38 384 GLY A N 1
ATOM 2845 C CA . GLY A 1 384 ? 11.142 15.950 -19.056 1.00 94.38 384 GLY A CA 1
ATOM 2846 C C . GLY A 1 384 ? 10.364 17.010 -18.263 1.00 94.38 384 GLY A C 1
ATOM 2847 O O . GLY A 1 384 ? 10.877 17.552 -17.287 1.00 94.38 384 GLY A O 1
ATOM 2848 N N . PRO A 1 385 ? 9.140 17.361 -18.702 1.00 96.75 385 PRO A N 1
ATOM 2849 C CA . PRO A 1 385 ? 8.266 18.328 -18.030 1.00 96.75 385 PRO A CA 1
ATOM 2850 C C . PRO A 1 385 ? 7.896 18.006 -16.578 1.00 96.75 385 PRO A C 1
ATOM 2852 O O . PRO A 1 385 ? 7.578 18.937 -15.840 1.00 96.75 385 PRO A O 1
ATOM 2855 N N . ASP A 1 386 ? 7.913 16.728 -16.202 1.00 97.31 386 ASP A N 1
ATOM 2856 C CA . ASP A 1 386 ? 7.577 16.271 -14.848 1.00 97.31 386 ASP A CA 1
ATOM 2857 C C . ASP A 1 386 ? 8.755 16.445 -13.879 1.00 97.31 386 ASP A C 1
ATOM 2859 O O . ASP A 1 386 ? 8.553 16.797 -12.724 1.00 97.31 386 ASP A O 1
ATOM 2863 N N . GLY A 1 387 ? 9.984 16.370 -14.392 1.00 97.75 387 GLY A N 1
ATOM 2864 C CA . GLY A 1 387 ? 11.216 16.515 -13.630 1.00 97.75 387 GLY A CA 1
ATOM 2865 C C . GLY A 1 387 ? 12.294 15.581 -14.161 1.00 97.75 387 GLY A C 1
ATOM 2866 O O . GLY A 1 387 ? 12.377 15.354 -15.375 1.00 97.75 387 GLY A O 1
ATOM 2867 N N . ILE A 1 388 ? 13.169 15.118 -13.271 1.00 96.81 388 ILE A N 1
ATOM 2868 C CA . ILE A 1 388 ? 14.206 14.128 -13.564 1.00 96.81 388 ILE A CA 1
ATOM 2869 C C . ILE A 1 388 ? 13.974 12.919 -12.666 1.00 96.81 388 ILE A C 1
ATOM 2871 O O . ILE A 1 388 ? 14.377 12.923 -11.505 1.00 96.81 388 ILE A O 1
ATOM 2875 N N . ASP A 1 389 ? 13.394 11.882 -13.249 1.00 96.75 389 ASP A N 1
ATOM 2876 C CA . ASP A 1 389 ? 12.979 10.681 -12.543 1.00 96.75 389 ASP A CA 1
ATOM 2877 C C . ASP A 1 389 ? 14.006 9.565 -12.709 1.00 96.75 389 ASP A C 1
ATOM 2879 O O . ASP A 1 389 ? 14.689 9.458 -13.733 1.00 96.75 389 ASP A O 1
ATOM 2883 N N . ILE A 1 390 ? 14.098 8.700 -11.708 1.00 93.69 390 ILE A N 1
ATOM 2884 C CA . ILE A 1 390 ? 14.765 7.405 -11.793 1.00 93.69 390 ILE A CA 1
ATOM 2885 C C . ILE A 1 390 ? 13.674 6.351 -11.859 1.00 93.69 390 ILE A C 1
ATOM 2887 O O . ILE A 1 390 ? 12.879 6.231 -10.936 1.00 93.69 390 ILE A O 1
ATOM 2891 N N . VAL A 1 391 ? 13.642 5.582 -12.941 1.00 93.12 391 VAL A N 1
ATOM 2892 C CA . VAL A 1 391 ? 12.586 4.604 -13.199 1.00 93.12 391 VAL A CA 1
ATOM 2893 C C . VAL A 1 391 ? 13.206 3.247 -13.482 1.00 93.12 391 VAL A C 1
ATOM 2895 O O . VAL A 1 391 ? 13.840 3.061 -14.519 1.00 93.12 391 VAL A O 1
ATOM 2898 N N . GLY A 1 392 ? 13.042 2.315 -12.551 1.00 87.56 392 GLY A N 1
ATOM 2899 C CA . GLY A 1 392 ? 13.481 0.927 -12.651 1.00 87.56 392 GLY A CA 1
ATOM 2900 C C . GLY A 1 392 ? 12.311 -0.042 -12.563 1.00 87.56 392 GLY A C 1
ATOM 2901 O O . GLY A 1 392 ? 11.197 0.351 -12.224 1.00 87.56 392 GLY A O 1
ATOM 2902 N N . GLU A 1 393 ? 12.571 -1.310 -12.887 1.00 84.81 393 GLU A N 1
ATOM 2903 C CA . GLU A 1 393 ? 11.600 -2.407 -12.729 1.00 84.81 393 GLU A CA 1
ATOM 2904 C C . GLU A 1 393 ? 10.228 -2.081 -13.351 1.00 84.81 393 GLU A C 1
ATOM 2906 O O . GLU A 1 393 ? 9.194 -2.268 -12.728 1.00 84.81 393 GLU A O 1
ATOM 2911 N N . THR A 1 394 ? 10.217 -1.497 -14.556 1.00 87.31 394 THR A N 1
ATOM 2912 C CA . THR A 1 394 ? 8.984 -1.213 -15.309 1.00 87.31 394 THR A CA 1
ATOM 2913 C C . THR A 1 394 ? 9.133 -1.621 -16.769 1.00 87.31 394 THR A C 1
ATOM 2915 O O . THR A 1 394 ? 10.161 -1.379 -17.405 1.00 87.31 394 THR A O 1
ATOM 2918 N N . GLU A 1 395 ? 8.084 -2.218 -17.334 1.00 87.06 395 GLU A N 1
ATOM 2919 C CA . GLU A 1 395 ? 8.069 -2.694 -18.721 1.00 87.06 395 GLU A CA 1
ATOM 2920 C C . GLU A 1 395 ? 7.547 -1.644 -19.702 1.00 87.06 395 GLU A C 1
ATOM 2922 O O . GLU A 1 395 ? 7.715 -1.783 -20.919 1.00 87.06 395 GLU A O 1
ATOM 2927 N N . ILE A 1 396 ? 6.830 -0.626 -19.217 1.00 89.31 396 ILE A N 1
ATOM 2928 C CA . ILE A 1 396 ? 6.117 0.325 -20.071 1.00 89.31 396 ILE A CA 1
ATOM 2929 C C . ILE A 1 396 ? 6.305 1.750 -19.567 1.00 89.31 396 ILE A C 1
ATOM 2931 O O . ILE A 1 396 ? 5.986 2.067 -18.427 1.00 89.31 396 ILE A O 1
ATOM 2935 N N . PHE A 1 397 ? 6.706 2.642 -20.473 1.00 94.06 397 PHE A N 1
ATOM 2936 C CA . PHE A 1 397 ? 6.565 4.083 -20.280 1.00 94.06 397 PHE A CA 1
ATOM 2937 C C . PHE A 1 397 ? 5.319 4.572 -21.011 1.00 94.06 397 PHE A C 1
ATOM 2939 O O . PHE A 1 397 ? 5.202 4.433 -22.231 1.00 94.06 397 PHE A O 1
ATOM 2946 N N . GLN A 1 398 ? 4.379 5.145 -20.269 1.00 96.75 398 GLN A N 1
ATOM 2947 C CA . GLN A 1 398 ? 3.160 5.747 -20.791 1.00 96.75 398 GLN A CA 1
ATOM 2948 C C . GLN A 1 398 ? 3.317 7.267 -20.834 1.00 96.75 398 GLN A C 1
ATOM 2950 O O . GLN A 1 398 ? 3.390 7.917 -19.800 1.00 96.75 398 GLN A O 1
ATOM 2955 N N . PHE A 1 399 ? 3.300 7.836 -22.037 1.00 95.94 399 PHE A N 1
ATOM 2956 C CA . PHE A 1 399 ? 3.275 9.280 -22.277 1.00 95.94 399 PHE A CA 1
ATOM 2957 C C . PHE A 1 399 ? 1.862 9.736 -22.663 1.00 95.94 399 PHE A C 1
ATOM 2959 O O . PHE A 1 399 ? 0.995 8.925 -23.007 1.00 95.94 399 PHE A O 1
ATOM 2966 N N . GLY A 1 400 ? 1.620 11.047 -22.676 1.00 91.56 400 GLY A N 1
ATOM 2967 C CA . GLY A 1 400 ? 0.329 11.631 -23.054 1.00 91.56 400 GLY A CA 1
ATOM 2968 C C . GLY A 1 400 ? -0.113 11.348 -24.499 1.00 91.56 400 GLY A C 1
ATOM 2969 O O . GLY A 1 400 ? -1.293 11.489 -24.818 1.00 91.56 400 GLY A O 1
ATOM 2970 N N . ASP A 1 401 ? 0.807 10.946 -25.379 1.00 89.94 401 ASP A N 1
ATOM 2971 C CA . ASP A 1 401 ? 0.563 10.630 -26.792 1.00 89.94 401 ASP A CA 1
ATOM 2972 C C . ASP A 1 401 ? 0.759 9.149 -27.162 1.00 89.94 401 ASP A C 1
ATOM 2974 O O . ASP A 1 401 ? 0.538 8.777 -28.317 1.00 89.94 401 ASP A O 1
ATOM 2978 N N . GLY A 1 402 ? 1.109 8.286 -26.203 1.00 86.75 402 GLY A N 1
ATOM 2979 C CA . GLY A 1 402 ? 1.237 6.849 -26.435 1.00 86.75 402 GLY A CA 1
ATOM 2980 C C . GLY A 1 402 ? 2.118 6.129 -25.419 1.00 86.75 402 GLY A C 1
ATOM 2981 O O . GLY A 1 402 ? 2.833 6.749 -24.638 1.00 86.75 402 GLY A O 1
ATOM 2982 N N . ALA A 1 403 ? 2.059 4.799 -25.446 1.00 89.44 403 ALA A N 1
ATOM 2983 C CA . ALA A 1 403 ? 2.906 3.936 -24.632 1.00 89.44 403 ALA A CA 1
ATOM 2984 C C . ALA A 1 403 ? 4.089 3.397 -25.440 1.00 89.44 403 ALA A C 1
ATOM 2986 O O . ALA A 1 403 ? 3.954 3.083 -26.627 1.00 89.44 403 ALA A O 1
ATOM 2987 N N . ILE A 1 404 ? 5.220 3.213 -24.768 1.00 83.44 404 ILE A N 1
ATOM 2988 C CA . ILE A 1 404 ? 6.399 2.528 -25.287 1.00 83.44 404 ILE A CA 1
ATOM 2989 C C . ILE A 1 404 ? 6.700 1.352 -24.373 1.00 83.44 404 ILE A C 1
ATOM 2991 O O . ILE A 1 404 ? 6.852 1.514 -23.168 1.00 83.44 404 ILE A O 1
ATOM 2995 N N . GLN A 1 405 ? 6.825 0.172 -24.969 1.00 82.50 405 GLN A N 1
ATOM 2996 C CA . GLN A 1 405 ? 7.377 -0.994 -24.294 1.00 82.50 405 GLN A CA 1
ATOM 2997 C C . GLN A 1 405 ? 8.886 -0.813 -24.122 1.00 82.50 405 GLN A C 1
ATOM 2999 O O . GLN A 1 405 ? 9.643 -0.818 -25.098 1.00 82.50 405 GLN A O 1
ATOM 3004 N N . ILE A 1 406 ? 9.308 -0.668 -22.877 1.00 74.81 406 ILE A N 1
ATOM 3005 C CA . ILE A 1 406 ? 10.696 -0.698 -22.445 1.00 74.81 406 ILE A CA 1
ATOM 3006 C C . ILE A 1 406 ? 10.991 -2.169 -22.157 1.00 74.81 406 ILE A C 1
ATOM 3008 O O . ILE A 1 406 ? 10.882 -2.636 -21.034 1.00 74.81 406 ILE A O 1
ATOM 3012 N N . ALA A 1 407 ? 11.195 -2.956 -23.222 1.00 56.81 407 ALA A N 1
ATOM 3013 C CA . ALA A 1 407 ? 11.134 -4.409 -23.062 1.00 56.81 407 ALA A CA 1
ATOM 3014 C C . ALA A 1 407 ? 12.188 -4.912 -22.065 1.00 56.81 407 ALA A C 1
ATOM 3016 O O . ALA A 1 407 ? 13.356 -4.513 -22.157 1.00 56.81 407 ALA A O 1
ATOM 3017 N N . ALA A 1 408 ? 11.742 -5.819 -21.192 1.00 57.66 408 ALA A N 1
ATOM 3018 C CA . ALA A 1 408 ? 12.549 -6.564 -20.237 1.00 57.66 408 ALA A CA 1
ATOM 3019 C C . ALA A 1 408 ? 13.812 -7.150 -20.884 1.00 57.66 408 ALA A C 1
ATOM 3021 O O . ALA A 1 408 ? 13.830 -7.447 -22.086 1.00 57.66 408 ALA A O 1
ATOM 3022 N N . GLU A 1 409 ? 14.858 -7.331 -20.082 1.00 67.75 409 GLU A N 1
ATOM 3023 C CA . GLU A 1 409 ? 16.058 -8.032 -20.524 1.00 67.75 409 GLU A CA 1
ATOM 3024 C C . GLU A 1 409 ? 15.701 -9.440 -21.028 1.00 67.75 409 GLU A C 1
ATOM 3026 O O . GLU A 1 409 ? 15.097 -10.260 -20.340 1.00 67.75 409 GLU A O 1
ATOM 3031 N N . GLN A 1 410 ? 16.055 -9.717 -22.276 1.00 76.38 410 GLN A N 1
ATOM 3032 C CA . GLN A 1 410 ? 15.940 -11.007 -22.926 1.00 76.38 410 GLN A CA 1
ATOM 3033 C C . GLN A 1 410 ? 17.333 -11.607 -23.035 1.00 76.38 410 GLN A C 1
ATOM 3035 O O . GLN A 1 410 ? 18.225 -11.046 -23.676 1.00 76.38 410 GLN A O 1
ATOM 3040 N N . ASN A 1 411 ? 17.510 -12.785 -22.450 1.00 86.88 411 ASN A N 1
ATOM 3041 C CA . ASN A 1 411 ? 18.724 -13.562 -22.644 1.00 86.88 411 ASN A CA 1
ATOM 3042 C C . ASN A 1 411 ? 18.867 -13.979 -24.107 1.00 86.88 411 ASN A C 1
ATOM 3044 O O . ASN A 1 411 ? 17.923 -14.471 -24.730 1.00 86.88 411 ASN A O 1
ATOM 3048 N N . ILE A 1 412 ? 20.080 -13.841 -24.637 1.00 91.94 412 ILE A N 1
ATOM 3049 C CA . ILE A 1 412 ? 20.455 -14.395 -25.930 1.00 91.94 412 ILE A CA 1
ATOM 3050 C C . ILE A 1 412 ? 21.192 -15.705 -25.709 1.00 91.94 412 ILE A C 1
ATOM 3052 O O . ILE A 1 412 ? 22.299 -15.762 -25.170 1.00 91.94 412 ILE A O 1
ATOM 3056 N N . TYR A 1 413 ? 20.553 -16.775 -26.159 1.00 93.75 413 TYR A N 1
ATOM 3057 C CA . TYR A 1 413 ? 21.035 -18.137 -26.044 1.00 93.75 413 TYR A CA 1
ATOM 3058 C C . TYR A 1 413 ? 21.934 -18.501 -27.216 1.00 93.75 413 TYR A C 1
ATOM 3060 O O . TYR A 1 413 ? 21.565 -18.276 -28.372 1.00 93.75 413 TYR A O 1
ATOM 3068 N N . ARG A 1 414 ? 23.086 -19.113 -26.922 1.00 96.12 414 ARG A N 1
ATOM 3069 C CA . ARG A 1 414 ? 24.030 -19.611 -27.928 1.00 96.12 414 ARG A CA 1
ATOM 3070 C C . ARG A 1 414 ? 23.949 -21.128 -28.049 1.00 96.12 414 ARG A C 1
ATOM 3072 O O . ARG A 1 414 ? 23.983 -21.856 -27.057 1.00 96.12 414 ARG A O 1
ATOM 3079 N N . PHE A 1 415 ? 23.882 -21.602 -29.288 1.00 96.25 415 PHE A N 1
ATOM 3080 C CA . PHE A 1 415 ? 23.983 -23.016 -29.636 1.00 96.25 415 PHE A CA 1
ATOM 3081 C C . PHE A 1 415 ? 25.101 -23.223 -30.641 1.00 96.25 415 PHE A C 1
ATOM 3083 O O . PHE A 1 415 ? 25.174 -22.504 -31.637 1.00 96.25 415 PHE A O 1
ATOM 3090 N N . ARG A 1 416 ? 25.916 -24.253 -30.429 1.00 94.12 416 ARG A N 1
ATOM 3091 C CA . ARG A 1 416 ? 26.941 -24.685 -31.375 1.00 94.12 416 ARG A CA 1
ATOM 3092 C C . ARG A 1 416 ? 26.447 -25.876 -32.181 1.00 94.12 416 ARG A C 1
ATOM 3094 O O . ARG A 1 416 ? 26.130 -26.925 -31.625 1.00 94.12 416 ARG A O 1
ATOM 3101 N N . ASP A 1 417 ? 26.418 -25.738 -33.499 1.00 90.94 417 ASP A N 1
ATOM 3102 C CA . ASP A 1 417 ? 26.199 -26.864 -34.404 1.00 90.94 417 ASP A CA 1
ATOM 3103 C C . ASP A 1 417 ? 27.462 -27.734 -34.425 1.00 90.94 417 ASP A C 1
ATOM 3105 O O . ASP A 1 417 ? 28.532 -27.309 -34.869 1.00 90.94 417 ASP A O 1
ATOM 3109 N N . VAL A 1 418 ? 27.354 -28.973 -33.947 1.00 88.25 418 VAL A N 1
ATOM 3110 C CA . VAL A 1 418 ? 28.504 -29.883 -33.815 1.00 88.25 418 VAL A CA 1
ATOM 3111 C C . VAL A 1 418 ? 29.035 -30.374 -35.163 1.00 88.25 418 VAL A C 1
ATOM 3113 O O . VAL A 1 418 ? 30.177 -30.827 -35.241 1.00 88.25 418 VAL A O 1
ATOM 3116 N N . SER A 1 419 ? 28.222 -30.297 -36.219 1.00 84.56 419 SER A N 1
ATOM 3117 C CA . SER A 1 419 ? 28.577 -30.762 -37.559 1.00 84.56 419 SER A CA 1
ATOM 3118 C C . SER A 1 419 ? 29.327 -29.700 -38.361 1.00 84.56 419 SER A C 1
ATOM 3120 O O . SER A 1 419 ? 30.321 -30.013 -39.018 1.00 84.56 419 SER A O 1
ATOM 3122 N N . SER A 1 420 ? 28.885 -28.442 -38.274 1.00 84.31 420 SER A N 1
ATOM 3123 C CA . SER A 1 420 ? 29.470 -27.317 -39.011 1.00 84.31 420 SER A CA 1
ATOM 3124 C C . SER A 1 420 ? 30.449 -26.486 -38.174 1.00 84.31 420 SER A C 1
ATOM 3126 O O . SER A 1 420 ? 31.274 -25.761 -38.730 1.00 84.31 420 SER A O 1
ATOM 3128 N N . GLY A 1 421 ? 30.376 -26.579 -36.842 1.00 85.75 421 GLY A N 1
ATOM 3129 C CA . GLY A 1 421 ? 31.106 -25.719 -35.908 1.00 85.75 421 GLY A CA 1
ATOM 3130 C C . GLY A 1 421 ? 30.590 -24.276 -35.861 1.00 85.75 421 GLY A C 1
ATOM 3131 O O . GLY A 1 421 ? 31.246 -23.427 -35.257 1.00 85.75 421 GLY A O 1
ATOM 3132 N N . SER A 1 422 ? 29.463 -23.986 -36.518 1.00 89.75 422 SER A N 1
ATOM 3133 C CA . SER A 1 422 ? 28.830 -22.665 -36.528 1.00 89.75 422 SER A CA 1
ATOM 3134 C C . SER A 1 422 ? 27.930 -22.453 -35.308 1.00 89.75 422 SER A C 1
ATOM 3136 O O . SER A 1 422 ? 27.621 -23.407 -34.594 1.00 89.75 422 SER A O 1
ATOM 3138 N N . HIS A 1 423 ? 27.529 -21.203 -35.063 1.00 93.38 423 HIS A N 1
ATOM 3139 C CA . HIS A 1 423 ? 26.697 -20.850 -33.916 1.00 93.38 423 HIS A CA 1
ATOM 3140 C C . HIS A 1 423 ? 25.371 -20.232 -34.350 1.00 93.38 423 HIS A C 1
ATOM 3142 O O . HIS A 1 423 ? 25.294 -19.530 -35.362 1.00 93.38 423 HIS A O 1
ATOM 3148 N N . VAL A 1 424 ? 24.343 -20.492 -33.549 1.00 94.69 424 VAL A N 1
ATOM 3149 C CA . VAL A 1 424 ? 23.034 -19.844 -33.618 1.00 94.69 424 VAL A CA 1
ATOM 3150 C C . VAL A 1 424 ? 22.820 -19.075 -32.322 1.00 94.69 424 VAL A C 1
ATOM 3152 O O . VAL A 1 424 ? 23.084 -19.595 -31.240 1.00 94.69 424 VAL A O 1
ATOM 3155 N N . TYR A 1 425 ? 22.341 -17.845 -32.463 1.00 95.19 425 TYR A N 1
ATOM 3156 C CA . TYR A 1 425 ? 21.990 -16.934 -31.380 1.00 95.19 425 TYR A CA 1
ATOM 3157 C C . TYR A 1 425 ? 20.492 -16.646 -31.451 1.00 95.19 425 TYR A C 1
ATOM 3159 O O . TYR A 1 425 ? 19.989 -16.277 -32.523 1.00 95.19 425 TYR A O 1
ATOM 3167 N N . THR A 1 426 ? 19.779 -16.833 -30.341 1.00 92.31 426 THR A N 1
ATOM 3168 C CA . THR A 1 426 ? 18.327 -16.625 -30.287 1.00 92.31 426 THR A CA 1
ATOM 3169 C C . THR A 1 426 ? 17.859 -16.030 -28.965 1.00 92.31 426 THR A C 1
ATOM 3171 O O . THR A 1 426 ? 18.315 -16.445 -27.904 1.00 92.31 426 THR A O 1
ATOM 3174 N N . ALA A 1 427 ? 16.924 -15.081 -29.051 1.00 88.44 427 ALA A N 1
ATOM 3175 C CA . ALA A 1 427 ? 16.134 -14.585 -27.921 1.00 88.44 427 ALA A CA 1
ATOM 3176 C C . ALA A 1 427 ? 14.844 -15.403 -27.707 1.00 88.44 427 ALA A C 1
ATOM 3178 O O . ALA A 1 427 ? 14.128 -15.218 -26.728 1.00 88.44 427 ALA A O 1
ATOM 3179 N N . SER A 1 428 ? 14.481 -16.273 -28.659 1.00 87.88 428 SER A N 1
ATOM 3180 C CA . SER A 1 428 ? 13.206 -16.985 -28.634 1.00 87.88 428 SER A CA 1
ATOM 3181 C C . SER A 1 428 ? 13.302 -18.235 -27.772 1.00 87.88 428 SER A C 1
ATOM 3183 O O . SER A 1 428 ? 13.986 -19.194 -28.126 1.00 87.88 428 SER A O 1
ATOM 3185 N N . GLU A 1 429 ? 12.527 -18.278 -26.692 1.00 84.88 429 GLU A N 1
ATOM 3186 C CA . GLU A 1 429 ? 12.458 -19.462 -25.832 1.00 84.88 429 GLU A CA 1
ATOM 3187 C C . GLU A 1 429 ? 11.910 -20.707 -26.535 1.00 84.88 429 GLU A C 1
ATOM 3189 O O . GLU A 1 429 ? 12.326 -21.837 -26.259 1.00 84.88 429 GLU A O 1
ATOM 3194 N N . ALA A 1 430 ? 11.001 -20.508 -27.491 1.00 85.62 430 ALA A N 1
ATOM 3195 C CA . ALA A 1 430 ? 10.479 -21.589 -28.314 1.00 85.62 430 ALA A CA 1
ATOM 3196 C C . ALA A 1 430 ? 11.564 -22.156 -29.245 1.00 85.62 430 ALA A C 1
ATOM 3198 O O . ALA A 1 430 ? 11.688 -23.375 -29.365 1.00 85.62 430 ALA A O 1
ATOM 3199 N N . GLU A 1 431 ? 12.373 -21.291 -29.870 1.00 92.31 431 GLU A N 1
ATOM 3200 C CA . GLU A 1 431 ? 13.500 -21.723 -30.705 1.00 92.31 431 GLU A CA 1
ATOM 3201 C C . GLU A 1 431 ? 14.600 -22.375 -29.860 1.00 92.31 431 GLU A C 1
ATOM 3203 O O . GLU A 1 431 ? 15.072 -23.449 -30.226 1.00 92.31 431 GLU A O 1
ATOM 3208 N N . ARG A 1 432 ? 14.940 -21.805 -28.693 1.00 93.50 432 ARG A N 1
ATOM 3209 C CA . ARG A 1 432 ? 15.876 -22.405 -27.729 1.00 93.50 432 ARG A CA 1
ATOM 3210 C C . ARG A 1 432 ? 15.450 -23.828 -27.375 1.00 93.50 432 ARG A C 1
ATOM 3212 O O . ARG A 1 432 ? 16.240 -24.758 -27.512 1.00 93.50 432 ARG A O 1
ATOM 3219 N N . SER A 1 433 ? 14.193 -24.004 -26.971 1.00 91.19 433 SER A N 1
ATOM 3220 C CA . SER A 1 433 ? 13.651 -25.312 -26.586 1.00 91.19 433 SER A CA 1
ATOM 3221 C C . SER A 1 433 ? 13.646 -26.305 -27.754 1.00 91.19 433 SER A C 1
ATOM 3223 O O . SER A 1 433 ? 13.892 -27.494 -27.561 1.00 91.19 433 SER A O 1
ATOM 3225 N N . ALA A 1 434 ? 13.387 -25.831 -28.977 1.00 92.38 434 ALA A N 1
ATOM 3226 C CA . ALA A 1 434 ? 13.430 -26.668 -30.172 1.00 92.38 434 ALA A CA 1
ATOM 3227 C C . ALA A 1 434 ? 14.860 -27.108 -30.525 1.00 92.38 434 ALA A C 1
ATOM 3229 O O . ALA A 1 434 ? 15.060 -28.275 -30.854 1.00 92.38 434 ALA A O 1
ATOM 3230 N N . LEU A 1 435 ? 15.844 -26.205 -30.437 1.00 92.00 435 LEU A N 1
ATOM 3231 C CA . LEU A 1 435 ? 17.254 -26.492 -30.722 1.00 92.00 435 LEU A CA 1
ATOM 3232 C C . LEU A 1 435 ? 17.877 -27.428 -29.681 1.00 92.00 435 LEU A C 1
ATOM 3234 O O . LEU A 1 435 ? 18.602 -28.343 -30.061 1.00 92.00 435 LEU A O 1
ATOM 3238 N N . ASP A 1 436 ? 17.552 -27.257 -28.398 1.00 90.56 436 ASP A N 1
ATOM 3239 C CA . ASP A 1 436 ? 18.034 -28.123 -27.308 1.00 90.56 436 ASP A CA 1
ATOM 3240 C C . ASP A 1 436 ? 17.551 -29.581 -27.458 1.00 90.56 436 ASP A C 1
ATOM 3242 O O . ASP A 1 436 ? 18.217 -30.532 -27.051 1.00 90.56 436 ASP A O 1
ATOM 3246 N N . GLY A 1 437 ? 16.415 -29.786 -28.134 1.00 87.56 437 GLY A N 1
ATOM 3247 C CA . GLY A 1 437 ? 15.903 -31.114 -28.480 1.00 87.56 437 GLY A CA 1
ATOM 3248 C C . GLY A 1 437 ? 16.612 -31.804 -29.656 1.00 87.56 437 GLY A C 1
ATOM 3249 O O . GLY A 1 437 ? 16.316 -32.970 -29.937 1.00 87.56 437 GLY A O 1
ATOM 3250 N N . LEU A 1 438 ? 17.517 -31.124 -30.370 1.00 91.44 438 LEU A N 1
ATOM 3251 C CA . LEU A 1 438 ? 18.184 -31.646 -31.566 1.00 91.44 438 LEU A CA 1
ATOM 3252 C C . LEU A 1 438 ? 19.610 -32.124 -31.263 1.00 91.44 438 LEU A C 1
ATOM 3254 O O . LEU A 1 438 ? 20.465 -31.367 -30.821 1.00 91.44 438 LEU A O 1
ATOM 3258 N N . SER A 1 439 ? 19.924 -33.374 -31.616 1.00 89.81 439 SER A N 1
ATOM 3259 C CA . SER A 1 439 ? 21.222 -34.000 -31.305 1.00 89.81 439 SER A CA 1
ATOM 3260 C C . SER A 1 439 ? 22.442 -33.374 -31.998 1.00 89.81 439 SER A C 1
ATOM 3262 O O . SER A 1 439 ? 23.573 -33.720 -31.667 1.00 89.81 439 SER A O 1
ATOM 3264 N N . ASN A 1 440 ? 22.237 -32.532 -33.015 1.00 89.88 440 ASN A N 1
ATOM 3265 C CA . ASN A 1 440 ? 23.305 -31.837 -33.737 1.00 89.88 440 ASN A CA 1
ATOM 3266 C C . ASN A 1 440 ? 23.606 -30.434 -33.180 1.00 89.88 440 ASN A C 1
ATOM 3268 O O . ASN A 1 440 ? 24.526 -29.788 -33.679 1.00 89.88 440 ASN A O 1
ATOM 3272 N N . TYR A 1 441 ? 22.876 -29.979 -32.160 1.00 93.81 441 TYR A N 1
ATOM 3273 C CA . TYR A 1 441 ? 23.140 -28.720 -31.475 1.00 93.81 441 TYR A CA 1
ATOM 3274 C C . TYR A 1 441 ? 23.590 -28.972 -30.037 1.00 93.81 441 TYR A C 1
ATOM 3276 O O . TYR A 1 441 ? 23.045 -29.812 -29.328 1.00 93.81 441 TYR A O 1
ATOM 3284 N N . GLN A 1 442 ? 24.612 -28.236 -29.617 1.00 95.75 442 GLN A N 1
ATOM 3285 C CA . GLN A 1 442 ? 25.074 -28.180 -28.239 1.00 95.75 442 GLN A CA 1
ATOM 3286 C C . GLN A 1 442 ? 24.652 -26.835 -27.651 1.00 95.75 442 GLN A C 1
ATOM 3288 O O . GLN A 1 442 ? 25.073 -25.793 -28.155 1.00 95.75 442 GLN A O 1
ATOM 3293 N N . PHE A 1 443 ? 23.826 -26.854 -26.604 1.00 95.44 443 PHE A N 1
ATOM 3294 C CA . PHE A 1 443 ? 23.474 -25.650 -25.857 1.00 95.44 443 PHE A CA 1
ATOM 3295 C C . PHE A 1 443 ? 24.681 -25.149 -25.056 1.00 95.44 443 PHE A C 1
ATOM 3297 O O . PHE A 1 443 ? 25.307 -25.920 -24.327 1.00 95.44 443 PHE A O 1
ATOM 3304 N N . GLU A 1 444 ? 25.012 -23.867 -25.204 1.00 93.44 444 GLU A N 1
ATOM 3305 C CA . GLU A 1 444 ? 26.160 -23.234 -24.541 1.00 93.44 444 GLU A CA 1
ATOM 3306 C C . GLU A 1 444 ? 25.744 -22.200 -23.482 1.00 93.44 444 GLU A C 1
ATOM 3308 O O . GLU A 1 444 ? 26.608 -21.611 -22.841 1.00 93.44 444 GLU A O 1
ATOM 3313 N N . GLY A 1 445 ? 24.438 -22.022 -23.251 1.00 91.31 445 GLY A N 1
ATOM 3314 C CA . GLY A 1 445 ? 23.899 -21.098 -22.251 1.00 91.31 445 GLY A CA 1
ATOM 3315 C C . GLY A 1 445 ? 23.453 -19.749 -22.820 1.00 91.31 445 GLY A C 1
ATOM 3316 O O . GLY A 1 445 ? 23.432 -19.536 -24.037 1.00 91.31 445 GLY A O 1
ATOM 3317 N N . ALA A 1 446 ? 23.056 -18.848 -21.919 1.00 90.38 446 ALA A N 1
ATOM 3318 C CA . ALA A 1 446 ? 22.910 -17.425 -22.214 1.00 90.38 446 ALA A CA 1
ATOM 3319 C C . ALA A 1 446 ? 24.305 -16.786 -22.265 1.00 90.38 446 ALA A C 1
ATOM 3321 O O . ALA A 1 446 ? 25.134 -17.074 -21.405 1.00 90.38 446 ALA A O 1
ATOM 3322 N N . VAL A 1 447 ? 24.575 -15.972 -23.287 1.00 91.38 447 VAL A N 1
ATOM 3323 C CA . VAL A 1 447 ? 25.925 -15.424 -23.552 1.00 91.38 447 VAL A CA 1
ATOM 3324 C C . VAL A 1 447 ? 25.998 -13.898 -23.542 1.00 91.38 447 VAL A C 1
ATOM 3326 O O . VAL A 1 447 ? 27.090 -13.343 -23.492 1.00 91.38 447 VAL A O 1
ATOM 3329 N N . PHE A 1 448 ? 24.849 -13.236 -23.631 1.00 90.38 448 PHE A N 1
ATOM 3330 C CA . PHE A 1 448 ? 24.611 -11.815 -23.368 1.00 90.38 448 PHE A CA 1
ATOM 3331 C C . PHE A 1 448 ? 23.096 -11.603 -23.257 1.00 90.38 448 PHE A C 1
ATOM 3333 O O . PHE A 1 448 ? 22.329 -12.517 -23.586 1.00 90.38 448 PHE A O 1
ATOM 3340 N N . SER A 1 449 ? 22.654 -10.421 -22.836 1.00 84.81 449 SER A N 1
ATOM 3341 C CA . SER A 1 449 ? 21.243 -10.037 -22.855 1.00 84.81 449 SER A CA 1
ATOM 3342 C C . SER A 1 449 ? 21.003 -8.865 -23.812 1.00 84.81 449 SER A C 1
ATOM 3344 O O . SER A 1 449 ? 21.914 -8.237 -24.359 1.00 84.81 449 SER A O 1
ATOM 3346 N N . THR A 1 450 ? 19.737 -8.637 -24.119 1.00 81.06 450 THR A N 1
ATOM 3347 C CA . THR A 1 450 ? 19.247 -7.503 -24.899 1.00 81.06 450 THR A CA 1
ATOM 3348 C C . THR A 1 450 ? 18.010 -6.961 -24.215 1.00 81.06 450 THR A C 1
ATOM 3350 O O . THR A 1 450 ? 17.280 -7.717 -23.597 1.00 81.06 450 THR A O 1
ATOM 3353 N N . SER A 1 451 ? 17.689 -5.695 -24.394 1.00 67.25 451 SER A N 1
ATOM 3354 C CA . SER A 1 451 ? 16.437 -5.123 -23.911 1.00 67.25 451 SER A CA 1
ATOM 3355 C C . SER A 1 451 ? 15.720 -4.378 -25.026 1.00 67.25 451 SER A C 1
ATOM 3357 O O . SER A 1 451 ? 16.300 -3.996 -26.049 1.00 67.25 451 SER A O 1
ATOM 3359 N N . GLY A 1 452 ? 14.431 -4.116 -24.827 1.00 58.38 452 GLY A N 1
ATOM 3360 C CA . GLY A 1 452 ? 13.637 -3.311 -25.759 1.00 58.38 452 GLY A CA 1
ATOM 3361 C C . GLY A 1 452 ? 14.150 -1.883 -25.901 1.00 58.38 452 GLY A C 1
ATOM 3362 O O . GLY A 1 452 ? 13.903 -1.254 -26.928 1.00 58.38 452 GLY A O 1
ATOM 3363 N N . SER A 1 453 ? 14.900 -1.410 -24.899 1.00 53.62 453 SER A N 1
ATOM 3364 C CA . SER A 1 453 ? 15.576 -0.112 -24.900 1.00 53.62 453 SER A CA 1
ATOM 3365 C C . SER A 1 453 ? 16.773 -0.023 -25.850 1.00 53.62 453 SER A C 1
ATOM 3367 O O . SER A 1 453 ? 17.184 1.085 -26.193 1.00 53.62 453 SER A O 1
ATOM 3369 N N . LEU A 1 454 ? 17.325 -1.152 -26.316 1.00 63.22 454 LEU A N 1
ATOM 3370 C CA . LEU A 1 454 ? 18.425 -1.122 -27.273 1.00 63.22 454 LEU A CA 1
ATOM 3371 C C . LEU A 1 454 ? 17.914 -0.619 -28.634 1.00 63.22 454 LEU A C 1
ATOM 3373 O O . LEU A 1 454 ? 16.964 -1.152 -29.221 1.00 63.22 454 LEU A O 1
ATOM 3377 N N . GLY A 1 455 ? 18.530 0.472 -29.100 1.00 67.62 455 GLY A N 1
ATOM 3378 C CA . GLY A 1 455 ? 17.955 1.361 -30.111 1.00 67.62 455 GLY A CA 1
ATOM 3379 C C . GLY A 1 455 ? 17.622 0.700 -31.450 1.00 67.62 455 GLY A C 1
ATOM 3380 O O . GLY A 1 455 ? 16.642 1.080 -32.096 1.00 67.62 455 GLY A O 1
ATOM 3381 N N . GLU A 1 456 ? 18.383 -0.313 -31.870 1.00 83.25 456 GLU A N 1
ATOM 3382 C CA . GLU A 1 456 ? 18.304 -0.846 -33.228 1.00 83.25 456 GLU A CA 1
ATOM 3383 C C . GLU A 1 456 ? 18.059 -2.354 -33.290 1.00 83.25 456 GLU A C 1
ATOM 3385 O O . GLU A 1 456 ? 18.362 -3.115 -32.375 1.00 83.25 456 GLU A O 1
ATOM 3390 N N . VAL A 1 457 ? 17.475 -2.793 -34.405 1.00 86.88 457 VAL A N 1
ATOM 3391 C CA . VAL A 1 457 ? 17.157 -4.201 -34.658 1.00 86.88 457 VAL A CA 1
ATOM 3392 C C . VAL A 1 457 ? 18.373 -4.906 -35.248 1.00 86.88 457 VAL A C 1
ATOM 3394 O O . VAL A 1 457 ? 18.917 -4.466 -36.257 1.00 86.88 457 VAL A O 1
ATOM 3397 N N . VAL A 1 458 ? 18.733 -6.053 -34.677 1.00 93.25 458 VAL A N 1
ATOM 3398 C CA . VAL A 1 458 ? 19.670 -7.001 -35.277 1.00 93.25 458 VAL A CA 1
ATOM 3399 C C . VAL A 1 458 ? 18.889 -7.978 -36.149 1.00 93.25 458 VAL A C 1
ATOM 3401 O O . VAL A 1 458 ? 17.987 -8.686 -35.693 1.00 93.25 458 VAL A O 1
ATOM 3404 N N . TRP A 1 459 ? 19.240 -8.017 -37.428 1.00 95.81 459 TRP A N 1
ATOM 3405 C CA . TRP A 1 459 ? 18.633 -8.888 -38.424 1.00 95.81 459 TRP A CA 1
ATOM 3406 C C . TRP A 1 459 ? 19.404 -10.188 -38.588 1.00 95.81 459 TRP A C 1
ATOM 3408 O O . TRP A 1 459 ? 20.633 -10.168 -38.647 1.00 95.81 459 TRP A O 1
ATOM 3418 N N . ARG A 1 460 ? 18.675 -11.299 -38.737 1.00 96.81 460 ARG A N 1
ATOM 3419 C CA . ARG A 1 460 ? 19.232 -12.633 -38.978 1.00 96.81 460 ARG A CA 1
ATOM 3420 C C . ARG A 1 460 ? 19.008 -13.089 -40.414 1.00 96.81 460 ARG A C 1
ATOM 3422 O O . ARG A 1 460 ? 17.955 -12.860 -41.016 1.00 96.81 460 ARG A O 1
ATOM 3429 N N . PHE A 1 461 ? 20.019 -13.760 -40.948 1.00 96.44 461 PHE A N 1
ATOM 3430 C CA . PHE A 1 461 ? 20.001 -14.388 -42.259 1.00 96.44 461 PHE A CA 1
ATOM 3431 C C . PHE A 1 461 ? 20.499 -15.826 -42.171 1.00 96.44 461 PHE A C 1
ATOM 3433 O O . PHE A 1 461 ? 21.511 -16.079 -41.520 1.00 96.44 461 PHE A O 1
ATOM 3440 N N . LEU A 1 462 ? 19.866 -16.731 -42.914 1.00 93.56 462 LEU A N 1
ATOM 3441 C CA . LEU A 1 462 ? 20.321 -18.105 -43.109 1.00 93.56 462 LEU A CA 1
ATOM 3442 C C . LEU A 1 462 ? 21.066 -18.232 -44.441 1.00 93.56 462 LEU A C 1
ATOM 3444 O O . LEU A 1 462 ? 20.496 -17.997 -45.508 1.00 93.56 462 LEU A O 1
ATOM 3448 N N . ASN A 1 463 ? 22.323 -18.667 -44.410 1.00 92.00 463 ASN A N 1
ATOM 3449 C CA . ASN A 1 463 ? 23.039 -19.080 -45.608 1.00 92.00 463 ASN A CA 1
ATOM 3450 C C . ASN A 1 463 ? 22.610 -20.499 -46.006 1.00 92.00 463 ASN A C 1
ATOM 3452 O O . ASN A 1 463 ? 23.018 -21.497 -45.420 1.00 92.00 463 ASN A O 1
ATOM 3456 N N . THR A 1 464 ? 21.818 -20.596 -47.066 1.00 91.44 464 THR A N 1
ATOM 3457 C CA . THR A 1 464 ? 21.249 -21.857 -47.567 1.00 91.44 464 THR A CA 1
ATOM 3458 C C . THR A 1 464 ? 22.275 -22.807 -48.190 1.00 91.44 464 THR A C 1
ATOM 3460 O O . THR A 1 464 ? 21.957 -23.967 -48.442 1.00 91.44 464 THR A O 1
ATOM 3463 N N . THR A 1 465 ? 23.508 -22.349 -48.436 1.00 88.56 465 THR A N 1
ATOM 3464 C CA . THR A 1 465 ? 24.570 -23.187 -49.021 1.00 88.56 465 THR A CA 1
ATOM 3465 C C . THR A 1 465 ? 25.271 -24.039 -47.967 1.00 88.56 465 THR A C 1
ATOM 3467 O O . THR A 1 465 ? 25.627 -25.181 -48.243 1.00 88.56 465 THR A O 1
ATOM 3470 N N . ASN A 1 466 ? 25.497 -23.487 -46.773 1.00 85.56 466 ASN A N 1
ATOM 3471 C CA . ASN A 1 466 ? 26.282 -24.125 -45.710 1.00 85.56 466 ASN A CA 1
ATOM 3472 C C . ASN A 1 466 ? 25.556 -24.188 -44.352 1.00 85.56 466 ASN A C 1
ATOM 3474 O O . ASN A 1 466 ? 26.129 -24.708 -43.400 1.00 85.56 466 ASN A O 1
ATOM 3478 N N . GLY A 1 467 ? 24.320 -23.689 -44.260 1.00 85.56 467 GLY A N 1
ATOM 3479 C CA . GLY A 1 467 ? 23.479 -23.750 -43.061 1.00 85.56 467 GLY A CA 1
ATOM 3480 C C . GLY A 1 467 ? 23.854 -22.759 -41.956 1.00 85.56 467 GLY A C 1
ATOM 3481 O O . GLY A 1 467 ? 23.315 -22.855 -40.857 1.00 85.56 467 GLY A O 1
ATOM 3482 N N . THR A 1 468 ? 24.777 -21.825 -42.208 1.00 89.81 468 THR A N 1
ATOM 3483 C CA . THR A 1 468 ? 25.255 -20.888 -41.181 1.00 89.81 468 THR A CA 1
ATOM 3484 C C . THR A 1 468 ? 24.366 -19.654 -41.089 1.00 89.81 468 THR A C 1
ATOM 3486 O O . THR A 1 468 ? 23.752 -19.245 -42.075 1.00 89.81 468 THR A O 1
ATOM 3489 N N . HIS A 1 469 ? 24.323 -19.029 -39.911 1.00 92.44 469 HIS A N 1
ATOM 3490 C CA . HIS A 1 469 ? 23.587 -17.784 -39.711 1.00 92.44 469 HIS A CA 1
ATOM 3491 C C . HIS A 1 469 ? 24.515 -16.568 -39.738 1.00 92.44 469 HIS A C 1
ATOM 3493 O O . HIS A 1 469 ? 25.690 -16.639 -39.365 1.00 92.44 469 HIS A O 1
ATOM 3499 N N . PHE A 1 470 ? 23.971 -15.444 -40.192 1.00 94.31 470 PHE A N 1
ATOM 3500 C CA . PHE A 1 470 ? 24.616 -14.139 -40.174 1.00 94.31 470 PHE A CA 1
ATOM 3501 C C . PHE A 1 470 ? 23.717 -13.121 -39.478 1.00 94.31 470 PHE A C 1
ATOM 3503 O O . PHE A 1 470 ? 22.502 -13.137 -39.674 1.00 94.31 470 PHE A O 1
ATOM 3510 N N . TYR A 1 471 ? 24.333 -12.236 -38.695 1.00 96.06 471 TYR A N 1
ATOM 3511 C CA . TYR A 1 471 ? 23.651 -11.237 -37.881 1.00 96.06 471 TYR A CA 1
ATOM 3512 C C . TYR A 1 471 ? 24.232 -9.858 -38.169 1.00 96.06 471 TYR A C 1
ATOM 3514 O O . TYR A 1 471 ? 25.453 -9.688 -38.171 1.00 96.06 471 TYR A O 1
ATOM 3522 N N . THR A 1 472 ? 23.367 -8.872 -38.399 1.00 95.38 472 THR A N 1
ATOM 3523 C CA . THR A 1 472 ? 23.793 -7.485 -38.605 1.00 95.38 472 THR A CA 1
ATOM 3524 C C . THR A 1 472 ? 22.810 -6.487 -38.025 1.00 95.38 472 THR A C 1
ATOM 3526 O O . THR A 1 472 ? 21.600 -6.662 -38.139 1.00 95.38 472 THR A O 1
ATOM 3529 N N . ILE A 1 473 ? 23.355 -5.430 -37.429 1.00 94.38 473 ILE A N 1
ATOM 3530 C CA . ILE A 1 473 ? 22.620 -4.249 -36.972 1.00 94.38 473 ILE A CA 1
ATOM 3531 C C . ILE A 1 473 ? 22.586 -3.145 -38.041 1.00 94.38 473 ILE A C 1
ATOM 3533 O O . ILE A 1 473 ? 21.820 -2.198 -37.933 1.00 94.38 473 ILE A O 1
ATOM 3537 N N . SER A 1 474 ? 23.417 -3.242 -39.088 1.00 94.69 474 SER A N 1
ATOM 3538 C CA . SER A 1 474 ? 23.539 -2.198 -40.106 1.00 94.69 474 SER A CA 1
ATOM 3539 C C . SER A 1 474 ? 22.446 -2.355 -41.167 1.00 94.69 474 SER A C 1
ATOM 3541 O O . SER A 1 474 ? 22.427 -3.363 -41.885 1.00 94.69 474 SER A O 1
ATOM 3543 N N . PRO A 1 475 ? 21.574 -1.346 -41.365 1.00 92.50 475 PRO A N 1
ATOM 3544 C CA . PRO A 1 475 ? 20.597 -1.375 -42.450 1.00 92.50 475 PRO A CA 1
ATOM 3545 C C . PRO A 1 475 ? 21.258 -1.494 -43.829 1.00 92.50 475 PRO A C 1
ATOM 3547 O O . PRO A 1 475 ? 20.733 -2.170 -44.709 1.00 92.50 475 PRO A O 1
ATOM 3550 N N . GLN A 1 476 ? 22.429 -0.876 -44.016 1.00 95.94 476 GLN A N 1
ATOM 3551 C CA . GLN A 1 476 ? 23.173 -0.924 -45.274 1.00 95.94 476 GLN A CA 1
ATOM 3552 C C . GLN A 1 476 ? 23.739 -2.322 -45.549 1.00 95.94 476 GLN A C 1
ATOM 3554 O O . GLN A 1 476 ? 23.667 -2.786 -46.686 1.00 95.94 476 GLN A O 1
ATOM 3559 N N . GLU A 1 477 ? 24.275 -3.008 -44.532 1.00 95.81 477 GLU A N 1
ATOM 3560 C CA . GLU A 1 477 ? 24.754 -4.392 -44.668 1.00 95.81 477 GLU A CA 1
ATOM 3561 C C . GLU A 1 477 ? 23.583 -5.344 -44.948 1.00 95.81 477 GLU A C 1
ATOM 3563 O O . GLU A 1 477 ? 23.650 -6.135 -45.890 1.00 95.81 477 GLU A O 1
ATOM 3568 N N . ARG A 1 478 ? 22.465 -5.193 -44.221 1.00 96.69 478 ARG A N 1
ATOM 3569 C CA . ARG A 1 478 ? 21.216 -5.932 -44.467 1.00 96.69 478 ARG A CA 1
ATOM 3570 C C . ARG A 1 478 ? 20.756 -5.785 -45.918 1.00 96.69 478 ARG A C 1
ATOM 3572 O O . ARG A 1 478 ? 20.551 -6.785 -46.606 1.00 96.69 478 ARG A O 1
ATOM 3579 N N . ASP A 1 479 ? 20.605 -4.549 -46.389 1.00 96.06 479 ASP A N 1
ATOM 3580 C CA . ASP A 1 479 ? 20.117 -4.269 -47.741 1.00 96.06 479 ASP A CA 1
ATOM 3581 C C . ASP A 1 479 ? 21.119 -4.739 -48.804 1.00 96.06 479 ASP A C 1
ATOM 3583 O O . ASP A 1 479 ? 20.723 -5.227 -49.864 1.00 96.06 479 ASP A O 1
ATOM 3587 N N . GLY A 1 480 ? 22.421 -4.654 -48.520 1.00 97.25 480 GLY A N 1
ATOM 3588 C CA . GLY A 1 480 ? 23.473 -5.210 -49.364 1.00 97.25 480 GLY A CA 1
ATOM 3589 C C . GLY A 1 480 ? 23.337 -6.723 -49.541 1.00 97.25 480 GLY A C 1
ATOM 3590 O O . GLY A 1 480 ? 23.337 -7.202 -50.678 1.00 97.25 480 GLY A O 1
ATOM 3591 N N . ILE A 1 481 ? 23.158 -7.473 -48.450 1.00 95.75 481 ILE A N 1
ATOM 3592 C CA . ILE A 1 481 ? 22.995 -8.936 -48.479 1.00 95.75 481 ILE A CA 1
ATOM 3593 C C . ILE A 1 481 ? 21.747 -9.318 -49.277 1.00 95.75 481 ILE A C 1
ATOM 3595 O O . ILE A 1 481 ? 21.855 -10.112 -50.211 1.00 95.75 481 ILE A O 1
ATOM 3599 N N . ILE A 1 482 ? 20.596 -8.699 -48.979 1.00 95.31 482 ILE A N 1
ATOM 3600 C CA . ILE A 1 482 ? 19.320 -8.967 -49.668 1.00 95.31 482 ILE A CA 1
ATOM 3601 C C . ILE A 1 482 ? 19.456 -8.780 -51.184 1.00 95.31 482 ILE A C 1
ATOM 3603 O O . ILE A 1 482 ? 18.947 -9.586 -51.961 1.00 95.31 482 ILE A O 1
ATOM 3607 N N . ASN A 1 483 ? 20.148 -7.724 -51.616 1.00 95.12 483 ASN A N 1
ATOM 3608 C CA . ASN A 1 483 ? 20.221 -7.368 -53.031 1.00 95.12 483 ASN A CA 1
ATOM 3609 C C . ASN A 1 483 ? 21.320 -8.104 -53.808 1.00 95.12 483 ASN A C 1
ATOM 3611 O O . ASN A 1 483 ? 21.233 -8.189 -55.034 1.00 95.12 483 ASN A O 1
ATOM 3615 N N . THR A 1 484 ? 22.373 -8.588 -53.141 1.00 95.94 484 THR A N 1
ATOM 3616 C CA . THR A 1 484 ? 23.588 -9.059 -53.833 1.00 95.94 484 THR A CA 1
ATOM 3617 C C . THR A 1 484 ? 23.970 -10.509 -53.553 1.00 95.94 484 THR A C 1
ATOM 3619 O O . THR A 1 484 ? 24.704 -11.088 -54.356 1.00 95.94 484 THR A O 1
ATOM 3622 N N . LEU A 1 485 ? 23.462 -11.127 -52.480 1.00 94.25 485 LEU A N 1
ATOM 3623 C CA . LEU A 1 485 ? 23.862 -12.471 -52.051 1.00 94.25 485 LEU A CA 1
ATOM 3624 C C . LEU A 1 485 ? 22.667 -13.446 -52.046 1.00 94.25 485 LEU A C 1
ATOM 3626 O O . LEU A 1 485 ? 22.064 -13.682 -51.001 1.00 94.25 485 LEU A O 1
ATOM 3630 N N . PRO A 1 486 ? 22.343 -14.090 -53.185 1.00 93.44 486 PRO A N 1
ATOM 3631 C CA . PRO A 1 486 ? 21.151 -14.936 -53.316 1.00 93.44 486 PRO A CA 1
ATOM 3632 C C . PRO A 1 486 ? 21.196 -16.229 -52.486 1.00 93.44 486 PRO A C 1
ATOM 3634 O O . PRO A 1 486 ? 20.177 -16.896 -52.340 1.00 93.44 486 PRO A O 1
ATOM 3637 N N . SER A 1 487 ? 22.363 -16.612 -51.957 1.00 93.06 487 SER A N 1
ATOM 3638 C CA . SER A 1 487 ? 22.498 -17.759 -51.054 1.00 93.06 487 SER A CA 1
ATOM 3639 C C . SER A 1 487 ? 21.994 -17.472 -49.636 1.00 93.06 487 SER A C 1
ATOM 3641 O O . SER A 1 487 ? 21.826 -18.418 -48.866 1.00 93.06 487 SER A O 1
ATOM 3643 N N . TYR A 1 488 ? 21.756 -16.206 -49.281 1.00 95.44 488 TYR A N 1
ATOM 3644 C CA . TYR A 1 488 ? 21.263 -15.801 -47.968 1.00 95.44 488 TYR A CA 1
ATOM 3645 C C . TYR A 1 488 ? 19.754 -15.558 -48.005 1.00 95.44 488 TYR A C 1
ATOM 3647 O O . TYR A 1 488 ? 19.252 -14.765 -48.797 1.00 95.44 488 TYR A O 1
ATOM 3655 N N . THR A 1 489 ? 19.032 -16.231 -47.114 1.00 96.94 489 THR A N 1
ATOM 3656 C CA . THR A 1 489 ? 17.604 -16.009 -46.873 1.00 96.94 489 THR A CA 1
ATOM 3657 C C . THR A 1 489 ? 17.447 -15.084 -45.675 1.00 96.94 489 THR A C 1
ATOM 3659 O O . THR A 1 489 ? 18.010 -15.350 -44.618 1.00 96.94 489 THR A O 1
ATOM 3662 N N . PHE A 1 490 ? 16.702 -13.992 -45.837 1.00 96.19 490 PHE A N 1
ATOM 3663 C CA . PHE A 1 490 ? 16.374 -13.076 -44.746 1.00 96.19 490 PHE A CA 1
ATOM 3664 C C . PHE A 1 490 ? 15.317 -13.700 -43.829 1.00 96.19 490 PHE A C 1
ATOM 3666 O O . PHE A 1 490 ? 14.236 -14.052 -44.299 1.00 96.19 490 PHE A O 1
ATOM 3673 N N . GLU A 1 491 ? 15.621 -13.823 -42.537 1.00 93.38 491 GLU A N 1
ATOM 3674 C CA . GLU A 1 491 ? 14.734 -14.454 -41.547 1.00 93.38 491 GLU A CA 1
ATOM 3675 C C . GLU A 1 491 ? 14.027 -13.441 -40.637 1.00 93.38 491 GLU A C 1
ATOM 3677 O O . GLU A 1 491 ? 13.107 -13.801 -39.908 1.00 93.38 491 GLU A O 1
ATOM 3682 N N . GLY A 1 492 ? 14.401 -12.160 -40.719 1.00 90.94 492 GLY A N 1
ATOM 3683 C CA . GLY A 1 492 ? 13.761 -11.074 -39.981 1.00 90.94 492 GLY A CA 1
ATOM 3684 C C . GLY A 1 492 ? 14.573 -10.580 -38.785 1.00 90.94 492 GLY A C 1
ATOM 3685 O O . GLY A 1 492 ? 15.801 -10.675 -38.757 1.00 90.94 492 GLY A O 1
ATOM 3686 N N . ALA A 1 493 ? 13.874 -9.963 -37.832 1.00 88.38 493 ALA A N 1
ATOM 3687 C CA . ALA A 1 493 ? 14.453 -9.450 -36.594 1.00 88.38 493 ALA A CA 1
ATOM 3688 C C . ALA A 1 493 ? 14.762 -10.608 -35.635 1.00 88.38 493 ALA A C 1
ATOM 3690 O O . ALA A 1 493 ? 13.880 -11.422 -35.372 1.00 88.38 493 ALA A O 1
ATOM 3691 N N . ALA A 1 494 ? 15.986 -10.666 -35.111 1.00 89.94 494 ALA A N 1
ATOM 3692 C CA . ALA A 1 494 ? 16.383 -11.668 -34.122 1.00 89.94 494 ALA A CA 1
ATOM 3693 C C . ALA A 1 494 ? 16.336 -11.126 -32.692 1.00 89.94 494 ALA A C 1
ATOM 3695 O O . ALA A 1 494 ? 15.806 -11.789 -31.808 1.00 89.94 494 ALA A O 1
ATOM 3696 N N . TYR A 1 495 ? 16.896 -9.937 -32.479 1.00 88.69 495 TYR A N 1
ATOM 3697 C CA . TYR A 1 495 ? 16.948 -9.244 -31.192 1.00 88.69 495 TYR A CA 1
ATOM 3698 C C . TYR A 1 495 ? 17.319 -7.767 -31.406 1.00 88.69 495 TYR A C 1
ATO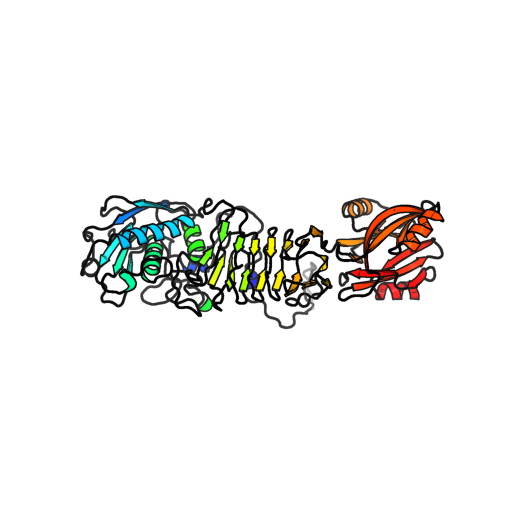M 3700 O O . TYR A 1 495 ? 17.429 -7.323 -32.553 1.00 88.69 495 TYR A O 1
ATOM 3708 N N . ARG A 1 496 ? 17.487 -6.990 -30.330 1.00 86.25 496 ARG A N 1
ATOM 3709 C CA . ARG A 1 496 ? 17.903 -5.579 -30.383 1.00 86.25 496 ARG A CA 1
ATOM 3710 C C . ARG A 1 496 ? 19.328 -5.374 -29.865 1.00 86.25 496 ARG A C 1
ATOM 3712 O O . ARG A 1 496 ? 19.836 -6.188 -29.102 1.00 86.25 496 ARG A O 1
ATOM 3719 N N . ALA A 1 497 ? 19.992 -4.314 -30.305 1.00 89.81 497 ALA A N 1
ATOM 3720 C CA . ALA A 1 497 ? 21.328 -3.935 -29.847 1.00 89.81 497 ALA A CA 1
ATOM 3721 C C . ALA A 1 497 ? 21.570 -2.427 -30.041 1.00 89.81 497 ALA A C 1
ATOM 3723 O O . ALA A 1 497 ? 20.749 -1.731 -30.645 1.00 89.81 497 ALA A O 1
ATOM 3724 N N . SER A 1 498 ? 22.684 -1.914 -29.518 1.00 87.88 498 SER A N 1
ATOM 3725 C CA . SER A 1 498 ? 23.101 -0.520 -29.705 1.00 87.88 498 SER A CA 1
ATOM 3726 C C . SER A 1 498 ? 24.305 -0.419 -30.643 1.00 87.88 498 SER A C 1
ATOM 3728 O O . SER A 1 498 ? 25.268 -1.168 -30.505 1.00 87.88 498 SER A O 1
ATOM 3730 N N . GLN A 1 499 ? 24.305 0.534 -31.580 1.00 90.31 499 GLN A N 1
ATOM 3731 C CA . GLN A 1 499 ? 25.503 0.840 -32.382 1.00 90.31 499 GLN A CA 1
ATOM 3732 C C . GLN A 1 499 ? 26.553 1.651 -31.608 1.00 90.31 499 GLN A C 1
ATOM 3734 O O . GLN A 1 499 ? 27.705 1.730 -32.036 1.00 90.31 499 GLN A O 1
ATOM 3739 N N . THR A 1 500 ? 26.177 2.256 -30.482 1.00 86.81 500 THR A N 1
ATOM 3740 C CA . THR A 1 500 ? 27.044 3.117 -29.671 1.00 86.81 500 THR A CA 1
ATOM 3741 C C . THR A 1 500 ? 27.204 2.562 -28.262 1.00 86.81 500 THR A C 1
ATOM 3743 O O . THR A 1 500 ? 26.260 2.014 -27.696 1.00 86.81 500 THR A O 1
ATOM 3746 N N . SER A 1 501 ? 28.391 2.730 -27.680 1.00 86.56 501 SER A N 1
ATOM 3747 C CA . SER A 1 501 ? 28.622 2.408 -26.270 1.00 86.56 501 SER A CA 1
ATOM 3748 C C . SER A 1 501 ? 27.790 3.318 -25.373 1.00 86.56 501 SER A C 1
ATOM 3750 O O . SER A 1 501 ? 27.746 4.524 -25.627 1.00 86.56 501 SER A O 1
ATOM 3752 N N . ASP A 1 502 ? 27.231 2.761 -24.308 1.00 77.25 502 ASP A N 1
ATOM 3753 C CA . ASP A 1 502 ? 26.539 3.501 -23.253 1.00 77.25 502 ASP A CA 1
ATOM 3754 C C . ASP A 1 502 ? 26.803 2.842 -21.888 1.00 77.25 502 ASP A C 1
ATOM 3756 O O . ASP A 1 502 ? 27.394 1.757 -21.827 1.00 77.25 502 ASP A O 1
ATOM 3760 N N . GLU A 1 503 ? 26.409 3.496 -20.796 1.00 74.94 503 GLU A N 1
ATOM 3761 C CA . GLU A 1 503 ? 26.501 2.923 -19.453 1.00 74.94 503 GLU A CA 1
ATOM 3762 C C . GLU A 1 503 ? 25.682 1.623 -19.355 1.00 74.94 503 GLU A C 1
ATOM 3764 O O . GLU A 1 503 ? 24.547 1.543 -19.823 1.00 74.94 503 GLU A O 1
ATOM 3769 N N . GLY A 1 504 ? 26.287 0.578 -18.780 1.00 72.81 504 GLY A N 1
ATOM 3770 C CA . GLY A 1 504 ? 25.686 -0.757 -18.672 1.00 72.81 504 GLY A CA 1
ATOM 3771 C C . GLY A 1 504 ? 25.845 -1.647 -19.912 1.00 72.81 504 GLY A C 1
ATOM 3772 O O . GLY A 1 504 ? 25.506 -2.823 -19.842 1.00 72.81 504 GLY A O 1
ATOM 3773 N N . LEU A 1 505 ? 26.402 -1.137 -21.021 1.00 83.44 505 LEU A N 1
ATOM 3774 C CA . LEU A 1 505 ? 26.603 -1.929 -22.239 1.00 83.44 505 LEU A CA 1
ATOM 3775 C C . LEU A 1 505 ? 28.039 -2.440 -22.396 1.00 83.44 505 LEU A C 1
ATOM 3777 O O . LEU A 1 505 ? 29.013 -1.721 -22.155 1.00 83.44 505 LEU A O 1
ATOM 3781 N N . VAL A 1 506 ? 28.171 -3.656 -22.926 1.00 89.44 506 VAL A N 1
ATOM 3782 C CA . VAL A 1 506 ? 29.450 -4.285 -23.289 1.00 89.44 506 VAL A CA 1
ATOM 3783 C C . VAL A 1 506 ? 29.572 -4.490 -24.804 1.00 89.44 506 VAL A C 1
ATOM 3785 O O . VAL A 1 506 ? 28.567 -4.667 -25.500 1.00 89.44 506 VAL A O 1
ATOM 3788 N N . PRO A 1 507 ? 30.795 -4.433 -25.367 1.00 94.88 507 PRO A N 1
ATOM 3789 C CA . PRO A 1 507 ? 31.011 -4.678 -26.789 1.00 94.88 507 PRO A CA 1
ATOM 3790 C C . PRO A 1 507 ? 30.737 -6.142 -27.161 1.00 94.88 507 PRO A C 1
ATOM 3792 O O . PRO A 1 507 ? 31.285 -7.058 -26.556 1.00 94.88 507 PRO A O 1
ATOM 3795 N N . LEU A 1 508 ? 29.966 -6.361 -28.228 1.00 95.75 508 LEU A N 1
ATOM 3796 C CA . LEU A 1 508 ? 29.825 -7.656 -28.885 1.00 95.75 508 LEU A CA 1
ATOM 3797 C C . LEU A 1 508 ? 30.829 -7.760 -30.041 1.00 95.75 508 LEU A C 1
ATOM 3799 O O . LEU A 1 508 ? 30.701 -7.101 -31.079 1.00 95.75 508 LEU A O 1
ATOM 3803 N N . TYR A 1 509 ? 31.836 -8.607 -29.865 1.00 96.62 509 TYR A N 1
ATOM 3804 C CA . TYR A 1 509 ? 32.893 -8.850 -30.840 1.00 96.62 509 TYR A CA 1
ATOM 3805 C C . TYR A 1 509 ? 32.431 -9.799 -31.939 1.00 96.62 509 TYR A C 1
ATOM 3807 O O . TYR A 1 509 ? 31.805 -10.817 -31.648 1.00 96.62 509 TYR A O 1
ATOM 3815 N N . ARG A 1 510 ? 32.780 -9.501 -33.197 1.00 97.06 510 ARG A N 1
ATOM 3816 C CA . ARG A 1 510 ? 32.468 -10.335 -34.367 1.00 97.06 510 ARG A CA 1
ATOM 3817 C C . ARG A 1 510 ? 33.741 -10.882 -35.002 1.00 97.06 510 ARG A C 1
ATOM 3819 O O . ARG A 1 510 ? 34.697 -10.152 -35.255 1.00 97.06 510 ARG A O 1
ATOM 3826 N N . PHE A 1 511 ? 33.732 -12.179 -35.295 1.00 96.94 511 PHE A N 1
ATOM 3827 C CA . PHE A 1 511 ? 34.837 -12.890 -35.930 1.00 96.94 511 PHE A CA 1
ATOM 3828 C C . PHE A 1 511 ? 34.358 -13.642 -37.169 1.00 96.94 511 PHE A C 1
ATOM 3830 O O . PHE A 1 511 ? 33.414 -14.428 -37.096 1.00 96.94 511 PHE A O 1
ATOM 3837 N N . PHE A 1 512 ? 35.063 -13.481 -38.286 1.00 94.44 512 PHE A N 1
ATOM 3838 C CA . PHE A 1 512 ? 34.806 -14.211 -39.523 1.00 94.44 512 PHE A CA 1
ATOM 3839 C C . PHE A 1 512 ? 35.670 -15.474 -39.618 1.00 94.44 512 PHE A C 1
ATOM 3841 O O . PHE A 1 512 ? 36.902 -15.403 -39.608 1.00 94.44 512 PHE A O 1
ATOM 3848 N N . ASN A 1 513 ? 35.045 -16.644 -39.757 1.00 92.31 513 ASN A N 1
ATOM 3849 C CA . ASN A 1 513 ? 35.749 -17.898 -40.007 1.00 92.31 513 ASN A CA 1
ATOM 3850 C C . ASN A 1 513 ? 36.039 -18.066 -41.505 1.00 92.31 513 ASN A C 1
ATOM 3852 O O . ASN A 1 513 ? 35.157 -18.371 -42.307 1.00 92.31 513 ASN A O 1
ATOM 3856 N N . THR A 1 514 ? 37.310 -17.943 -41.873 1.00 90.62 514 THR A N 1
ATOM 3857 C CA . THR A 1 514 ? 37.779 -18.015 -43.267 1.00 90.62 514 THR A CA 1
ATOM 3858 C C . THR A 1 514 ? 37.677 -19.403 -43.906 1.00 90.62 514 THR A C 1
ATOM 3860 O O . THR A 1 514 ? 37.807 -19.514 -45.124 1.00 90.62 514 THR A O 1
ATOM 3863 N N . GLN A 1 515 ? 37.454 -20.460 -43.119 1.00 87.81 515 GLN A N 1
ATOM 3864 C CA . GLN A 1 515 ? 37.328 -21.833 -43.617 1.00 87.81 515 GLN A CA 1
ATOM 3865 C C . GLN A 1 515 ? 35.870 -22.226 -43.870 1.00 87.81 515 GLN A C 1
ATOM 3867 O O . GLN A 1 515 ? 35.581 -22.892 -44.861 1.00 87.81 515 GLN A O 1
ATOM 3872 N N . THR A 1 516 ? 34.954 -21.822 -42.987 1.00 84.38 516 THR A N 1
ATOM 3873 C CA . THR A 1 516 ? 33.532 -22.208 -43.049 1.00 84.38 516 THR A CA 1
ATOM 3874 C C . THR A 1 516 ? 32.635 -21.113 -43.629 1.00 84.38 516 THR A C 1
ATOM 3876 O O . THR A 1 516 ? 31.515 -21.395 -44.059 1.00 84.38 516 THR A O 1
ATOM 3879 N N . GLY A 1 517 ? 33.101 -19.860 -43.636 1.00 84.38 517 GLY A N 1
ATOM 3880 C CA . GLY A 1 517 ? 32.300 -18.684 -43.973 1.00 84.38 517 GLY A CA 1
ATOM 3881 C C . GLY A 1 517 ? 31.286 -18.290 -42.890 1.00 84.38 517 GLY A C 1
ATOM 3882 O O . GLY A 1 517 ? 30.412 -17.465 -43.153 1.00 84.38 517 GLY A O 1
ATOM 3883 N N . SER A 1 518 ? 31.350 -18.892 -41.695 1.00 89.81 518 SER A N 1
ATOM 3884 C CA . SER A 1 518 ? 30.486 -18.543 -40.558 1.00 89.81 518 SER A CA 1
ATOM 3885 C C . SER A 1 518 ? 31.036 -17.358 -39.771 1.00 89.81 518 SER A C 1
ATOM 3887 O O . SER A 1 518 ? 32.239 -17.101 -39.789 1.00 89.81 518 SER A O 1
ATOM 3889 N N . HIS A 1 519 ? 30.165 -16.696 -39.011 1.00 93.31 519 HIS A N 1
ATOM 3890 C CA . HIS A 1 519 ? 30.578 -15.694 -38.033 1.00 93.31 519 HIS A CA 1
ATOM 3891 C C . HIS A 1 519 ? 30.413 -16.234 -36.614 1.00 93.31 519 HIS A C 1
ATOM 3893 O O . HIS A 1 519 ? 29.554 -17.078 -36.353 1.00 93.31 519 HIS A O 1
ATOM 3899 N N . PHE A 1 520 ? 31.270 -15.763 -35.720 1.00 95.00 520 PHE A N 1
ATOM 3900 C CA . PHE A 1 520 ? 31.206 -16.013 -34.289 1.00 95.00 520 PHE A CA 1
ATOM 3901 C C . PHE A 1 520 ? 31.092 -14.678 -33.559 1.00 95.00 520 PHE A C 1
ATOM 3903 O O . PHE A 1 520 ? 31.779 -13.721 -33.919 1.00 95.00 520 PHE A O 1
ATOM 3910 N N . PHE A 1 521 ? 30.217 -14.636 -32.559 1.00 95.62 521 PHE A N 1
ATOM 3911 C CA . PHE A 1 521 ? 29.944 -13.466 -31.737 1.00 95.62 521 PHE A CA 1
ATOM 3912 C C . PHE A 1 521 ? 30.146 -13.784 -30.255 1.00 95.62 521 PHE A C 1
ATOM 3914 O O . PHE A 1 521 ? 29.712 -14.840 -29.781 1.00 95.62 521 PHE A O 1
ATOM 3921 N N . THR A 1 522 ? 30.767 -12.860 -29.526 1.00 94.31 522 THR A N 1
ATOM 3922 C CA . THR A 1 522 ? 30.932 -12.960 -28.071 1.00 94.31 522 THR A CA 1
ATOM 3923 C C . THR A 1 522 ? 30.974 -11.587 -27.411 1.00 94.31 522 THR A C 1
ATOM 3925 O O . THR A 1 522 ? 31.567 -10.660 -27.961 1.00 94.31 522 THR A O 1
ATOM 3928 N N . ALA A 1 523 ? 30.337 -11.461 -26.245 1.00 93.56 523 ALA A N 1
ATOM 3929 C CA . ALA A 1 523 ? 30.445 -10.287 -25.376 1.00 93.56 523 ALA A CA 1
ATOM 3930 C C . ALA A 1 523 ? 31.601 -10.426 -24.365 1.00 93.56 523 ALA A C 1
ATOM 3932 O O . ALA A 1 523 ? 32.016 -9.451 -23.744 1.00 93.56 523 ALA A O 1
ATOM 3933 N N . SER A 1 524 ? 32.174 -11.629 -24.225 1.00 92.56 524 SER A N 1
ATOM 3934 C CA . SER A 1 524 ? 33.288 -11.883 -23.315 1.00 92.56 524 SER A CA 1
ATOM 3935 C C . SER A 1 524 ? 34.608 -11.454 -23.948 1.00 92.56 524 SER A C 1
ATOM 3937 O O . SER A 1 524 ? 35.080 -12.061 -24.915 1.00 92.56 524 SER A O 1
ATOM 3939 N N . GLN A 1 525 ? 35.261 -10.452 -23.352 1.00 91.75 525 GLN A N 1
ATOM 3940 C CA . GLN A 1 525 ? 36.614 -10.046 -23.750 1.00 91.75 525 GLN A CA 1
ATOM 3941 C C . GLN A 1 525 ? 37.599 -11.220 -23.685 1.00 91.75 525 GLN A C 1
ATOM 3943 O O . GLN A 1 525 ? 38.434 -11.386 -24.569 1.00 91.75 525 GLN A O 1
ATOM 3948 N N . THR A 1 526 ? 37.480 -12.066 -22.659 1.00 93.50 526 THR A N 1
ATOM 3949 C CA . THR A 1 526 ? 38.378 -13.214 -22.483 1.00 93.50 526 THR A CA 1
ATOM 3950 C C . THR A 1 526 ? 38.179 -14.245 -23.594 1.00 93.50 526 THR A C 1
ATOM 3952 O O . THR A 1 526 ? 39.155 -14.772 -24.127 1.00 93.50 526 THR A O 1
ATOM 3955 N N . GLU A 1 527 ? 36.932 -14.525 -23.984 1.00 94.00 527 GLU A N 1
ATOM 3956 C CA . GLU A 1 527 ? 36.653 -15.433 -25.101 1.00 94.00 527 GLU A CA 1
ATOM 3957 C C . GLU A 1 527 ? 37.158 -14.854 -26.431 1.00 94.00 527 GLU A C 1
ATOM 3959 O O . GLU A 1 527 ? 37.784 -15.575 -27.210 1.00 94.00 527 GLU A O 1
ATOM 3964 N N . ALA A 1 528 ? 36.966 -13.551 -26.660 1.00 94.56 528 ALA A N 1
ATOM 3965 C CA . ALA A 1 528 ? 37.487 -12.850 -27.831 1.00 94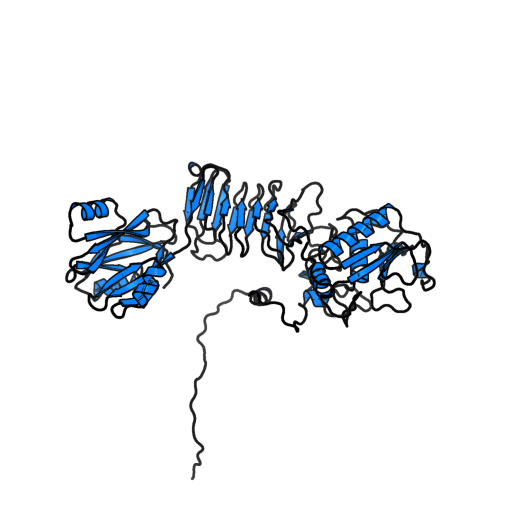.56 528 ALA A CA 1
ATOM 3966 C C . ALA A 1 528 ? 39.021 -12.971 -27.942 1.00 94.56 528 ALA A C 1
ATOM 3968 O O . ALA A 1 528 ? 39.533 -13.370 -28.995 1.00 94.56 528 ALA A O 1
ATOM 3969 N N . ASP A 1 529 ? 39.745 -12.727 -26.846 1.00 95.00 529 ASP A N 1
ATOM 3970 C CA . ASP A 1 529 ? 41.208 -12.838 -26.787 1.00 95.00 529 ASP A CA 1
ATOM 3971 C C . ASP A 1 529 ? 41.681 -14.278 -27.063 1.00 95.00 529 ASP A C 1
ATOM 3973 O O . ASP A 1 529 ? 42.662 -14.505 -27.780 1.00 95.00 529 ASP A O 1
ATOM 3977 N N . ILE A 1 530 ? 40.969 -15.280 -26.530 1.00 94.81 530 ILE A N 1
ATOM 3978 C CA . ILE A 1 530 ? 41.274 -16.700 -26.762 1.00 94.81 530 ILE A CA 1
ATOM 3979 C C . ILE A 1 530 ? 41.072 -17.068 -28.234 1.00 94.81 530 ILE A C 1
ATOM 3981 O O . ILE A 1 530 ? 41.926 -17.756 -28.807 1.00 94.81 530 ILE A O 1
ATOM 3985 N N . VAL A 1 531 ? 39.975 -16.631 -28.859 1.00 94.38 531 VAL A N 1
ATOM 3986 C CA . VAL A 1 531 ? 39.702 -16.899 -30.280 1.00 94.38 531 VAL A CA 1
ATOM 3987 C C . VAL A 1 531 ? 40.813 -16.311 -31.147 1.00 94.38 531 VAL A C 1
ATOM 3989 O O . VAL A 1 531 ? 41.364 -17.020 -31.992 1.00 94.38 531 VAL A O 1
ATOM 3992 N N . GLU A 1 532 ? 41.208 -15.063 -30.895 1.00 93.50 532 GLU A N 1
ATOM 3993 C CA . GLU A 1 532 ? 42.264 -14.395 -31.658 1.00 93.50 532 GLU A CA 1
ATOM 3994 C C . GLU A 1 532 ? 43.641 -15.055 -31.471 1.00 93.50 532 GLU A C 1
ATOM 3996 O O . GLU A 1 532 ? 44.391 -15.223 -32.437 1.00 93.50 532 GLU A O 1
ATOM 4001 N N . ALA A 1 533 ? 43.964 -15.496 -30.253 1.00 93.56 533 ALA A N 1
ATOM 4002 C CA . ALA A 1 533 ? 45.255 -16.107 -29.948 1.00 93.56 533 ALA A CA 1
ATOM 4003 C C . ALA A 1 533 ? 45.380 -17.567 -30.416 1.00 93.56 533 ALA A C 1
ATOM 4005 O O . ALA A 1 533 ? 46.478 -18.016 -30.758 1.00 93.56 533 ALA A O 1
ATOM 4006 N N . THR A 1 534 ? 44.285 -18.335 -30.394 1.00 94.25 534 THR A N 1
ATOM 4007 C CA . THR A 1 534 ? 44.347 -19.805 -30.508 1.00 94.25 534 THR A CA 1
ATOM 4008 C C . THR A 1 534 ? 43.650 -20.379 -31.739 1.00 94.25 534 THR A C 1
ATOM 4010 O O . THR A 1 534 ? 43.936 -21.521 -32.108 1.00 94.25 534 THR A O 1
ATOM 4013 N N . MET A 1 535 ? 42.787 -19.615 -32.419 1.00 92.44 535 MET A N 1
ATOM 4014 C CA . MET A 1 535 ? 41.971 -20.119 -33.528 1.00 92.44 535 MET A CA 1
ATOM 4015 C C . MET A 1 535 ? 42.303 -19.419 -34.862 1.00 92.44 535 MET A C 1
ATOM 4017 O O . MET A 1 535 ? 41.567 -18.542 -35.310 1.00 92.44 535 MET A O 1
ATOM 4021 N N . PRO A 1 536 ? 43.356 -19.847 -35.592 1.00 91.44 536 PRO A N 1
ATOM 4022 C CA . PRO A 1 536 ? 43.868 -19.141 -36.779 1.00 91.44 536 PRO A CA 1
ATOM 4023 C C . PRO A 1 536 ? 42.906 -19.093 -37.980 1.00 91.44 536 PRO A C 1
ATOM 4025 O O . PRO A 1 536 ? 43.171 -18.387 -38.954 1.00 91.44 536 PRO A O 1
ATOM 4028 N N . ALA A 1 537 ? 41.817 -19.867 -37.946 1.00 91.94 537 ALA A N 1
ATOM 4029 C CA . ALA A 1 537 ? 40.756 -19.822 -38.950 1.00 91.94 537 ALA A CA 1
ATOM 4030 C C . ALA A 1 537 ? 39.883 -18.562 -38.829 1.00 91.94 537 ALA A C 1
ATOM 4032 O O . ALA A 1 537 ? 39.290 -18.142 -39.827 1.00 91.94 537 ALA A O 1
ATOM 4033 N N . PHE A 1 538 ? 39.812 -17.969 -37.635 1.00 94.25 538 PHE A N 1
ATOM 4034 C CA . PHE A 1 538 ? 39.003 -16.795 -37.349 1.00 94.25 538 PHE A CA 1
ATOM 4035 C C . PHE A 1 538 ? 39.805 -15.509 -37.553 1.00 94.25 538 PHE A C 1
ATOM 4037 O O . PHE A 1 538 ? 40.978 -15.403 -37.197 1.00 94.25 538 PHE A O 1
ATOM 4044 N N . ARG A 1 539 ? 39.157 -14.519 -38.161 1.00 96.12 539 ARG A N 1
ATOM 4045 C CA . ARG A 1 539 ? 39.658 -13.155 -38.317 1.00 96.12 539 ARG A CA 1
ATOM 4046 C C . ARG A 1 539 ? 38.748 -12.228 -37.532 1.00 96.12 539 ARG A C 1
ATOM 4048 O O . ARG A 1 539 ? 37.545 -12.237 -37.769 1.00 96.12 539 ARG A O 1
ATOM 4055 N N . SER A 1 540 ? 39.323 -11.460 -36.610 1.00 96.31 540 SER A N 1
ATOM 4056 C CA . SER A 1 540 ? 38.580 -10.426 -35.892 1.00 96.31 540 SER A CA 1
ATOM 4057 C C . SER A 1 540 ? 38.107 -9.353 -36.870 1.00 96.31 540 SER A C 1
ATOM 4059 O O . SER A 1 540 ? 38.879 -8.889 -37.714 1.00 96.31 540 SER A O 1
ATOM 4061 N N . GLU A 1 541 ? 36.839 -8.976 -36.755 1.00 96.06 541 GLU A N 1
ATOM 4062 C CA . GLU A 1 541 ? 36.241 -7.830 -37.439 1.00 96.06 541 GLU A CA 1
ATOM 4063 C C . GLU A 1 541 ? 35.969 -6.669 -36.465 1.00 96.06 541 GLU A C 1
ATOM 4065 O O . GLU A 1 541 ? 35.437 -5.637 -36.867 1.00 96.06 541 GLU A O 1
ATOM 4070 N N . GLY A 1 542 ? 36.385 -6.814 -35.200 1.00 95.06 542 GLY A N 1
ATOM 4071 C CA . GLY A 1 542 ? 36.214 -5.819 -34.145 1.00 95.06 542 GLY A CA 1
ATOM 4072 C C . GLY A 1 542 ? 34.846 -5.873 -33.461 1.00 95.06 542 GLY A C 1
ATOM 4073 O O . GLY A 1 542 ? 34.179 -6.910 -33.431 1.00 95.06 542 GLY A O 1
ATOM 4074 N N . VAL A 1 543 ? 34.457 -4.743 -32.865 1.00 96.25 543 VAL A N 1
ATOM 4075 C CA . VAL A 1 543 ? 33.145 -4.564 -32.229 1.00 96.25 543 VAL A CA 1
ATOM 4076 C C . VAL A 1 543 ? 32.088 -4.444 -33.320 1.00 96.25 543 VAL A C 1
ATOM 4078 O O . VAL A 1 543 ? 32.160 -3.538 -34.148 1.00 96.25 543 VAL A O 1
ATOM 4081 N N . ALA A 1 544 ? 31.109 -5.347 -33.323 1.00 95.25 544 ALA A N 1
ATOM 4082 C CA . ALA A 1 544 ? 29.979 -5.258 -34.241 1.00 95.25 544 ALA A CA 1
ATOM 4083 C C . ALA A 1 544 ? 28.916 -4.278 -33.736 1.00 95.25 544 ALA A C 1
ATOM 4085 O O . ALA A 1 544 ? 28.407 -3.475 -34.513 1.00 95.25 544 ALA A O 1
ATOM 4086 N N . PHE A 1 545 ? 28.574 -4.373 -32.452 1.00 94.50 545 PHE A N 1
ATOM 4087 C CA . PHE A 1 545 ? 27.611 -3.528 -31.741 1.00 94.50 545 PHE A CA 1
ATOM 4088 C C . PHE A 1 545 ? 27.720 -3.790 -30.231 1.00 94.50 545 PHE A C 1
ATOM 4090 O O . PHE A 1 545 ? 28.563 -4.578 -29.810 1.00 94.50 545 PHE A O 1
ATOM 4097 N N . TYR A 1 546 ? 26.899 -3.129 -29.422 1.00 91.94 546 TYR A N 1
ATOM 4098 C CA . TYR A 1 546 ? 26.889 -3.199 -27.962 1.00 91.94 546 TYR A CA 1
ATOM 4099 C C . TYR A 1 546 ? 25.597 -3.850 -27.456 1.00 91.94 546 TYR A C 1
ATOM 4101 O O . TYR A 1 546 ? 24.523 -3.641 -28.034 1.00 91.94 546 TYR A O 1
ATOM 4109 N N . VAL A 1 547 ? 25.718 -4.652 -26.402 1.00 89.62 547 VAL A N 1
ATOM 4110 C CA . VAL A 1 547 ? 24.645 -5.458 -25.794 1.00 89.62 547 VAL A CA 1
ATOM 4111 C C . VAL A 1 547 ? 24.674 -5.315 -24.273 1.00 89.62 547 VAL A C 1
ATOM 4113 O O . VAL A 1 547 ? 25.649 -4.790 -23.733 1.00 89.62 547 VAL A O 1
ATOM 4116 N N . ASP A 1 548 ? 23.617 -5.768 -23.602 1.00 83.50 548 ASP A N 1
ATOM 4117 C CA . ASP A 1 548 ? 23.556 -5.785 -22.141 1.00 83.50 548 ASP A CA 1
ATOM 4118 C C . ASP A 1 548 ? 24.471 -6.916 -21.605 1.00 83.50 548 ASP A C 1
ATOM 4120 O O . ASP A 1 548 ? 24.559 -8.007 -22.191 1.00 83.50 548 ASP A O 1
ATOM 4124 N N . ASP A 1 549 ? 25.223 -6.625 -20.538 1.00 74.31 549 ASP A N 1
ATOM 4125 C CA . ASP A 1 549 ? 26.111 -7.592 -19.880 1.00 74.31 549 ASP A CA 1
ATOM 4126 C C . ASP A 1 549 ? 25.315 -8.485 -18.924 1.00 74.31 549 ASP A C 1
ATOM 4128 O O . ASP A 1 549 ? 24.466 -8.006 -18.181 1.00 74.31 549 ASP A O 1
ATOM 4132 N N . ILE A 1 550 ? 25.631 -9.777 -18.904 1.00 71.25 550 ILE A N 1
ATOM 4133 C CA . ILE A 1 550 ? 25.041 -10.746 -17.969 1.00 71.25 550 ILE A CA 1
ATOM 4134 C C . ILE A 1 550 ? 26.020 -11.166 -16.863 1.00 71.25 550 ILE A C 1
ATOM 4136 O O . ILE A 1 550 ? 25.697 -12.037 -16.057 1.00 71.25 550 ILE A O 1
ATOM 4140 N N . GLY A 1 551 ? 27.211 -10.553 -16.803 1.00 59.31 551 GLY A N 1
ATOM 4141 C CA . GLY A 1 551 ? 28.164 -10.706 -15.699 1.00 59.31 551 GLY A CA 1
ATOM 4142 C C . GLY A 1 551 ? 28.814 -12.091 -15.596 1.00 59.31 551 GLY A C 1
ATOM 4143 O O . GLY A 1 551 ? 29.203 -12.491 -14.496 1.00 59.31 551 GLY A O 1
ATOM 4144 N N . ILE A 1 552 ? 28.906 -12.830 -16.712 1.00 47.75 552 ILE A 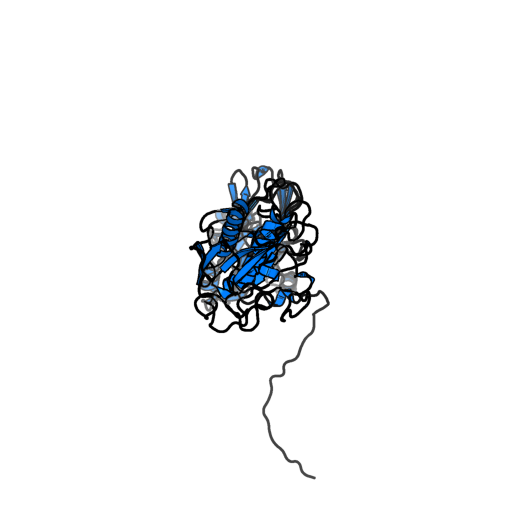N 1
ATOM 4145 C CA . ILE A 1 552 ? 29.384 -14.229 -16.765 1.00 47.75 552 ILE A CA 1
ATOM 4146 C C . ILE A 1 552 ? 30.846 -14.337 -17.204 1.00 47.75 552 ILE A C 1
ATOM 4148 O O . ILE A 1 552 ? 31.225 -13.711 -18.223 1.00 47.75 552 ILE A O 1
#

Secondary structure (DSSP, 8-state):
---------------------S-PPPTTGGGSS--S--PPPS-PPPPHHHHHTB-TT---SSSSSTT--EEEEEEE-SS--TT--HHHHTT-BPPPHHHHHHHHHHHHHHHHHBSEEEEE----TT-SEEEEEE--TTS-SEEE--TT-STT-TT-EEEESSSGGGG--STTSHHHHHHHHHHHHHTTB--SS--STTPPSP---TTT-STTT-TT-SSPPTT--PPPSS--HHHHHHHHHHH-B-TTSS-S--EEE--TTT--S-EEE---SS--EEE-TT--S--EEE-STT-EEB-STT-SS-EEE-TT----EEE--SS--EEEEESS--EEE--SS--EEEEESS--EEE-SS-GGG-EEEEE--TTT----SEEEEESSS-EEEEES-SEEEETTEEEE-PPPEEEEEEEETTT--EEEE--HHHHHHHHT-TTEEEEEEEEEE-TTSSEEEEEEEETTT--EEEE--HHHHHHHHHH-TTEEEEEEEEEEBSS--TTEEEEEEEEETTT--EEEES-HHHHHHHHHH-TTEEEEEEEEEEE----

Radius of gyration: 32.9 Å; chains: 1; bounding box: 84×77×97 Å

Sequence (552 aa):
MSLPQYTTFTHPVMCCCTACGDGGLTQLDLNRLELIGVAPAKNMTAAYYVSALLFENTPKWGAAEVGTGAEINFSFMESPPDYASEADRLGFAPLTAAQRIAVKEAFSEWALVANITFTEVSDQNSVDIRLGANNQGGDTAGYAYSLTSDNGSSGDIFIANDVDSANQLNPGESGFSTILHEIGHAIGLKHPGNYGDGDETPFLPESEDSFATTVMSYNAHPGTNSEPPGPGIYDIAAIQYLYGANTTANPGNNTYYFNNTTDDFMRTIYDTGGTDVIDLSNQTTDSIVRLSGGTFSSIGNNLSNNVTIAFNVTLENVIGGSGNDDITGNAASNYIRGGLGNDTIYGGAGTDIAVFSGSQVFYSWTRTKNPITGESESSFTVAGPDGIDIVGETEIFQFGDGAIQIAAEQNIYRFRDVSSGSHVYTASEAERSALDGLSNYQFEGAVFSTSGSLGEVVWRFLNTTNGTHFYTISPQERDGIINTLPSYTFEGAAYRASQTSDEGLVPLYRFFNTQTGSHFFTASQTEADIVEATMPAFRSEGVAFYVDDIGI

Organism: NCBI:txid1123362

Foldseek 3Di:
DDDDDDDDDDDDDDDDDDDDDDDDDDPVVVPPPDDDDDDDDPDDDADQLLQLFFDVQRDFADDSAWLAAHEAEEEWDCAQDPPDDPQCRAAKHTQDPLRVVLLVVLVVLLVLWFRYHYHYDYDDLQGLAYEIEHADPAPDQWAAAACPDDDSRQNYIYGYPPYPQSPQRAQFGPVSLNSNLRNLRSRGTAAQDPPDDPGDDDHDDPLCQEQLAASSHPHHDPPDNTGGSHGGQSSSSNSCRGHNTDLPNAAEAEEAEDDQPDDRLADEDDDNYYAYEDEAQVAQEEKEEEQAAPDFIAHDPRRGRRYHYHHPDGHAEYAHYQYQYEYEHEQEEHEYENAAYAYEEAHYHYAYEYEDEADPVQKDKAQDADPVPSHSAAWIQIDGPRGTYIYHNHQWYHHPVGIDGFFDKFFWWWKAQQVLRAIDTASDPVVVVVQVPDPRIDTPGGFFIATSPQDFFWWWKAQQVQRAIDIARDPVVVVCCVVPPPSIDTPGTGGGFHQDDGPQKAFWWWKAQQPRRHIDIHSDPVVVVCCVVPPVRIDTPGGRTIGGGPPD

InterPro domains:
  IPR001343 RTX calcium-binding nonapeptide repeat [PF00353] (319-353)
  IPR001818 Peptidase M10, metallopeptidase [PF00413] (98-192)
  IPR006026 Peptidase, metallopeptidase [SM00235] (57-245)
  IPR011049 Serralysin-like metalloprotease, C-terminal [G3DSA:2.150.10.10] (226-484)
  IPR011049 Serralysin-like metalloprotease, C-terminal [SSF51120] (247-391)
  IPR013858 Peptidase M10 serralysin, C-terminal [PF08548] (241-359)
  IPR024079 Metallopeptidase, catalytic domain superfamily [G3DSA:3.40.390.10] (60-191)
  IPR034033 Serralysin-like metallopeptidase domain [cd04277] (72-244)
  IPR043708 Domain of unknown function DUF5648 [PF18885] (412-547)

pLDDT: mean 86.23, std 18.31, range [24.81, 98.81]